Protein AF-A0A432UC97-F1 (afdb_monomer)

Foldseek 3Di:
DDDDDDDDDDDDDDPPPPPPVPPPPPDPPPPPAQQQQFEAEPVRHTFKGWAKWKWKWAADDDDDDPLLVVQQPDDFDDHDRTGRHTRHHPVSCVSVPPDPRMDMDIDIDMDGPLPPLCCQVVVQQSPFPVSGRDYFYWHADSLLSVLLSVLCVVVVFQWKWKAQLQQLHTHYIGLHDVSCLQEAWFKDQCVQQPNPQAQADLQESGDHDRWDDDPPRIIIDHQSSSSQSNSCQQQVHGHRHYTTDDPDDRRGGQGDQDDHDQWDWTDDPQKIWIWGFPPSHRGRMIIITIHGDDPDRDRDPSSVVVSVVVVVVVVVVVQQQADAPQFFPFPVRVVSVCPPLQEAEAEDDGDGFHDKPPDGRHGSVPGRYMYTYHDHPD

pLDDT: mean 88.22, std 14.94, range [37.38, 98.62]

Nearest PDB structures (foldseek):
  7atx-assembly1_A  TM=6.619E-01  e=6.034E-12  Pseudomonas aeruginosa PAO1
  5u47-assembly1_A  TM=4.905E-01  e=1.351E-12  Streptococcus thermophilus LMG 18311
  5lp4-assembly2_B  TM=6.412E-01  e=1.580E-09  Helicobacter pylori 26695
  7o61-assembly1_A  TM=8.934E-01  e=4.309E-02  Staphylococcus aureus subsp. aureus NCTC 8325
  2wuq-assembly1_A  TM=3.092E-01  e=2.043E-01  Streptomyces cacaoi

Sequence (378 aa):
MKKGRSFFWTVGLFFLWAVAVVQPLASSREPLGRGQTEILDREGRLLFRMERRVRVYFLRSGPLPPKLRPYVNRPLSGPPPLLVATDLSPSQVRDLQGLSGVLVEEYFSPHFWGGEAFKGVLSLLVNQAHLRGRRQTLVLSWELQEALYREAEREGLLGAAVVDLTRGEVLALVPGPRAIFLHTLFPVKPSEVGGRVFGKATGLEVPESLGLYWPGGEALATPLQLARALGARLCGRPPEIHLVKRAGPEVVCRALTKNFETEYIYYKEGLWLRVRLFPEKGPQLALLFLGKGPSELKLSEDLRTQLGVLERQARRSKEKRGFPDLRGFSLRAALEALKGHGVRVDFQGFGRVIRQWPAPGTPWSRVKECRLVLRDET

Solvent-accessible surface area (backbone atoms only — not comparable to full-atom values): 21463 Å² total; per-residue (Å²): 134,90,80,91,82,88,85,88,80,81,90,77,85,76,82,74,80,75,76,72,75,74,67,71,89,72,74,72,73,70,73,84,38,57,69,49,21,31,36,22,31,57,88,64,50,68,31,34,39,33,38,66,24,30,35,36,28,36,59,56,90,70,86,79,56,77,88,53,55,88,50,48,84,61,91,88,78,82,74,59,69,37,80,43,34,68,76,35,46,71,74,68,46,62,82,55,63,89,46,86,54,56,46,80,45,78,46,76,44,85,41,65,67,50,45,76,53,38,45,62,48,48,60,52,39,72,73,35,76,89,54,62,32,36,77,44,42,26,42,28,37,67,69,46,24,44,35,49,34,54,50,30,62,75,70,64,36,46,15,37,36,33,32,33,30,40,64,17,36,35,32,21,55,37,34,41,78,93,37,42,39,38,54,47,68,39,75,44,55,28,87,82,38,38,64,87,57,65,48,45,70,53,66,48,78,46,88,62,50,44,48,37,60,48,97,88,59,46,30,30,33,19,60,66,48,48,46,30,16,43,11,15,56,34,41,79,47,66,35,58,30,32,42,66,62,74,93,68,87,80,73,64,48,68,67,56,95,64,94,69,77,49,60,48,79,41,72,52,98,65,34,36,41,39,39,38,41,34,54,75,80,80,52,43,33,37,40,36,41,31,36,58,71,79,86,87,76,79,84,51,70,64,43,53,50,44,53,54,50,51,53,52,50,53,53,50,52,55,51,70,52,17,36,70,79,49,66,73,28,39,63,69,57,39,50,61,73,43,62,91,64,81,48,48,76,48,75,47,79,49,55,27,22,75,43,62,36,67,53,61,57,40,48,54,96,77,47,58,56,33,44,38,37,29,43,62,95,121

Secondary structure (DSSP, 8-state):
-------------------------------TTGGG-EEE-TTS-EEEEEEEEEEEEE-SSSPPPGGGGGG--S---SSSSEEEEEEE-HHHHHTTTT-TTEEEEEEEEEEETT-HHHHHHHHHHHT-GGGTTSEEEBS--HHHHHHHHHHHHHTT-SEEEEEETTTTEEEEEE--GGGHHHH--EEE-HHHH-TTSTTS----SS-----EEETTTEEEE-HHHHHHHHHHHHHSSPPPPBSBPP-S----PPPP-----SEEEEEETTEEEEEEEESSSS--EEEEEEEES-------HHHHHHHHHHHHHHHHHHHHS-S---TT-BHHHHHHTTTTTT-EEEEESSSEEEEEESPTT--GGG-SEEEEEEE---

Mean predicted aligned error: 8.94 Å

Radius of gyration: 30.27 Å; Cα contacts (8 Å, |Δi|>4): 706; chains: 1; bounding box: 116×55×72 Å

Structure (mmCIF, N/CA/C/O backbone):
data_AF-A0A432UC97-F1
#
_entry.id   AF-A0A432UC97-F1
#
loop_
_atom_site.group_PDB
_atom_site.id
_atom_site.type_symbol
_atom_site.label_atom_id
_atom_site.label_alt_id
_atom_site.label_comp_id
_atom_site.label_asym_id
_atom_site.label_entity_id
_atom_site.label_seq_id
_atom_site.pdbx_PDB_ins_code
_atom_site.Cartn_x
_atom_site.Cartn_y
_atom_site.Cartn_z
_atom_site.occupancy
_atom_site.B_iso_or_equiv
_atom_site.auth_seq_id
_atom_site.auth_comp_id
_atom_site.auth_asym_id
_atom_site.auth_atom_id
_atom_site.pdbx_PDB_model_num
ATOM 1 N N . MET A 1 1 ? 75.350 -29.308 -3.283 1.00 37.38 1 MET A N 1
ATOM 2 C CA . MET A 1 1 ? 75.855 -30.228 -4.331 1.00 37.38 1 MET A CA 1
ATOM 3 C C . MET A 1 1 ? 74.732 -31.159 -4.774 1.00 37.38 1 MET A C 1
ATOM 5 O O . MET A 1 1 ? 74.246 -31.853 -3.901 1.00 37.38 1 MET A O 1
ATOM 9 N N . LYS A 1 2 ? 74.428 -31.196 -6.092 1.00 41.19 2 LYS A N 1
ATOM 10 C CA . LYS A 1 2 ? 73.795 -32.296 -6.882 1.00 41.19 2 LYS A CA 1
ATOM 11 C C . LYS A 1 2 ? 72.389 -32.755 -6.428 1.00 41.19 2 LYS A C 1
ATOM 13 O O . LYS A 1 2 ? 72.176 -32.977 -5.257 1.00 41.19 2 LYS A O 1
ATOM 18 N N . LYS A 1 3 ? 71.366 -33.027 -7.241 1.00 43.34 3 LYS A N 1
ATOM 19 C CA . LYS A 1 3 ? 71.031 -3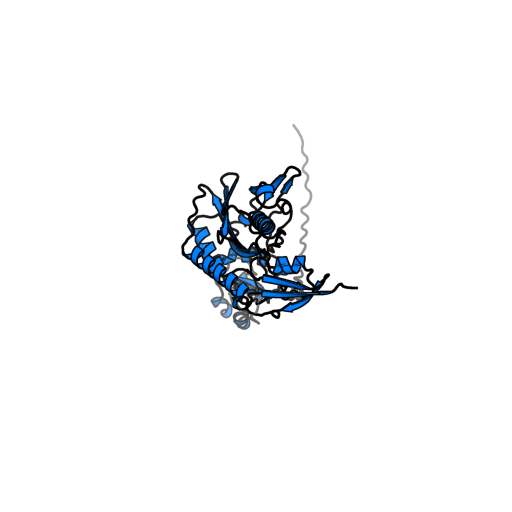3.146 -8.679 1.00 43.34 3 LYS A CA 1
ATOM 20 C C . LYS A 1 3 ? 69.478 -33.112 -8.656 1.00 43.34 3 LYS A C 1
ATOM 22 O O . LYS A 1 3 ? 68.894 -33.683 -7.747 1.00 43.34 3 LYS A O 1
ATOM 27 N N . GLY A 1 4 ? 68.759 -32.383 -9.502 1.00 45.38 4 GLY A N 1
ATOM 28 C CA . GLY A 1 4 ? 68.551 -32.714 -10.909 1.00 45.38 4 GLY A CA 1
ATOM 29 C C . GLY A 1 4 ? 67.441 -33.760 -11.082 1.00 45.38 4 GLY A C 1
ATOM 30 O O . GLY A 1 4 ? 67.701 -34.937 -10.856 1.00 45.38 4 GLY A O 1
ATOM 31 N N . ARG A 1 5 ? 66.252 -33.337 -11.536 1.00 49.28 5 ARG A N 1
ATOM 32 C CA . ARG A 1 5 ? 65.393 -34.099 -12.462 1.00 49.28 5 ARG A CA 1
ATOM 33 C C . ARG A 1 5 ? 64.311 -33.193 -13.056 1.00 49.28 5 ARG A C 1
ATOM 35 O O . ARG A 1 5 ? 63.378 -32.779 -12.380 1.00 49.28 5 ARG A O 1
ATOM 42 N N . SER A 1 6 ? 64.512 -32.873 -14.330 1.00 46.62 6 SER A N 1
ATOM 43 C CA . SER A 1 6 ? 63.525 -32.310 -15.240 1.00 46.62 6 SER A CA 1
ATOM 44 C C . SER A 1 6 ? 62.406 -33.324 -15.475 1.00 46.62 6 SER A C 1
ATOM 46 O O . SER A 1 6 ? 62.669 -34.511 -15.672 1.00 46.62 6 SER A O 1
ATOM 48 N N . PHE A 1 7 ? 61.163 -32.849 -15.481 1.00 51.78 7 PHE A N 1
ATOM 49 C CA . PHE A 1 7 ? 60.018 -33.610 -15.966 1.00 51.78 7 PHE A CA 1
ATOM 50 C C . PHE A 1 7 ? 59.423 -32.847 -17.151 1.00 51.78 7 PHE A C 1
ATOM 52 O O . PHE A 1 7 ? 58.740 -31.840 -17.000 1.00 51.78 7 PHE A O 1
ATOM 59 N N . PHE A 1 8 ? 59.799 -33.306 -18.341 1.00 50.56 8 PHE A N 1
ATOM 60 C CA . PHE A 1 8 ? 59.269 -32.912 -19.641 1.00 50.56 8 PHE A CA 1
ATOM 61 C C . PHE A 1 8 ? 58.168 -33.915 -19.982 1.00 50.56 8 PHE A C 1
ATOM 63 O O . PHE A 1 8 ? 58.510 -35.069 -20.203 1.00 50.56 8 PHE A O 1
ATOM 70 N N . TRP A 1 9 ? 56.898 -33.511 -20.045 1.00 42.94 9 TRP A N 1
ATOM 71 C CA . TRP A 1 9 ? 55.863 -34.256 -20.776 1.00 42.94 9 TRP A CA 1
ATOM 72 C C . TRP A 1 9 ? 54.878 -33.275 -21.434 1.00 42.94 9 TRP A C 1
ATOM 74 O O . TRP A 1 9 ? 54.029 -32.670 -20.791 1.00 42.94 9 TRP A O 1
ATOM 84 N N . THR A 1 10 ? 55.092 -33.102 -22.738 1.00 46.44 10 THR A N 1
ATOM 85 C CA . THR A 1 10 ? 54.090 -33.181 -23.812 1.00 46.44 10 THR A CA 1
ATOM 86 C C . THR A 1 10 ? 52.818 -32.334 -23.683 1.00 46.44 10 THR A C 1
ATOM 88 O O . THR A 1 10 ? 51.795 -32.752 -23.149 1.00 46.44 10 THR A O 1
ATOM 91 N N . VAL A 1 11 ? 52.870 -31.161 -24.319 1.00 41.44 11 VAL A N 1
ATOM 92 C CA . VAL A 1 11 ? 51.715 -30.356 -24.731 1.00 41.44 11 VAL A CA 1
ATOM 93 C C . VAL A 1 11 ? 50.927 -31.135 -25.793 1.00 41.44 11 VAL A C 1
ATOM 95 O O . VAL A 1 11 ? 51.298 -31.168 -26.964 1.00 41.44 11 VAL A O 1
ATOM 98 N N . GLY A 1 12 ? 49.853 -31.800 -25.368 1.00 40.12 12 GLY A N 1
ATOM 99 C CA . GLY A 1 12 ? 48.847 -32.391 -26.247 1.00 40.12 12 GLY A CA 1
ATOM 100 C C . GLY A 1 12 ? 47.810 -31.344 -26.643 1.00 40.12 12 GLY A C 1
ATOM 101 O O . GLY A 1 12 ? 46.925 -31.006 -25.861 1.00 40.12 12 GLY A O 1
ATOM 102 N N . LEU A 1 13 ? 47.941 -30.827 -27.862 1.00 46.41 13 LEU A N 1
ATOM 103 C CA . LEU A 1 13 ? 47.009 -29.919 -28.524 1.00 46.41 13 LEU A CA 1
ATOM 104 C C . LEU A 1 13 ? 45.678 -30.655 -28.812 1.00 46.41 13 LEU A C 1
ATOM 106 O O . LEU A 1 13 ? 45.532 -31.298 -29.848 1.00 46.41 13 LEU A O 1
ATOM 110 N N . PHE A 1 14 ? 44.694 -30.572 -27.914 1.00 41.88 14 PHE A N 1
ATOM 111 C CA . PHE A 1 14 ? 43.309 -30.957 -28.221 1.00 41.88 14 PHE A CA 1
ATOM 112 C C . PHE A 1 14 ? 42.539 -29.725 -28.709 1.00 41.88 14 PHE A C 1
ATOM 114 O O . PHE A 1 14 ? 41.890 -29.015 -27.943 1.00 41.88 14 PHE A O 1
ATOM 121 N N . PHE A 1 15 ? 42.614 -29.472 -30.017 1.00 41.75 15 PHE A N 1
ATOM 122 C CA . PHE A 1 15 ? 41.673 -28.608 -30.730 1.00 41.75 15 PHE A CA 1
ATOM 123 C C . PHE A 1 15 ? 40.324 -29.338 -30.836 1.00 41.75 15 PHE A C 1
ATOM 125 O O . PHE A 1 15 ? 39.981 -29.924 -31.861 1.00 41.75 15 PHE A O 1
ATOM 132 N N . LEU A 1 16 ? 39.548 -29.325 -29.751 1.00 39.03 16 LEU A N 1
ATOM 133 C CA . LEU A 1 16 ? 38.117 -29.604 -29.811 1.00 39.03 16 LEU A CA 1
ATOM 134 C C . LEU A 1 16 ? 37.456 -28.410 -30.502 1.00 39.03 16 LEU A C 1
ATOM 136 O O . LEU A 1 16 ? 37.206 -27.373 -29.890 1.00 39.03 16 LEU A O 1
ATOM 140 N N . TRP A 1 17 ? 37.192 -28.561 -31.800 1.00 41.12 17 TRP A N 1
ATOM 141 C CA . TRP A 1 17 ? 36.186 -27.773 -32.499 1.00 41.12 17 TRP A CA 1
ATOM 142 C C . TRP A 1 17 ? 34.851 -27.989 -31.784 1.00 41.12 17 TRP A C 1
ATOM 144 O O . TRP A 1 17 ? 34.110 -28.929 -32.067 1.00 41.12 17 TRP A O 1
ATOM 154 N N . ALA A 1 18 ? 34.554 -27.118 -30.821 1.00 40.38 18 ALA A N 1
ATOM 155 C CA . ALA A 1 18 ? 33.212 -26.926 -30.321 1.00 40.38 18 ALA A CA 1
ATOM 156 C C . ALA A 1 18 ? 32.393 -26.348 -31.478 1.00 40.38 18 ALA A C 1
ATOM 158 O O . ALA A 1 18 ? 32.254 -25.135 -31.629 1.00 40.38 18 ALA A O 1
ATOM 159 N N . VAL A 1 19 ? 31.851 -27.232 -32.315 1.00 41.00 19 VAL A N 1
ATOM 160 C CA . VAL A 1 19 ? 30.631 -26.941 -33.059 1.00 41.00 19 VAL A CA 1
ATOM 161 C C . VAL A 1 19 ? 29.567 -26.759 -31.983 1.00 41.00 19 VAL A C 1
ATOM 163 O O . VAL A 1 19 ? 28.864 -27.692 -31.602 1.00 41.00 19 VAL A O 1
ATOM 166 N N . ALA A 1 20 ? 29.513 -25.553 -31.417 1.00 40.91 20 ALA A N 1
ATOM 167 C CA . ALA A 1 20 ? 28.343 -25.062 -30.730 1.00 40.91 20 ALA A CA 1
ATOM 168 C C . ALA A 1 20 ? 27.258 -25.053 -31.799 1.00 40.91 20 ALA A C 1
ATOM 170 O O . ALA A 1 20 ? 27.120 -24.102 -32.568 1.00 40.91 20 ALA A O 1
ATOM 171 N N . VAL A 1 21 ? 26.554 -26.179 -31.912 1.00 40.97 21 VAL A N 1
ATOM 172 C CA . VAL A 1 21 ? 25.269 -26.243 -32.580 1.00 40.97 21 VAL A CA 1
ATOM 173 C C . VAL A 1 21 ? 24.445 -25.201 -31.850 1.00 40.97 21 VAL A C 1
ATOM 175 O O . VAL A 1 21 ? 23.979 -25.426 -30.733 1.00 40.97 21 VAL A O 1
ATOM 178 N N . VAL A 1 22 ? 24.358 -24.016 -32.451 1.00 44.50 22 VAL A N 1
ATOM 179 C CA . VAL A 1 22 ? 23.376 -22.999 -32.120 1.00 44.50 22 VAL A CA 1
ATOM 180 C C . VAL A 1 22 ? 22.057 -23.676 -32.445 1.00 44.50 22 VAL A C 1
ATOM 182 O O . VAL A 1 22 ? 21.546 -23.567 -33.558 1.00 44.50 22 VAL A O 1
ATOM 185 N N . GLN A 1 23 ? 21.559 -24.488 -31.506 1.00 41.53 23 GLN A N 1
ATOM 186 C CA . GLN A 1 23 ? 20.181 -24.923 -31.537 1.00 41.53 23 GLN A CA 1
ATOM 187 C C . GLN A 1 23 ? 19.400 -23.629 -31.708 1.00 41.53 23 GLN A C 1
ATOM 189 O O . GLN A 1 23 ? 19.611 -22.696 -30.920 1.00 41.53 23 GLN A O 1
ATOM 194 N N . PRO A 1 24 ? 18.587 -23.503 -32.766 1.00 44.28 24 PRO A N 1
ATOM 195 C CA . PRO A 1 24 ? 17.749 -22.338 -32.880 1.00 44.28 24 PRO A CA 1
ATOM 196 C C . PRO A 1 24 ? 16.986 -22.270 -31.559 1.00 44.28 24 PRO A C 1
ATOM 198 O O . PRO A 1 24 ? 16.343 -23.243 -31.163 1.00 44.28 24 PRO A O 1
ATOM 201 N N . LEU A 1 25 ? 17.078 -21.133 -30.866 1.00 51.84 25 LEU A N 1
ATOM 202 C CA . LEU A 1 25 ? 16.207 -20.743 -29.752 1.00 51.84 25 LEU A CA 1
ATOM 203 C C . LEU A 1 25 ? 14.750 -20.593 -30.255 1.00 51.84 25 LEU A C 1
ATOM 205 O O . LEU A 1 25 ? 14.025 -19.676 -29.889 1.00 51.84 25 LEU A O 1
ATOM 209 N N . ALA A 1 26 ? 14.328 -21.464 -31.169 1.00 43.84 26 ALA A N 1
ATOM 210 C CA . ALA A 1 26 ? 13.033 -21.529 -31.782 1.00 43.84 26 ALA A CA 1
ATOM 211 C C . ALA A 1 26 ? 12.160 -22.416 -30.903 1.00 43.84 26 ALA A C 1
ATOM 213 O O . ALA A 1 26 ? 12.398 -23.611 -30.730 1.00 43.84 26 ALA A O 1
ATOM 214 N N . SER A 1 27 ? 11.110 -21.792 -30.380 1.00 45.34 27 SER A N 1
ATOM 215 C CA . SER A 1 27 ? 10.009 -22.407 -29.644 1.00 45.34 27 SER A CA 1
ATOM 216 C C . SER A 1 27 ? 10.322 -22.889 -28.225 1.00 45.34 27 SER A C 1
ATOM 218 O O . SER A 1 27 ? 9.767 -23.884 -27.759 1.00 45.34 27 SER A O 1
ATOM 220 N N . SER A 1 28 ? 11.068 -22.100 -27.440 1.00 47.66 28 SER A N 1
ATOM 221 C CA . SER A 1 28 ? 10.675 -22.031 -26.027 1.00 47.66 28 SER A CA 1
ATOM 222 C C . SER A 1 28 ? 9.227 -21.544 -26.054 1.00 47.66 28 SER A C 1
ATOM 224 O O . SER A 1 28 ? 8.996 -20.407 -26.470 1.00 47.66 28 SER A O 1
ATOM 226 N N . ARG A 1 29 ? 8.258 -22.424 -25.756 1.00 51.50 29 ARG A N 1
ATOM 227 C CA . ARG A 1 29 ? 6.847 -22.049 -25.607 1.00 51.50 29 ARG A CA 1
ATOM 228 C C . ARG A 1 29 ? 6.837 -20.735 -24.846 1.00 51.50 29 ARG A C 1
ATOM 230 O O . ARG A 1 29 ? 7.308 -20.712 -23.706 1.00 51.50 29 ARG A O 1
ATOM 237 N N . GLU A 1 30 ? 6.402 -19.656 -25.505 1.00 54.31 30 GLU A N 1
ATOM 238 C CA . GLU A 1 30 ? 6.249 -18.371 -24.837 1.00 54.31 30 GLU A CA 1
ATOM 239 C C . GLU A 1 30 ? 5.527 -18.671 -23.526 1.00 54.31 30 GLU A C 1
ATOM 241 O O . GLU A 1 30 ? 4.516 -19.383 -23.563 1.00 54.31 30 GLU A O 1
ATOM 246 N N . PRO A 1 31 ? 6.049 -18.246 -22.363 1.00 57.88 31 PRO A N 1
ATOM 247 C CA . PRO A 1 31 ? 5.304 -18.372 -21.127 1.00 57.88 31 PRO A CA 1
ATOM 248 C C . PRO A 1 31 ? 4.035 -17.539 -21.311 1.00 57.88 31 PRO A C 1
ATOM 250 O O . PRO A 1 31 ? 4.053 -16.316 -21.143 1.00 57.88 31 PRO A O 1
ATOM 253 N N . LEU A 1 32 ? 2.977 -18.225 -21.755 1.00 56.97 32 LEU A N 1
ATOM 254 C CA . LEU A 1 32 ? 1.685 -17.687 -22.138 1.00 56.97 32 LEU A CA 1
ATOM 255 C C . LEU A 1 32 ? 1.265 -16.702 -21.052 1.00 56.97 32 LEU A C 1
ATOM 257 O O . LEU A 1 32 ? 1.108 -17.072 -19.890 1.00 56.97 32 LEU A O 1
ATOM 261 N N . GLY A 1 33 ? 1.164 -15.427 -21.425 1.00 64.50 33 GLY A N 1
ATOM 262 C CA . GLY A 1 33 ? 0.592 -14.393 -20.571 1.00 64.50 33 GLY A CA 1
ATOM 263 C C . GLY A 1 33 ? 1.497 -13.221 -20.200 1.00 64.50 33 GLY A C 1
ATOM 264 O O . GLY A 1 33 ? 0.947 -12.178 -19.877 1.00 64.50 33 GLY A O 1
ATOM 265 N N . ARG A 1 34 ? 2.839 -13.271 -20.277 1.00 66.75 34 ARG A N 1
ATOM 266 C CA . ARG A 1 34 ? 3.668 -12.144 -19.754 1.00 66.75 34 ARG A CA 1
ATOM 267 C C . ARG A 1 34 ? 3.312 -10.762 -20.334 1.00 66.75 34 ARG A C 1
ATOM 269 O O . ARG A 1 34 ? 3.335 -9.781 -19.589 1.00 66.75 34 ARG A O 1
ATOM 276 N N . GLY A 1 35 ? 2.908 -10.699 -21.603 1.00 71.62 35 GLY A N 1
ATOM 277 C CA . GLY A 1 35 ? 2.547 -9.460 -22.304 1.00 71.62 35 GLY A CA 1
ATOM 278 C C . GLY A 1 35 ? 1.206 -8.817 -21.940 1.00 71.62 35 GLY A C 1
ATOM 279 O O . GLY A 1 35 ? 0.895 -7.763 -22.482 1.00 71.62 35 GLY A O 1
ATOM 280 N N . GLN A 1 36 ? 0.409 -9.420 -21.054 1.00 83.56 36 GLN A N 1
ATOM 281 C CA . GLN A 1 36 ? -0.908 -8.891 -20.659 1.00 83.56 36 GLN A CA 1
ATOM 282 C C . GLN A 1 36 ? -0.949 -8.388 -19.212 1.00 83.56 36 GLN A C 1
ATOM 284 O O . GLN A 1 36 ? -2.022 -8.150 -18.664 1.00 83.56 36 GLN A O 1
ATOM 289 N N . THR A 1 37 ? 0.209 -8.251 -18.560 1.00 91.81 37 THR A N 1
ATOM 290 C CA . THR A 1 37 ? 0.238 -7.754 -17.181 1.00 91.81 37 THR A CA 1
ATOM 291 C C . THR A 1 37 ? -0.082 -6.264 -17.169 1.00 91.81 37 THR A C 1
ATOM 293 O O . THR A 1 37 ? 0.709 -5.457 -17.661 1.00 91.81 37 THR A O 1
ATOM 296 N N . GLU A 1 38 ? -1.216 -5.913 -16.577 1.00 95.44 38 GLU A N 1
ATOM 297 C CA . GLU A 1 38 ? -1.650 -4.537 -16.347 1.00 95.44 38 GLU A CA 1
ATOM 298 C C . GLU A 1 38 ? -1.980 -4.385 -14.868 1.00 95.44 38 GLU A C 1
ATOM 300 O O . GLU A 1 38 ? -2.727 -5.187 -14.309 1.00 95.44 38 GLU A O 1
ATOM 305 N N . ILE A 1 39 ? -1.432 -3.362 -14.226 1.00 96.06 39 ILE A N 1
ATOM 306 C CA . ILE A 1 39 ? -1.763 -3.028 -12.845 1.00 96.06 39 ILE A CA 1
ATOM 307 C C . ILE A 1 39 ? -2.420 -1.659 -12.859 1.00 96.06 39 ILE A C 1
ATOM 309 O O . ILE A 1 39 ? -1.863 -0.698 -13.393 1.00 96.06 39 ILE A O 1
ATOM 313 N N . LEU A 1 40 ? -3.611 -1.596 -12.282 1.00 97.38 40 LEU A N 1
ATOM 314 C CA . LEU A 1 40 ? -4.383 -0.381 -12.101 1.00 97.38 40 LEU A CA 1
ATOM 315 C C . LEU A 1 40 ? -4.367 0.042 -10.634 1.00 97.38 40 LEU A C 1
ATOM 317 O O . LEU A 1 40 ? -4.208 -0.803 -9.752 1.00 97.38 40 LEU A O 1
ATOM 321 N N . ASP A 1 41 ? -4.594 1.318 -10.369 1.00 97.75 41 ASP A N 1
ATOM 322 C CA . ASP A 1 41 ? -4.920 1.798 -9.027 1.00 97.75 41 ASP A CA 1
ATOM 323 C C . ASP A 1 41 ? -6.391 1.527 -8.665 1.00 97.75 41 ASP A C 1
ATOM 325 O O . ASP A 1 41 ? -7.142 0.915 -9.433 1.00 97.75 41 ASP A O 1
ATOM 329 N N . ARG A 1 42 ? -6.814 2.000 -7.491 1.00 96.31 42 ARG A N 1
ATOM 330 C CA . ARG A 1 42 ? -8.179 1.836 -6.982 1.00 96.31 42 ARG A CA 1
ATOM 331 C C . ARG A 1 42 ? -9.240 2.465 -7.888 1.00 96.31 42 ARG A C 1
ATOM 333 O O . ARG A 1 42 ? -10.350 1.927 -7.979 1.00 96.31 42 ARG A O 1
ATOM 340 N N . GLU A 1 43 ? -8.914 3.577 -8.538 1.00 95.56 43 GLU A N 1
ATOM 341 C CA . GLU A 1 43 ? -9.792 4.335 -9.432 1.00 95.56 43 GLU A CA 1
ATOM 342 C C . GLU A 1 43 ? -9.790 3.797 -10.877 1.00 95.56 43 GLU A C 1
ATOM 344 O O . GLU A 1 43 ? -10.595 4.233 -11.700 1.00 95.56 43 GLU A O 1
ATOM 349 N N . GLY A 1 44 ? -8.942 2.812 -11.185 1.00 96.69 44 GLY A N 1
ATOM 350 C CA . GLY A 1 44 ? -8.848 2.173 -12.496 1.00 96.69 44 GLY A CA 1
ATOM 351 C C . GLY A 1 44 ? -7.850 2.829 -13.455 1.00 96.69 44 GLY A C 1
ATOM 352 O O . GLY A 1 44 ? -7.838 2.479 -14.637 1.00 96.69 44 GLY A O 1
ATOM 353 N N . ARG A 1 45 ? -7.005 3.749 -12.976 1.00 97.44 45 ARG A N 1
ATOM 354 C CA . ARG A 1 45 ? -5.911 4.346 -13.753 1.00 97.44 45 ARG A CA 1
ATOM 355 C C . ARG A 1 45 ? -4.777 3.348 -13.915 1.00 97.44 45 ARG A C 1
ATOM 357 O O . ARG A 1 45 ? -4.457 2.603 -12.994 1.00 97.44 45 ARG A O 1
ATOM 364 N N . LEU A 1 46 ? -4.152 3.343 -15.088 1.00 97.06 46 LEU A N 1
ATOM 365 C CA . LEU A 1 46 ? -3.026 2.462 -15.380 1.00 97.06 46 LEU A CA 1
ATOM 366 C C . LEU A 1 46 ? -1.787 2.915 -14.599 1.00 97.06 46 LEU A C 1
ATOM 368 O O . LEU A 1 46 ? -1.305 4.023 -14.798 1.00 97.06 46 LEU A O 1
ATOM 372 N N . LEU A 1 47 ? -1.266 2.048 -13.731 1.00 96.88 47 LEU A N 1
ATOM 373 C CA . LEU A 1 47 ? -0.034 2.273 -12.969 1.00 96.88 47 LEU A CA 1
ATOM 374 C C . LEU A 1 47 ? 1.171 1.622 -13.631 1.00 96.88 47 LEU A C 1
ATOM 376 O O . LEU A 1 47 ? 2.277 2.165 -13.624 1.00 96.88 47 LEU A O 1
ATOM 380 N N . PHE A 1 48 ? 0.956 0.433 -14.183 1.00 95.81 48 PHE A N 1
ATOM 381 C CA . PHE A 1 48 ? 2.003 -0.377 -14.773 1.00 95.81 48 PHE A CA 1
ATOM 382 C C . PHE A 1 48 ? 1.452 -1.216 -15.912 1.00 95.81 48 PHE A C 1
ATOM 384 O O . PHE A 1 48 ? 0.361 -1.783 -15.813 1.00 95.81 48 PHE A O 1
ATOM 391 N N . ARG A 1 49 ? 2.252 -1.350 -16.967 1.00 94.94 49 ARG A N 1
ATOM 392 C CA . ARG A 1 49 ? 1.997 -2.289 -18.050 1.00 94.94 49 ARG A CA 1
ATOM 393 C C . ARG A 1 49 ? 3.289 -2.967 -18.460 1.00 94.94 49 ARG A C 1
ATOM 395 O O . ARG A 1 49 ? 4.333 -2.328 -18.572 1.00 94.94 49 ARG A O 1
ATOM 402 N N . MET A 1 50 ? 3.200 -4.264 -18.717 1.00 92.50 50 MET A N 1
ATOM 403 C CA . MET A 1 50 ? 4.276 -4.977 -19.379 1.00 92.50 50 MET A CA 1
ATOM 404 C C . MET A 1 50 ? 4.163 -4.774 -20.889 1.00 92.50 50 MET A C 1
ATOM 406 O O . MET A 1 50 ? 3.180 -5.192 -21.500 1.00 92.50 50 MET A O 1
ATOM 410 N N . GLU A 1 51 ? 5.161 -4.142 -21.496 1.00 92.19 51 GLU A N 1
ATOM 411 C CA . GLU A 1 51 ? 5.162 -3.864 -22.929 1.00 92.19 51 GLU A CA 1
ATOM 412 C C . GLU A 1 51 ? 6.104 -4.803 -23.667 1.00 92.19 51 GLU A C 1
ATOM 414 O O . GLU A 1 51 ? 7.234 -5.044 -23.244 1.00 92.19 51 GLU A O 1
ATOM 419 N N . ARG A 1 52 ? 5.647 -5.320 -24.808 1.00 91.62 52 ARG A N 1
ATOM 420 C CA . ARG A 1 52 ? 6.510 -6.061 -25.725 1.00 91.62 52 ARG A CA 1
ATOM 421 C C . ARG A 1 52 ? 7.453 -5.070 -26.398 1.00 91.62 52 ARG A C 1
ATOM 423 O O . ARG A 1 52 ? 7.008 -4.146 -27.078 1.00 91.62 52 ARG A O 1
ATOM 430 N N . ARG A 1 53 ? 8.746 -5.269 -26.187 1.00 94.19 53 ARG A N 1
ATOM 431 C CA . ARG A 1 53 ? 9.846 -4.493 -26.749 1.00 94.19 53 ARG A CA 1
ATOM 432 C C . ARG A 1 53 ? 10.788 -5.422 -27.493 1.00 94.19 53 ARG A C 1
ATOM 434 O O . ARG A 1 53 ? 10.716 -6.642 -27.357 1.00 94.19 53 ARG A O 1
ATOM 441 N N . VAL A 1 54 ? 11.657 -4.840 -28.303 1.00 94.38 54 VAL A N 1
ATOM 442 C CA . VAL A 1 54 ? 12.532 -5.610 -29.176 1.00 94.38 54 VAL A CA 1
ATOM 443 C C . VAL A 1 54 ? 13.957 -5.084 -29.125 1.00 94.38 54 VAL A C 1
ATOM 445 O O . VAL A 1 54 ? 14.197 -3.875 -29.155 1.00 94.38 54 VAL A O 1
ATOM 448 N N . ARG A 1 55 ? 14.903 -6.019 -29.028 1.00 95.62 55 ARG A N 1
ATOM 449 C CA . ARG A 1 55 ? 16.332 -5.796 -29.220 1.00 95.62 55 ARG A CA 1
ATOM 450 C C . ARG A 1 55 ? 16.718 -6.248 -30.611 1.00 95.62 55 ARG A C 1
ATOM 452 O O . ARG A 1 55 ? 16.253 -7.277 -31.099 1.00 95.62 55 ARG A O 1
ATOM 459 N N . VAL A 1 56 ? 17.589 -5.475 -31.237 1.00 95.75 56 VAL A N 1
ATOM 460 C CA . VAL A 1 56 ? 18.093 -5.773 -32.572 1.00 95.75 56 VAL A CA 1
ATOM 461 C C . VAL A 1 56 ? 19.592 -5.961 -32.485 1.00 95.75 56 VAL A C 1
ATOM 463 O O . VAL A 1 56 ? 20.321 -5.060 -32.070 1.00 95.75 56 VAL A O 1
ATOM 466 N N . TYR A 1 57 ? 20.042 -7.138 -32.897 1.00 96.25 57 TYR A N 1
ATOM 467 C CA . TYR A 1 57 ? 21.440 -7.516 -32.964 1.00 96.25 57 TYR A 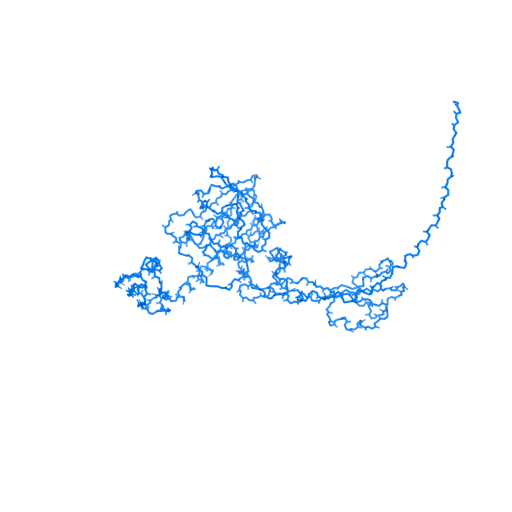CA 1
ATOM 468 C C . TYR A 1 57 ? 21.878 -7.617 -34.424 1.00 96.25 57 TYR A C 1
ATOM 470 O O . TYR A 1 57 ? 21.132 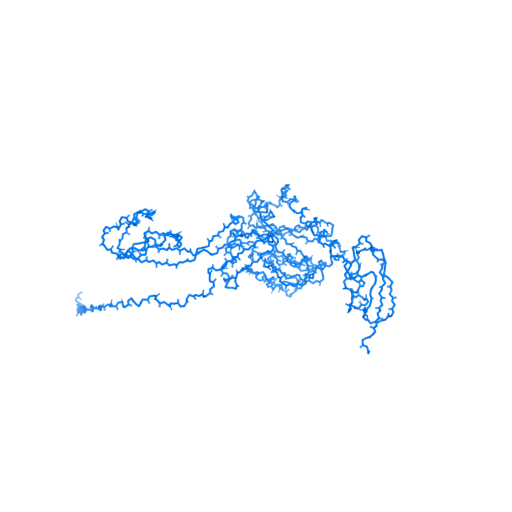-8.098 -35.275 1.00 96.25 57 TYR A O 1
ATOM 478 N N . PHE A 1 58 ? 23.105 -7.199 -34.719 1.00 96.69 58 PHE A N 1
ATOM 479 C CA . PHE A 1 58 ? 23.743 -7.407 -36.014 1.00 96.69 58 PHE A CA 1
ATOM 480 C C . PHE A 1 58 ? 24.847 -8.455 -35.881 1.00 96.69 58 PHE A C 1
ATOM 482 O O . PHE A 1 58 ? 25.768 -8.312 -35.079 1.00 96.69 58 PHE A O 1
ATOM 489 N N . LEU A 1 59 ? 24.725 -9.534 -36.650 1.00 96.31 59 LEU A N 1
ATOM 490 C CA . LEU A 1 59 ? 25.523 -10.753 -36.507 1.00 96.31 59 LEU A CA 1
ATOM 491 C C . LEU A 1 59 ? 26.777 -10.780 -37.389 1.00 96.31 59 LEU A C 1
ATOM 493 O O . LEU A 1 59 ? 27.555 -11.726 -37.310 1.00 96.31 59 LEU A O 1
ATOM 497 N N . ARG A 1 60 ? 26.966 -9.791 -38.267 1.00 94.31 60 ARG A N 1
ATOM 498 C CA . ARG A 1 60 ? 28.051 -9.800 -39.255 1.00 94.31 60 ARG A CA 1
ATOM 499 C C . ARG A 1 60 ? 29.177 -8.855 -38.872 1.00 94.31 60 ARG A C 1
ATOM 501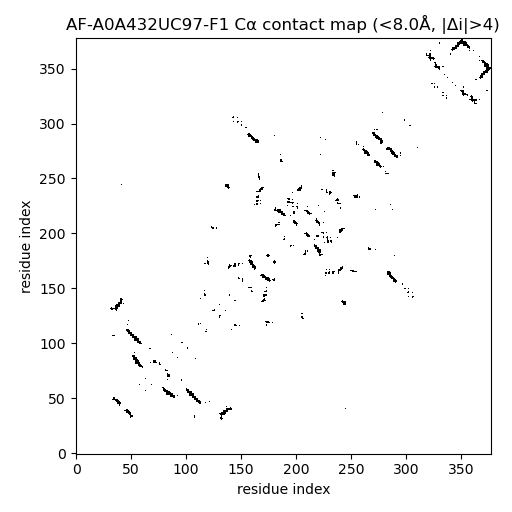 O O . ARG A 1 60 ? 28.939 -7.744 -38.407 1.00 94.31 60 ARG A O 1
ATOM 508 N N . SER A 1 61 ? 30.398 -9.280 -39.173 1.00 87.75 61 SER A N 1
ATOM 509 C CA . SER A 1 61 ? 31.560 -8.399 -39.240 1.00 87.75 61 SER A CA 1
ATOM 510 C C . SER A 1 61 ? 31.476 -7.621 -40.554 1.00 87.75 61 SER A C 1
ATOM 512 O O . SER A 1 61 ? 31.563 -8.215 -41.627 1.00 87.75 61 SER A O 1
ATOM 514 N N . GLY A 1 62 ? 31.220 -6.316 -40.500 1.00 91.06 62 GLY A N 1
ATOM 515 C CA . GLY A 1 62 ? 31.072 -5.489 -41.699 1.00 91.06 62 GLY A CA 1
ATOM 516 C C . GLY A 1 62 ? 30.298 -4.195 -41.450 1.00 91.06 62 GLY A C 1
ATOM 517 O O . GLY A 1 62 ? 29.867 -3.940 -40.323 1.00 91.06 62 GLY A O 1
ATOM 518 N N . PRO A 1 63 ? 30.117 -3.360 -42.488 1.00 93.94 63 PRO A N 1
ATOM 519 C CA . PRO A 1 63 ? 29.384 -2.111 -42.359 1.00 93.94 63 PRO A CA 1
ATOM 520 C C . PRO A 1 63 ? 27.913 -2.371 -42.028 1.00 93.94 63 PRO A C 1
ATOM 522 O O . PRO A 1 63 ? 27.268 -3.254 -42.597 1.00 93.94 63 PRO A O 1
ATOM 525 N N . LEU A 1 64 ? 27.369 -1.554 -41.128 1.00 95.62 64 LEU A N 1
ATOM 526 C CA . LEU A 1 64 ? 25.967 -1.627 -40.745 1.00 95.62 64 LEU A CA 1
ATOM 527 C C . LEU A 1 64 ? 25.063 -1.236 -41.936 1.00 95.62 64 LEU A C 1
ATOM 529 O O . LEU A 1 64 ? 25.282 -0.166 -42.529 1.00 95.62 64 LEU A O 1
ATOM 533 N N . PRO A 1 65 ? 24.031 -2.040 -42.269 1.00 96.00 65 PRO A N 1
ATOM 534 C CA . PRO A 1 65 ? 23.025 -1.682 -43.264 1.00 96.00 65 PRO A CA 1
ATOM 535 C C . PRO A 1 65 ? 22.474 -0.263 -43.043 1.00 96.00 65 PRO A C 1
ATOM 537 O O . PRO A 1 65 ? 22.157 0.082 -41.901 1.00 96.00 65 PRO A O 1
ATOM 540 N N . PRO A 1 66 ? 22.295 0.562 -44.096 1.00 96.50 66 PRO A N 1
ATOM 541 C CA . PRO A 1 66 ? 21.791 1.931 -43.955 1.00 96.50 66 PRO A CA 1
ATOM 542 C C . PRO A 1 66 ? 20.475 2.026 -43.178 1.00 96.50 66 PRO A C 1
ATOM 544 O O . PRO A 1 66 ? 20.317 2.928 -42.365 1.00 96.50 66 PRO A O 1
ATOM 547 N N . LYS A 1 67 ? 19.581 1.041 -43.350 1.00 96.19 67 LYS A N 1
ATOM 548 C CA . LYS A 1 67 ? 18.302 0.939 -42.628 1.00 96.19 67 LYS A CA 1
ATOM 549 C C . LYS A 1 67 ? 18.442 0.765 -41.110 1.00 96.19 67 LYS A C 1
ATOM 551 O O . LYS A 1 67 ? 17.523 1.122 -40.391 1.00 96.19 67 LYS A O 1
ATOM 556 N N . LEU A 1 68 ? 19.565 0.240 -40.612 1.00 95.75 68 LEU A N 1
ATOM 557 C CA . LEU A 1 68 ? 19.804 0.088 -39.171 1.00 95.75 68 LEU A CA 1
ATOM 558 C C . LEU A 1 68 ? 20.413 1.339 -38.531 1.00 95.75 68 LEU A C 1
ATOM 560 O O . LEU A 1 68 ? 20.266 1.521 -37.326 1.00 95.75 68 LEU A O 1
ATOM 564 N N . ARG A 1 69 ? 21.079 2.204 -39.311 1.00 95.56 69 ARG A N 1
ATOM 565 C CA . ARG A 1 69 ? 21.792 3.385 -38.790 1.00 95.56 69 ARG A CA 1
ATOM 566 C C . ARG A 1 69 ? 20.908 4.321 -37.951 1.00 95.56 69 ARG A C 1
ATOM 568 O O . ARG A 1 69 ? 21.397 4.749 -36.911 1.00 95.56 69 ARG A O 1
ATOM 575 N N . PRO A 1 70 ? 19.636 4.595 -38.314 1.00 96.44 70 PRO A N 1
ATOM 576 C CA . PRO A 1 70 ? 18.764 5.453 -37.509 1.00 96.44 70 PRO A CA 1
ATOM 577 C C . PRO A 1 70 ? 18.447 4.912 -36.109 1.00 96.44 70 PRO A C 1
ATOM 579 O O . PRO A 1 70 ? 18.003 5.675 -35.261 1.00 96.44 70 PRO A O 1
ATOM 582 N N . TYR A 1 71 ? 18.651 3.613 -35.865 1.00 95.31 71 TYR A N 1
ATOM 583 C CA . TYR A 1 71 ? 18.332 2.959 -34.592 1.00 95.31 71 TYR A CA 1
ATOM 584 C C . TYR A 1 71 ? 19.565 2.733 -33.701 1.00 95.31 71 TYR A C 1
ATOM 586 O O . TYR A 1 71 ? 19.441 2.183 -32.606 1.00 95.31 71 TYR A O 1
ATOM 594 N N . VAL A 1 72 ? 20.762 3.115 -34.166 1.00 95.38 72 VAL A N 1
ATOM 595 C CA . VAL A 1 72 ? 22.010 2.980 -33.405 1.00 95.38 72 VAL A CA 1
ATOM 596 C C . VAL A 1 72 ? 22.071 4.080 -32.353 1.00 95.38 72 VAL A C 1
ATOM 598 O O . VAL A 1 72 ? 22.486 5.201 -32.629 1.00 95.38 72 VAL A O 1
ATOM 601 N N . ASN A 1 73 ? 21.704 3.743 -31.121 1.00 89.88 73 ASN A N 1
ATOM 602 C CA . ASN A 1 73 ? 21.654 4.718 -30.026 1.00 89.88 73 ASN A CA 1
ATOM 603 C C . ASN A 1 73 ? 22.957 4.781 -29.208 1.00 89.88 73 ASN A C 1
ATOM 605 O O . ASN A 1 73 ? 23.026 5.474 -28.196 1.00 89.88 73 ASN A O 1
ATOM 609 N N . ARG A 1 74 ? 23.985 4.020 -29.603 1.00 90.50 74 ARG A N 1
ATOM 610 C CA . ARG A 1 74 ? 25.269 3.929 -28.895 1.00 90.50 74 ARG A CA 1
ATOM 611 C C . ARG A 1 74 ? 26.404 3.501 -29.829 1.00 90.50 74 ARG A C 1
ATOM 613 O O . ARG A 1 74 ? 26.133 2.801 -30.806 1.00 90.50 74 ARG A O 1
ATOM 620 N N . PRO A 1 75 ? 27.665 3.852 -29.523 1.00 92.25 75 PRO A N 1
ATOM 621 C CA . PRO A 1 75 ? 28.815 3.368 -30.278 1.00 92.25 75 PRO A CA 1
ATOM 622 C C . PRO A 1 75 ? 28.834 1.837 -30.327 1.00 92.25 75 PRO A C 1
ATOM 624 O O . PRO A 1 75 ? 28.690 1.173 -29.299 1.00 92.25 75 PRO A O 1
ATOM 627 N N . LEU A 1 76 ? 29.002 1.280 -31.524 1.00 92.62 76 LEU A N 1
ATOM 628 C CA . LEU A 1 76 ? 29.149 -0.159 -31.714 1.00 92.62 76 LEU A CA 1
ATOM 629 C C . LEU A 1 76 ? 30.633 -0.509 -31.601 1.00 92.62 76 LEU A C 1
ATOM 631 O O . LEU A 1 76 ? 31.441 -0.042 -32.401 1.00 92.62 76 LEU A O 1
ATOM 635 N N . SER A 1 77 ? 30.992 -1.320 -30.612 1.00 90.25 77 SER A N 1
ATOM 636 C CA . SER A 1 77 ? 32.349 -1.830 -30.427 1.00 90.25 77 SER A CA 1
ATOM 637 C C . SER A 1 77 ? 32.321 -3.317 -30.073 1.00 90.25 77 SER A C 1
ATOM 639 O O . SER A 1 77 ? 31.362 -3.810 -29.480 1.00 90.25 77 SER A O 1
ATOM 641 N N . GLY A 1 78 ? 33.382 -4.029 -30.459 1.00 90.94 78 GLY A N 1
ATOM 642 C CA . GLY A 1 78 ? 33.543 -5.463 -30.215 1.00 90.94 78 GLY A CA 1
ATOM 643 C C . GLY A 1 78 ? 33.189 -6.358 -31.412 1.00 90.94 78 GLY A C 1
ATOM 644 O O . GLY A 1 78 ? 32.790 -5.866 -32.470 1.00 90.94 78 GLY A O 1
ATOM 645 N N . PRO A 1 79 ? 33.393 -7.679 -31.279 1.00 94.00 79 PRO A N 1
ATOM 646 C CA . PRO A 1 79 ? 32.964 -8.651 -32.277 1.00 94.00 79 PRO A CA 1
ATOM 647 C C . PRO A 1 79 ? 31.434 -8.854 -32.235 1.00 94.00 79 PRO A C 1
ATOM 649 O O . PRO A 1 79 ? 30.816 -8.643 -31.189 1.00 94.00 79 PRO A O 1
ATOM 652 N N . PRO A 1 80 ? 30.802 -9.287 -33.342 1.00 93.06 80 PRO A N 1
ATOM 653 C CA . PRO A 1 80 ? 29.396 -9.687 -33.340 1.00 93.06 80 PRO A CA 1
ATOM 654 C C . PRO A 1 80 ? 29.087 -10.804 -32.323 1.00 93.06 80 PRO A C 1
ATOM 656 O O . PRO A 1 80 ? 29.962 -11.628 -32.050 1.00 93.06 80 PRO A O 1
ATOM 659 N N . PRO A 1 81 ? 27.842 -10.891 -31.807 1.00 95.31 81 PRO A N 1
ATOM 660 C CA . PRO A 1 81 ? 26.674 -10.077 -32.156 1.00 95.31 81 PRO A CA 1
ATOM 661 C C . PRO A 1 81 ? 26.702 -8.667 -31.541 1.00 95.31 81 PRO A C 1
ATOM 663 O O . PRO A 1 81 ? 26.811 -8.495 -30.329 1.00 95.31 81 PRO A O 1
ATOM 666 N N . LEU A 1 82 ? 26.526 -7.644 -32.379 1.00 95.06 82 LEU A N 1
ATOM 667 C CA . LEU A 1 82 ? 26.476 -6.245 -31.951 1.00 95.06 82 LEU A CA 1
ATOM 668 C C . LEU A 1 82 ? 25.038 -5.865 -31.599 1.00 95.06 82 LEU A C 1
ATOM 670 O O . LEU A 1 82 ? 24.179 -5.897 -32.474 1.00 95.06 82 LEU A O 1
ATOM 674 N N . LEU A 1 83 ? 24.755 -5.474 -30.354 1.00 95.38 83 LEU A N 1
ATOM 675 C CA . LEU A 1 83 ? 23.433 -4.947 -29.984 1.00 95.38 83 LEU A CA 1
ATOM 676 C C . LEU A 1 83 ? 23.292 -3.503 -30.491 1.00 95.38 83 LEU A C 1
ATOM 678 O O . LEU A 1 83 ? 23.860 -2.574 -29.906 1.00 95.38 83 LEU A O 1
ATOM 682 N N . VAL A 1 84 ? 22.543 -3.375 -31.589 1.00 95.62 84 VAL A N 1
ATOM 683 C CA . VAL A 1 84 ? 22.331 -2.166 -32.397 1.00 95.62 84 VAL A CA 1
ATOM 684 C C . VAL A 1 84 ? 21.297 -1.252 -31.758 1.00 95.62 84 VAL A C 1
ATOM 686 O O . VAL A 1 84 ? 21.551 -0.062 -31.597 1.00 95.62 84 VAL A O 1
ATOM 689 N N . ALA A 1 85 ? 20.154 -1.818 -31.373 1.00 95.00 85 ALA A N 1
ATOM 690 C CA . ALA A 1 85 ? 19.021 -1.075 -30.837 1.00 95.00 85 ALA A CA 1
ATOM 691 C C . ALA A 1 85 ? 18.357 -1.842 -29.690 1.00 95.00 85 ALA A C 1
ATOM 693 O O . ALA A 1 85 ? 18.298 -3.075 -29.707 1.00 95.00 85 ALA A O 1
ATOM 694 N N . THR A 1 86 ? 17.828 -1.108 -28.715 1.00 94.69 86 THR A N 1
ATOM 695 C CA . THR A 1 86 ? 16.993 -1.627 -27.624 1.00 94.69 86 THR A CA 1
ATOM 696 C C . THR A 1 86 ? 15.665 -0.882 -27.593 1.00 94.69 86 THR A C 1
ATOM 698 O O . THR A 1 86 ? 15.531 0.189 -28.182 1.00 94.69 86 THR A O 1
ATOM 701 N N . ASP A 1 87 ? 14.686 -1.458 -26.900 1.00 93.56 87 ASP A N 1
ATOM 702 C CA . ASP A 1 87 ? 13.394 -0.836 -26.600 1.00 93.56 87 ASP A CA 1
ATOM 703 C C . ASP A 1 87 ? 12.555 -0.436 -27.824 1.00 93.56 87 ASP A C 1
ATOM 705 O O . ASP A 1 87 ? 11.625 0.368 -27.705 1.00 93.56 87 ASP A O 1
ATOM 709 N N . LEU A 1 88 ? 12.809 -1.049 -28.987 1.00 94.75 88 LEU A N 1
ATOM 710 C CA . LEU A 1 88 ? 11.998 -0.814 -30.179 1.00 94.75 88 LEU A CA 1
ATOM 711 C C . LEU A 1 88 ? 10.581 -1.357 -29.980 1.00 94.75 88 LEU A C 1
ATOM 713 O O . LEU A 1 88 ? 10.380 -2.426 -29.393 1.00 94.75 88 LEU A O 1
ATOM 717 N N . SER A 1 89 ? 9.592 -0.619 -30.481 1.00 92.62 89 SER A N 1
ATOM 718 C CA . SER A 1 89 ? 8.213 -1.093 -30.534 1.00 92.62 89 SER A CA 1
ATOM 719 C C . SER A 1 89 ? 8.052 -2.170 -31.620 1.00 92.62 89 SER A C 1
ATOM 721 O O . SER A 1 89 ? 8.793 -2.174 -32.609 1.00 92.62 89 SER A O 1
ATOM 723 N N . PRO A 1 90 ? 7.041 -3.055 -31.518 1.00 89.88 90 PRO A N 1
ATOM 724 C CA . PRO A 1 90 ? 6.775 -4.046 -32.560 1.00 89.88 90 PRO A CA 1
ATOM 725 C C . PRO A 1 90 ? 6.538 -3.432 -33.949 1.00 89.88 90 PRO A C 1
ATOM 727 O O . PRO A 1 90 ? 6.842 -4.064 -34.956 1.00 89.88 90 PRO A O 1
ATOM 730 N N . SER A 1 91 ? 6.021 -2.199 -34.028 1.00 91.88 91 SER A N 1
ATOM 731 C CA . SER A 1 91 ? 5.820 -1.514 -35.308 1.00 91.88 91 SER A CA 1
ATOM 732 C C . SER A 1 91 ? 7.131 -1.061 -35.950 1.00 91.88 91 SER A C 1
ATOM 734 O O . SER A 1 91 ? 7.269 -1.240 -37.154 1.00 91.88 91 SER A O 1
ATOM 736 N N . GLN A 1 92 ? 8.092 -0.558 -35.167 1.00 93.88 92 GLN A N 1
ATOM 737 C CA . GLN A 1 92 ? 9.419 -0.142 -35.653 1.00 93.88 92 GLN A CA 1
ATOM 738 C C . GLN A 1 92 ? 10.246 -1.318 -36.188 1.00 93.88 92 GLN A C 1
ATOM 740 O O . GLN A 1 92 ? 11.108 -1.148 -37.043 1.00 93.88 92 GLN A O 1
ATOM 745 N N . VAL A 1 93 ? 9.990 -2.524 -35.682 1.00 93.44 93 VAL A N 1
ATOM 746 C CA . VAL A 1 93 ? 10.744 -3.735 -36.035 1.00 93.44 93 VAL A CA 1
ATOM 747 C C . VAL A 1 93 ? 10.311 -4.311 -37.377 1.00 93.44 93 VAL A C 1
ATOM 749 O O . VAL A 1 93 ? 11.118 -4.963 -38.035 1.00 93.44 93 VAL A O 1
ATOM 752 N N . ARG A 1 94 ? 9.071 -4.053 -37.816 1.00 93.31 94 ARG A N 1
ATOM 753 C CA . ARG A 1 94 ? 8.565 -4.533 -39.114 1.00 93.31 94 ARG A CA 1
ATOM 754 C C . ARG A 1 94 ? 9.445 -4.079 -40.278 1.00 93.31 94 ARG A C 1
ATOM 756 O O . ARG A 1 94 ? 9.688 -4.865 -41.184 1.00 93.31 94 ARG A O 1
ATOM 763 N N . ASP A 1 95 ? 10.017 -2.882 -40.189 1.00 90.88 95 ASP A N 1
ATOM 764 C CA . ASP A 1 95 ? 10.906 -2.326 -41.219 1.00 90.88 95 ASP A CA 1
ATOM 765 C C . ASP A 1 95 ? 12.300 -2.983 -41.248 1.00 90.88 95 ASP A C 1
ATOM 767 O O . ASP A 1 95 ? 13.056 -2.830 -42.215 1.00 90.88 95 ASP A O 1
ATOM 771 N N . LEU A 1 96 ? 12.645 -3.720 -40.186 1.00 93.31 96 LEU A N 1
ATOM 772 C CA . LEU A 1 96 ? 13.922 -4.414 -40.008 1.00 93.31 96 LEU A CA 1
ATOM 773 C C . LEU A 1 96 ? 13.824 -5.920 -40.292 1.00 93.31 96 LEU A C 1
ATOM 775 O O . LEU A 1 96 ? 14.854 -6.589 -40.421 1.00 93.31 96 LEU A O 1
ATOM 779 N N . GLN A 1 97 ? 12.607 -6.459 -40.405 1.00 90.00 97 GLN A N 1
ATOM 780 C CA . GLN A 1 97 ? 12.384 -7.861 -40.748 1.00 90.00 97 GLN A CA 1
ATOM 781 C C . GLN A 1 97 ? 12.913 -8.160 -42.161 1.00 90.00 97 GLN A C 1
ATOM 783 O O . GLN A 1 97 ? 12.738 -7.382 -43.095 1.00 90.00 97 GLN A O 1
ATOM 788 N N . GLY A 1 98 ? 13.604 -9.293 -42.312 1.00 91.88 98 GLY A N 1
ATOM 789 C CA . GLY A 1 98 ? 14.205 -9.715 -43.584 1.00 91.88 98 GLY A CA 1
ATOM 790 C C . GLY A 1 98 ? 15.572 -9.096 -43.901 1.00 91.88 98 GLY A C 1
ATOM 791 O O . GLY A 1 98 ? 16.190 -9.474 -44.897 1.00 91.88 98 GLY A O 1
ATOM 792 N N . LEU A 1 99 ? 16.098 -8.193 -43.064 1.00 95.12 99 LEU A N 1
ATOM 793 C CA . LEU A 1 99 ? 17.464 -7.695 -43.232 1.00 95.12 99 LEU A CA 1
ATOM 794 C C . LEU A 1 99 ? 18.494 -8.794 -42.938 1.00 95.12 99 LEU A C 1
ATOM 796 O O . LEU A 1 99 ? 18.520 -9.402 -41.870 1.00 95.12 99 LEU A O 1
ATOM 800 N N . SER A 1 100 ? 19.384 -9.030 -43.900 1.00 95.25 100 SER A N 1
ATOM 801 C CA . SER A 1 100 ? 20.403 -10.073 -43.795 1.00 95.25 100 SER A CA 1
ATOM 802 C C . SER A 1 100 ? 21.395 -9.786 -42.661 1.00 95.25 100 SER A C 1
ATOM 804 O O . SER A 1 100 ? 21.970 -8.699 -42.588 1.00 95.25 100 SER A O 1
ATOM 806 N N . GLY A 1 101 ? 21.627 -10.775 -41.792 1.00 94.69 101 GLY A N 1
ATOM 807 C CA . GLY A 1 101 ? 22.516 -10.636 -40.635 1.00 94.69 101 GLY A CA 1
ATOM 808 C C . GLY A 1 101 ? 21.902 -9.898 -39.443 1.00 94.69 101 GLY A C 1
ATOM 809 O O . GLY A 1 101 ? 22.639 -9.566 -38.519 1.00 94.69 101 GLY A O 1
ATOM 810 N N . VAL A 1 102 ? 20.592 -9.639 -39.445 1.00 96.19 102 VAL A N 1
ATOM 811 C CA . VAL A 1 102 ? 19.872 -9.053 -38.309 1.00 96.19 102 VAL A CA 1
ATOM 812 C C . VAL A 1 102 ? 19.178 -10.148 -37.507 1.00 96.19 102 VAL A C 1
ATOM 814 O O . VAL A 1 102 ? 18.438 -10.958 -38.061 1.00 96.19 102 VAL A O 1
ATOM 817 N N . LEU A 1 103 ? 19.406 -10.152 -36.197 1.00 94.75 103 LEU A N 1
ATOM 818 C CA . LEU A 1 103 ? 18.675 -10.962 -35.232 1.00 94.75 103 LEU A CA 1
ATOM 819 C C . LEU A 1 103 ? 17.775 -10.049 -34.405 1.00 94.75 103 LEU A C 1
ATOM 821 O O . LEU A 1 103 ? 18.218 -9.044 -33.853 1.00 94.75 103 LEU A O 1
ATOM 825 N N . VAL A 1 104 ? 16.508 -10.427 -34.321 1.00 94.12 104 VAL A N 1
ATOM 826 C CA . VAL A 1 104 ? 15.480 -9.715 -33.574 1.00 94.12 104 VAL A CA 1
ATOM 827 C C . VAL A 1 104 ? 15.136 -10.557 -32.352 1.00 94.12 104 VAL A C 1
ATOM 829 O O . VAL A 1 104 ? 14.705 -11.698 -32.496 1.00 94.12 104 VAL A O 1
ATOM 832 N N . GLU A 1 105 ? 15.340 -10.007 -31.161 1.00 93.56 105 GLU A N 1
ATOM 833 C CA . GLU A 1 105 ? 14.987 -10.650 -29.897 1.00 93.56 105 GLU A CA 1
ATOM 834 C C . GLU A 1 105 ? 13.870 -9.853 -29.230 1.00 93.56 105 GLU A C 1
ATOM 836 O O . GLU A 1 105 ? 14.012 -8.664 -28.939 1.00 93.56 105 GLU A O 1
ATOM 841 N N . GLU A 1 106 ? 12.747 -10.507 -28.972 1.00 92.19 106 GLU A N 1
ATOM 842 C CA . GLU A 1 106 ? 11.643 -9.889 -28.257 1.00 92.19 106 GLU A CA 1
ATOM 843 C C . GLU A 1 106 ? 11.797 -10.081 -26.757 1.00 92.19 106 GLU A C 1
ATOM 845 O O . GLU A 1 106 ? 12.155 -11.151 -26.269 1.00 92.19 106 GLU A O 1
ATOM 850 N N . TYR A 1 107 ? 11.478 -9.037 -26.009 1.00 91.06 107 TYR A N 1
ATOM 851 C CA . TYR A 1 107 ? 11.453 -9.078 -24.561 1.00 91.06 107 TYR A CA 1
ATOM 852 C C . TYR A 1 107 ? 10.294 -8.246 -24.036 1.00 91.06 107 TYR A C 1
ATOM 854 O O . TYR A 1 107 ? 9.617 -7.514 -24.756 1.00 91.06 107 TYR A O 1
ATOM 862 N N . PHE A 1 108 ? 10.054 -8.374 -22.742 1.00 89.06 108 PHE A N 1
ATOM 863 C CA . PHE A 1 108 ? 9.021 -7.630 -22.054 1.00 89.06 108 PHE A CA 1
ATOM 864 C C . PHE A 1 108 ? 9.686 -6.595 -21.157 1.00 89.06 108 PHE A C 1
ATOM 866 O O . PHE A 1 108 ? 10.492 -6.953 -20.296 1.00 89.06 108 PHE A O 1
ATOM 873 N N . SER A 1 109 ? 9.379 -5.323 -21.400 1.00 90.06 109 SER A N 1
ATOM 874 C CA . SER A 1 109 ? 9.909 -4.201 -20.635 1.00 90.06 109 SER A CA 1
ATOM 875 C C . SER A 1 109 ? 8.821 -3.637 -19.720 1.00 90.06 109 SER A C 1
ATOM 877 O O . SER A 1 109 ? 7.697 -3.402 -20.182 1.00 90.06 109 SER A O 1
ATOM 879 N N . PRO A 1 110 ? 9.115 -3.438 -18.426 1.00 91.19 110 PRO A N 1
ATOM 880 C CA . PRO A 1 110 ? 8.182 -2.815 -17.505 1.00 91.19 110 PRO A CA 1
ATOM 881 C C . PRO A 1 110 ? 8.029 -1.323 -17.826 1.00 91.19 110 PRO A C 1
ATOM 883 O O . PRO A 1 110 ? 9.016 -0.591 -17.854 1.00 91.19 110 PRO A O 1
ATOM 886 N N . HIS A 1 111 ? 6.794 -0.857 -18.007 1.00 93.25 111 HIS A N 1
ATOM 887 C CA . HIS A 1 111 ? 6.492 0.566 -18.137 1.00 93.25 111 HIS A CA 1
ATOM 888 C C . HIS A 1 111 ? 5.656 1.043 -16.944 1.00 93.25 111 HIS A C 1
ATOM 890 O O . HIS A 1 111 ? 4.590 0.488 -16.665 1.00 93.25 111 HIS A O 1
ATOM 896 N N . PHE A 1 112 ? 6.148 2.061 -16.231 1.00 93.56 112 PHE A N 1
ATOM 897 C CA . PHE A 1 112 ? 5.537 2.601 -15.013 1.00 93.56 112 PHE A CA 1
ATOM 898 C C . PHE A 1 112 ? 4.896 3.960 -15.306 1.00 93.56 112 PHE A C 1
ATOM 900 O O . PHE A 1 112 ? 5.588 4.967 -15.415 1.00 93.56 112 PHE A O 1
ATOM 907 N N . TRP A 1 113 ? 3.569 3.988 -15.401 1.00 93.50 113 TRP A N 1
ATOM 908 C CA . TRP A 1 113 ? 2.790 5.209 -15.629 1.00 93.50 113 TRP A CA 1
ATOM 909 C C . TRP A 1 113 ? 2.603 6.040 -14.354 1.00 93.50 113 TRP A C 1
ATOM 911 O O . TRP A 1 113 ? 2.461 7.254 -14.437 1.00 93.50 113 TRP A O 1
ATOM 921 N N . GLY A 1 114 ? 2.664 5.406 -13.177 1.00 86.62 114 GLY A N 1
ATOM 922 C CA . GLY A 1 114 ? 2.573 6.084 -11.874 1.00 86.62 114 GLY A CA 1
ATOM 923 C C . GLY A 1 114 ? 3.769 6.975 -11.511 1.00 86.62 114 GLY A C 1
ATOM 924 O O . GLY A 1 114 ? 3.752 7.636 -10.478 1.00 86.62 114 GLY A O 1
ATOM 925 N N . GLY A 1 115 ? 4.839 6.981 -12.310 1.00 94.50 115 GLY A N 1
ATOM 926 C CA . GLY A 1 115 ? 6.067 7.706 -11.983 1.00 94.50 115 GLY A CA 1
ATOM 927 C C . GLY A 1 115 ? 6.783 7.168 -10.734 1.00 94.50 115 GLY A C 1
ATOM 928 O O . GLY A 1 115 ? 6.588 6.021 -10.313 1.00 94.50 115 GLY A O 1
ATOM 929 N N . GLU A 1 116 ? 7.644 7.996 -10.136 1.00 96.12 116 GLU A N 1
ATOM 930 C CA . GLU A 1 116 ? 8.504 7.585 -9.013 1.00 96.12 116 GLU A CA 1
ATOM 931 C C . GLU A 1 116 ? 7.707 7.220 -7.749 1.00 96.12 116 GLU A C 1
ATOM 933 O O . GLU A 1 116 ? 8.076 6.270 -7.056 1.00 96.12 116 GLU A O 1
ATOM 938 N N . ALA A 1 117 ? 6.561 7.871 -7.508 1.00 97.12 117 ALA A N 1
ATOM 939 C CA . ALA A 1 117 ? 5.734 7.637 -6.322 1.00 97.12 117 ALA A CA 1
ATOM 940 C C . ALA A 1 117 ? 5.254 6.182 -6.188 1.00 97.12 117 ALA A C 1
ATOM 942 O O . ALA A 1 117 ? 5.067 5.690 -5.075 1.00 97.12 117 ALA A O 1
ATOM 943 N N . PHE A 1 118 ? 5.087 5.467 -7.304 1.00 97.44 118 PHE A N 1
ATOM 944 C CA . PHE A 1 118 ? 4.637 4.073 -7.310 1.00 97.44 118 PHE A CA 1
ATOM 945 C C . PHE A 1 118 ? 5.734 3.076 -7.665 1.00 97.44 118 PHE A C 1
ATOM 947 O O . PHE A 1 118 ? 5.587 1.881 -7.405 1.00 97.44 118 PHE A O 1
ATOM 954 N N . LYS A 1 119 ? 6.839 3.530 -8.259 1.00 95.44 119 LYS A N 1
ATOM 955 C CA . LYS A 1 119 ? 7.926 2.666 -8.732 1.00 95.44 119 LYS A CA 1
ATOM 956 C C . LYS A 1 119 ? 8.436 1.725 -7.643 1.00 95.44 119 LYS A C 1
ATOM 958 O O . LYS A 1 119 ? 8.623 0.540 -7.908 1.00 95.44 119 LYS A O 1
ATOM 963 N N . GLY A 1 120 ? 8.581 2.224 -6.412 1.00 95.38 120 GLY A N 1
ATOM 964 C CA . GLY A 1 120 ? 8.971 1.422 -5.251 1.00 95.38 120 GLY A CA 1
ATOM 965 C C . GLY A 1 120 ? 8.055 0.214 -5.041 1.00 95.38 120 GLY A C 1
ATOM 966 O O . GLY A 1 120 ? 8.503 -0.925 -5.157 1.00 95.38 120 GLY A O 1
ATOM 967 N N . VAL A 1 121 ? 6.760 0.441 -4.803 1.00 96.50 121 VAL A N 1
ATOM 968 C CA . VAL A 1 121 ? 5.790 -0.642 -4.559 1.00 96.50 121 VAL A CA 1
ATOM 969 C C . VAL A 1 121 ? 5.575 -1.534 -5.789 1.00 96.50 121 VAL A C 1
ATOM 971 O O . VAL A 1 121 ? 5.542 -2.758 -5.664 1.00 96.50 121 VAL A O 1
ATOM 974 N N . LEU A 1 122 ? 5.511 -0.960 -6.994 1.00 96.19 122 LEU A N 1
ATOM 975 C CA . LEU A 1 122 ? 5.302 -1.723 -8.227 1.00 96.19 122 LEU A CA 1
ATOM 976 C C . LEU A 1 122 ? 6.500 -2.622 -8.551 1.00 96.19 122 LEU A C 1
ATOM 978 O O . LEU A 1 122 ? 6.303 -3.752 -8.989 1.00 96.19 122 LEU A O 1
ATOM 982 N N . SER A 1 123 ? 7.733 -2.179 -8.290 1.00 93.56 123 SER A N 1
ATOM 983 C CA . SER A 1 123 ? 8.924 -3.019 -8.480 1.00 93.56 123 SER A CA 1
ATOM 984 C C . SER A 1 123 ? 8.925 -4.256 -7.571 1.00 93.56 123 SER A C 1
ATOM 986 O O . SER A 1 123 ? 9.363 -5.328 -7.988 1.00 93.56 123 SER A O 1
ATOM 988 N N . LEU A 1 124 ? 8.375 -4.142 -6.358 1.00 94.44 124 LEU A N 1
ATOM 989 C CA . LEU A 1 124 ? 8.217 -5.270 -5.437 1.00 94.44 124 LEU A CA 1
ATOM 990 C C . LEU A 1 124 ? 7.112 -6.231 -5.899 1.00 94.44 124 LEU A C 1
ATOM 992 O O . LEU A 1 124 ? 7.280 -7.449 -5.808 1.00 94.44 124 LEU A O 1
ATOM 996 N N . LEU A 1 125 ? 6.010 -5.691 -6.429 1.00 93.38 125 LEU A N 1
ATOM 997 C CA . LEU A 1 125 ? 4.867 -6.466 -6.920 1.00 93.38 125 LEU A CA 1
ATOM 998 C C . LEU A 1 125 ? 5.173 -7.209 -8.228 1.00 93.38 125 LEU A C 1
ATOM 1000 O O . LEU A 1 125 ? 4.911 -8.401 -8.334 1.00 93.38 125 LEU A O 1
ATOM 1004 N N . VAL A 1 126 ? 5.754 -6.551 -9.232 1.00 90.00 126 VAL A N 1
ATOM 1005 C CA . VAL A 1 126 ? 5.945 -7.122 -10.586 1.00 90.00 126 VAL A CA 1
ATOM 1006 C C . VAL A 1 126 ? 6.855 -8.358 -10.586 1.00 90.00 126 VAL A C 1
ATOM 1008 O O . VAL A 1 126 ? 6.740 -9.236 -11.447 1.00 90.00 126 VAL A O 1
ATOM 1011 N N . ASN A 1 127 ? 7.729 -8.471 -9.587 1.00 85.19 127 ASN A N 1
ATOM 1012 C CA . ASN A 1 127 ? 8.581 -9.641 -9.409 1.00 85.19 127 ASN A CA 1
ATOM 1013 C C . ASN A 1 127 ? 7.822 -10.880 -8.899 1.00 85.19 127 ASN A C 1
ATOM 1015 O O . ASN A 1 127 ? 8.345 -11.992 -8.993 1.00 85.19 127 ASN A O 1
ATOM 1019 N N . GLN A 1 128 ? 6.578 -10.728 -8.438 1.00 87.06 128 GLN A N 1
ATOM 1020 C CA . GLN A 1 128 ? 5.749 -11.822 -7.945 1.00 87.06 128 GLN A CA 1
ATOM 1021 C C . GLN A 1 128 ? 5.150 -12.651 -9.087 1.00 87.06 128 GLN A C 1
ATOM 1023 O O . GLN A 1 128 ? 4.507 -12.137 -10.004 1.00 87.06 128 GLN A O 1
ATOM 1028 N N . ALA A 1 129 ? 5.316 -13.974 -9.016 1.00 77.12 129 ALA A N 1
ATOM 1029 C CA . ALA A 1 129 ? 4.878 -14.890 -10.070 1.00 77.12 129 ALA A CA 1
ATOM 1030 C C . ALA A 1 129 ? 3.357 -14.856 -10.323 1.00 77.12 129 ALA A C 1
ATOM 1032 O O . ALA A 1 129 ? 2.928 -14.982 -11.467 1.00 77.12 129 ALA A O 1
ATOM 1033 N N . HIS A 1 130 ? 2.550 -14.644 -9.278 1.00 81.81 130 HIS A N 1
ATOM 1034 C CA . HIS A 1 130 ? 1.086 -14.719 -9.342 1.00 81.81 130 HIS A CA 1
ATOM 1035 C C . HIS A 1 130 ? 0.414 -13.513 -10.026 1.00 81.81 130 HIS A C 1
ATOM 1037 O O . HIS A 1 130 ? -0.762 -13.594 -10.388 1.00 81.81 130 HIS A O 1
ATOM 1043 N N . LEU A 1 131 ? 1.141 -12.407 -10.229 1.00 80.19 131 LEU A N 1
ATOM 1044 C CA . LEU A 1 131 ? 0.628 -11.220 -10.925 1.00 80.19 131 LEU A CA 1
ATOM 1045 C C . LEU A 1 131 ? 0.895 -11.256 -12.434 1.00 80.19 131 LEU A C 1
ATOM 1047 O O . LEU A 1 131 ? 0.323 -10.465 -13.179 1.00 80.19 131 LEU A O 1
ATOM 1051 N N . ARG A 1 132 ? 1.738 -12.181 -12.908 1.00 83.62 132 ARG A N 1
ATOM 1052 C CA . ARG A 1 132 ? 2.141 -12.242 -14.315 1.00 83.62 132 ARG A CA 1
ATOM 1053 C C . ARG A 1 132 ? 0.967 -12.624 -15.213 1.00 83.62 132 ARG A C 1
ATOM 1055 O O . ARG A 1 132 ? 0.302 -13.633 -15.001 1.00 83.62 132 ARG A O 1
ATOM 1062 N N . GLY A 1 133 ? 0.763 -11.815 -16.247 1.00 86.00 133 GLY A N 1
ATOM 1063 C CA . GLY A 1 133 ? -0.227 -12.020 -17.298 1.00 86.00 133 GLY A CA 1
ATOM 1064 C C . GLY A 1 133 ? -1.671 -11.823 -16.890 1.00 86.00 133 GLY A C 1
ATOM 1065 O O . GLY A 1 133 ? -2.564 -12.396 -17.506 1.00 86.00 133 GLY A O 1
ATOM 1066 N N . ARG A 1 134 ? -1.903 -11.028 -15.847 1.00 90.25 134 ARG A N 1
ATOM 1067 C CA . ARG A 1 134 ? -3.242 -10.677 -15.387 1.00 90.25 134 ARG A CA 1
ATOM 1068 C C . ARG A 1 134 ? -3.391 -9.167 -15.326 1.00 90.25 134 ARG A C 1
ATOM 1070 O O . ARG A 1 134 ? -2.441 -8.453 -15.008 1.00 90.25 134 ARG A O 1
ATOM 1077 N N . ARG A 1 135 ? -4.616 -8.707 -15.573 1.00 94.94 135 ARG A N 1
ATOM 1078 C CA . ARG A 1 135 ? -5.046 -7.363 -15.202 1.00 94.94 135 ARG A CA 1
ATOM 1079 C C . ARG A 1 135 ? -5.423 -7.377 -13.725 1.00 94.94 135 ARG A C 1
ATOM 1081 O O . ARG A 1 135 ? -6.278 -8.159 -13.320 1.00 94.94 135 ARG A O 1
ATOM 1088 N N . GLN A 1 136 ? -4.756 -6.553 -12.934 1.00 95.50 136 GLN A N 1
ATOM 1089 C CA . GLN A 1 136 ? -4.916 -6.475 -11.488 1.00 95.50 136 GLN A CA 1
ATOM 1090 C C . GLN A 1 136 ? -5.272 -5.048 -11.095 1.00 95.50 136 GLN A C 1
ATOM 1092 O O . GLN A 1 136 ? -4.773 -4.088 -11.677 1.00 95.50 136 GLN A O 1
ATOM 1097 N N . THR A 1 137 ? -6.129 -4.906 -10.095 1.00 97.06 137 THR A N 1
ATOM 1098 C CA . THR A 1 137 ? -6.492 -3.609 -9.522 1.00 97.06 137 THR A CA 1
ATOM 1099 C C . THR A 1 137 ? -5.943 -3.565 -8.111 1.00 97.06 137 THR A C 1
ATOM 1101 O O . THR A 1 137 ? -6.226 -4.464 -7.323 1.00 97.06 137 THR A O 1
ATOM 1104 N N . LEU A 1 138 ? -5.147 -2.553 -7.787 1.00 97.31 138 LEU A N 1
ATOM 1105 C CA . LEU A 1 138 ? -4.669 -2.320 -6.432 1.00 97.31 138 LEU A CA 1
ATOM 1106 C C . LEU A 1 138 ? -5.704 -1.533 -5.625 1.00 97.31 138 LEU A C 1
ATOM 1108 O O . LEU A 1 138 ? -6.613 -0.916 -6.175 1.00 97.31 138 LEU A O 1
ATOM 1112 N N . VAL A 1 139 ? -5.561 -1.547 -4.304 1.00 97.25 139 VAL A N 1
ATOM 1113 C CA . VAL A 1 139 ? -6.340 -0.695 -3.391 1.00 97.25 139 VAL A CA 1
ATOM 1114 C C . VAL A 1 139 ? -5.673 0.663 -3.144 1.00 97.25 139 VAL A C 1
ATOM 1116 O O . VAL A 1 139 ? -6.269 1.505 -2.474 1.00 97.25 139 VAL A O 1
ATOM 1119 N N . LEU A 1 140 ? -4.484 0.883 -3.725 1.00 97.88 140 LEU A N 1
ATOM 1120 C CA . LEU A 1 140 ? -3.757 2.153 -3.698 1.00 97.88 140 LEU A CA 1
ATOM 1121 C C . LEU A 1 140 ? -4.584 3.270 -4.343 1.00 97.88 140 LEU A C 1
ATOM 1123 O O . LEU A 1 140 ? -5.073 3.100 -5.459 1.00 97.88 140 LEU A O 1
ATOM 1127 N N . SER A 1 141 ? -4.691 4.409 -3.662 1.00 97.81 141 SER A N 1
ATOM 1128 C CA . SER A 1 141 ? -5.235 5.654 -4.216 1.00 97.81 141 SER A CA 1
ATOM 1129 C C . SER A 1 141 ? -4.091 6.498 -4.761 1.00 97.81 141 SER A C 1
ATOM 1131 O O . SER A 1 141 ? -3.102 6.714 -4.060 1.00 97.81 141 SER A O 1
ATOM 1133 N N . TRP A 1 142 ? -4.217 6.996 -5.991 1.00 97.56 142 TRP A N 1
ATOM 1134 C CA . TRP A 1 142 ? -3.132 7.760 -6.611 1.00 97.56 142 TRP A CA 1
ATOM 1135 C C . TRP A 1 142 ? -2.814 9.056 -5.892 1.00 97.56 142 TRP A C 1
ATOM 1137 O O . TRP A 1 142 ? -1.653 9.333 -5.601 1.00 97.56 142 TRP A O 1
ATOM 1147 N N . GLU A 1 143 ? -3.840 9.843 -5.590 1.00 97.62 143 GLU A N 1
ATOM 1148 C CA . GLU A 1 143 ? -3.686 11.145 -4.957 1.00 97.62 143 GLU A CA 1
ATOM 1149 C C . GLU A 1 143 ? -3.053 10.989 -3.575 1.00 97.62 143 GLU A C 1
ATOM 1151 O O . GLU A 1 143 ? -2.130 11.722 -3.222 1.00 97.62 143 GLU A O 1
ATOM 1156 N N . LEU A 1 144 ? -3.496 9.983 -2.814 1.00 98.12 144 LEU A N 1
ATOM 1157 C CA . LEU A 1 144 ? -2.922 9.687 -1.508 1.00 98.12 144 LEU A CA 1
ATOM 1158 C C . LEU A 1 144 ? -1.482 9.172 -1.620 1.00 98.12 144 LEU A C 1
ATOM 1160 O O . LEU A 1 144 ? -0.641 9.557 -0.810 1.00 98.12 144 LEU A O 1
ATOM 1164 N N . GLN A 1 145 ? -1.192 8.315 -2.603 1.00 98.31 145 GLN A N 1
ATOM 1165 C CA . GLN A 1 145 ? 0.147 7.778 -2.834 1.00 98.31 145 GLN A CA 1
ATOM 1166 C C . GLN A 1 145 ? 1.142 8.892 -3.167 1.00 98.31 145 GLN A C 1
ATOM 1168 O O . GLN A 1 145 ? 2.225 8.927 -2.585 1.00 98.31 145 GLN A O 1
ATOM 1173 N N . GLU A 1 146 ? 0.788 9.811 -4.066 1.00 98.06 146 GLU A N 1
ATOM 1174 C CA . GLU A 1 146 ? 1.645 10.950 -4.395 1.00 98.06 146 GLU A CA 1
ATOM 1175 C C . GLU A 1 146 ? 1.843 11.886 -3.203 1.00 98.06 146 GLU A C 1
ATOM 1177 O O . GLU A 1 146 ? 2.978 12.278 -2.930 1.00 98.06 146 GLU A O 1
ATOM 1182 N N . ALA A 1 147 ? 0.771 12.224 -2.478 1.00 98.25 147 ALA A N 1
ATOM 1183 C CA . ALA A 1 147 ? 0.863 13.083 -1.301 1.00 98.25 147 ALA A CA 1
ATOM 1184 C C . ALA A 1 147 ? 1.757 12.453 -0.219 1.00 98.25 147 ALA A C 1
ATOM 1186 O O . ALA A 1 147 ? 2.622 13.124 0.342 1.00 98.25 147 ALA A O 1
ATOM 1187 N N . LEU A 1 148 ? 1.611 11.145 0.031 1.00 98.44 148 LEU A N 1
ATOM 1188 C CA . LEU A 1 148 ? 2.446 10.408 0.981 1.00 98.44 148 LEU A CA 1
ATOM 1189 C C . LEU A 1 148 ? 3.907 10.320 0.520 1.00 98.44 148 LEU A C 1
ATOM 1191 O O . LEU A 1 148 ? 4.811 10.443 1.341 1.00 98.44 148 LEU A O 1
ATOM 1195 N N . TYR A 1 149 ? 4.148 10.117 -0.777 1.00 98.31 149 TYR A N 1
ATOM 1196 C CA . TYR A 1 149 ? 5.497 10.091 -1.341 1.00 98.31 149 TYR A CA 1
ATOM 1197 C C . TYR A 1 149 ? 6.202 11.441 -1.184 1.00 98.31 149 TYR A C 1
ATOM 1199 O O . TYR A 1 149 ? 7.328 11.487 -0.696 1.00 98.31 149 TYR A O 1
ATOM 1207 N N . ARG A 1 150 ? 5.530 12.550 -1.521 1.00 97.88 150 ARG A N 1
ATOM 1208 C CA . ARG A 1 150 ? 6.081 13.902 -1.332 1.00 97.88 150 ARG A CA 1
ATOM 1209 C C . ARG A 1 150 ? 6.345 14.207 0.141 1.00 97.88 150 ARG A C 1
ATOM 1211 O O . ARG A 1 150 ? 7.358 14.825 0.451 1.00 97.88 150 ARG A O 1
ATOM 1218 N N . GLU A 1 151 ? 5.462 13.761 1.035 1.00 97.94 151 GLU A N 1
ATOM 1219 C CA . GLU A 1 151 ? 5.669 13.870 2.482 1.00 97.94 151 GLU A CA 1
ATOM 1220 C C . GLU A 1 151 ? 6.920 13.094 2.920 1.00 97.94 151 GLU A C 1
ATOM 1222 O O . GLU A 1 151 ? 7.750 13.631 3.646 1.00 97.94 151 GLU A O 1
ATOM 1227 N N . ALA A 1 152 ? 7.088 11.858 2.441 1.00 97.56 152 ALA A N 1
ATOM 1228 C CA . ALA A 1 152 ? 8.251 11.039 2.759 1.00 97.56 152 ALA A CA 1
ATOM 1229 C C . ALA A 1 152 ? 9.561 11.665 2.262 1.00 97.56 152 ALA A C 1
ATOM 1231 O O . ALA A 1 152 ? 10.523 11.720 3.021 1.00 97.56 152 ALA A O 1
ATOM 1232 N N . GLU A 1 153 ? 9.588 12.185 1.034 1.00 97.12 153 GLU A N 1
ATOM 1233 C CA . GLU A 1 153 ? 10.758 12.871 0.475 1.00 97.12 153 GLU A CA 1
ATOM 1234 C C . GLU A 1 153 ? 11.084 14.159 1.241 1.00 97.12 153 GLU A C 1
ATOM 1236 O O . GLU A 1 153 ? 12.233 14.378 1.625 1.00 97.12 153 GLU A O 1
ATOM 1241 N N . ARG A 1 154 ? 10.076 14.997 1.518 1.00 96.56 154 ARG A N 1
ATOM 1242 C CA . ARG A 1 154 ? 10.266 16.275 2.221 1.00 96.56 154 ARG A CA 1
ATOM 1243 C C . ARG A 1 154 ? 10.830 16.083 3.625 1.00 96.56 154 ARG A C 1
ATOM 1245 O O . ARG A 1 154 ? 11.698 16.840 4.044 1.00 96.56 154 ARG A O 1
ATOM 1252 N N . GLU A 1 155 ? 10.315 15.093 4.343 1.00 96.44 155 GLU A N 1
ATOM 1253 C CA . GLU A 1 155 ? 10.667 14.826 5.739 1.00 96.44 155 GLU A CA 1
ATOM 1254 C C . GLU A 1 155 ? 11.841 13.831 5.862 1.00 96.44 155 GLU A C 1
ATOM 1256 O O . GLU A 1 155 ? 12.216 13.443 6.967 1.00 96.44 155 GLU A O 1
ATOM 1261 N N . GLY A 1 156 ? 12.428 13.387 4.739 1.00 96.50 156 GLY A N 1
ATOM 1262 C CA . GLY A 1 156 ? 13.544 12.436 4.727 1.00 96.50 156 GLY A CA 1
ATOM 1263 C C . GLY A 1 156 ? 13.201 11.076 5.350 1.00 96.50 156 GLY A C 1
ATOM 1264 O O . GLY A 1 156 ? 14.043 10.451 6.003 1.00 96.50 156 GLY A O 1
ATOM 1265 N N . LEU A 1 157 ? 11.956 10.623 5.193 1.00 97.38 157 LEU A N 1
ATOM 1266 C CA . LEU A 1 157 ? 11.469 9.375 5.773 1.00 97.38 157 LEU A CA 1
ATOM 1267 C C . LEU A 1 157 ? 12.069 8.170 5.053 1.00 97.38 157 LEU A C 1
ATOM 1269 O O . LEU A 1 157 ? 12.207 8.121 3.834 1.00 97.38 157 LEU A O 1
ATOM 1273 N N . LEU A 1 158 ? 12.354 7.129 5.826 1.00 97.75 158 LEU A N 1
ATOM 1274 C CA . LEU A 1 158 ? 12.790 5.833 5.312 1.00 97.75 158 LEU A CA 1
ATOM 1275 C C . LEU A 1 158 ? 11.626 4.995 4.783 1.00 97.75 158 LEU A C 1
ATOM 1277 O O . LEU A 1 158 ? 11.851 3.940 4.204 1.00 97.75 158 LEU A O 1
ATOM 1281 N N . GLY A 1 159 ? 10.391 5.428 5.009 1.00 98.31 159 GLY A N 1
A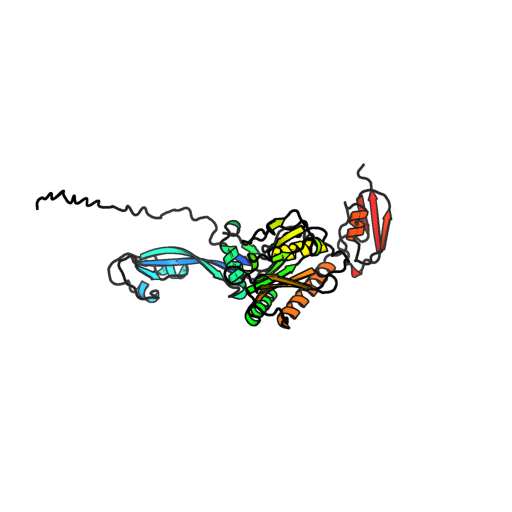TOM 1282 C CA . GLY A 1 159 ? 9.198 4.856 4.411 1.00 98.31 159 GLY A CA 1
ATOM 1283 C C . GLY A 1 159 ? 7.943 5.250 5.169 1.00 98.31 159 GLY A C 1
ATOM 1284 O O . GLY A 1 159 ? 7.999 5.759 6.291 1.00 98.31 159 GLY A O 1
ATOM 1285 N N . ALA A 1 160 ? 6.800 5.026 4.539 1.00 98.56 160 ALA A N 1
ATOM 1286 C CA . ALA A 1 160 ? 5.513 5.386 5.100 1.00 98.56 160 ALA A CA 1
ATOM 1287 C C . ALA A 1 160 ? 4.391 4.516 4.533 1.00 98.56 160 ALA A C 1
ATOM 1289 O O . ALA A 1 160 ? 4.516 3.951 3.446 1.00 98.56 160 ALA A O 1
ATOM 1290 N N . ALA A 1 161 ? 3.268 4.434 5.239 1.00 98.62 161 ALA A N 1
ATOM 1291 C CA . ALA A 1 161 ? 2.060 3.801 4.727 1.00 98.62 161 ALA A CA 1
ATOM 1292 C C . ALA A 1 161 ? 0.795 4.456 5.286 1.00 98.62 161 ALA A C 1
ATOM 1294 O O . ALA A 1 161 ? 0.797 4.994 6.393 1.00 98.62 161 ALA A O 1
ATOM 1295 N N . VAL A 1 162 ? -0.302 4.346 4.539 1.00 98.38 162 VAL A N 1
ATOM 1296 C CA . VAL A 1 162 ? -1.659 4.621 5.024 1.00 98.38 162 VAL A CA 1
ATOM 1297 C C . VAL A 1 162 ? -2.478 3.347 4.874 1.00 98.38 162 VAL A C 1
ATOM 1299 O O . VAL A 1 162 ? -2.611 2.817 3.771 1.00 98.38 162 VAL A O 1
ATOM 1302 N N . VAL A 1 163 ? -3.019 2.849 5.984 1.00 97.75 163 VAL A N 1
ATOM 1303 C CA . VAL A 1 163 ? -3.731 1.564 6.045 1.00 97.75 163 VAL A CA 1
ATOM 1304 C C . VAL A 1 163 ? -5.147 1.775 6.565 1.00 97.75 163 VAL A C 1
ATOM 1306 O O . VAL A 1 163 ? -5.318 2.341 7.641 1.00 97.75 163 VAL A O 1
ATOM 1309 N N . ASP A 1 164 ? -6.154 1.278 5.848 1.00 96.12 164 ASP A N 1
ATOM 1310 C CA . ASP A 1 164 ? -7.516 1.126 6.365 1.00 96.12 164 ASP A CA 1
ATOM 1311 C C . ASP A 1 164 ? -7.550 -0.053 7.343 1.00 96.12 164 ASP A C 1
ATOM 1313 O O . ASP A 1 164 ? -7.492 -1.220 6.959 1.00 96.12 164 ASP A O 1
ATOM 1317 N N . LEU A 1 165 ? -7.655 0.251 8.632 1.00 94.44 165 LEU A N 1
ATOM 1318 C CA . LEU A 1 165 ? -7.664 -0.712 9.730 1.00 94.44 165 LEU A CA 1
ATOM 1319 C C . LEU A 1 165 ? -8.924 -1.579 9.760 1.00 94.44 165 LEU A C 1
ATOM 1321 O O . LEU A 1 165 ? -8.916 -2.654 10.360 1.00 94.44 165 LEU A O 1
ATOM 1325 N N . THR A 1 166 ? -10.011 -1.123 9.138 1.00 91.44 166 THR A N 1
ATOM 1326 C CA . THR A 1 166 ? -11.290 -1.842 9.121 1.00 91.44 166 THR A CA 1
ATOM 1327 C C . THR A 1 166 ? -11.352 -2.882 8.011 1.00 91.44 166 THR A C 1
ATOM 1329 O O . THR A 1 166 ? -12.038 -3.896 8.168 1.00 91.44 166 THR A O 1
ATOM 1332 N N . ARG A 1 167 ? -10.627 -2.643 6.911 1.00 92.56 167 ARG A N 1
ATOM 1333 C CA . ARG A 1 167 ? -10.596 -3.508 5.721 1.00 92.56 167 ARG A CA 1
ATOM 1334 C C . ARG A 1 167 ? -9.269 -4.233 5.517 1.00 92.56 167 ARG A C 1
ATOM 1336 O O . ARG A 1 167 ? -9.246 -5.247 4.831 1.00 92.56 167 ARG A O 1
ATOM 1343 N N . GLY A 1 168 ? -8.186 -3.732 6.103 1.00 95.19 168 GLY A N 1
ATOM 1344 C CA . GLY A 1 168 ? -6.819 -4.170 5.818 1.00 95.19 168 GLY A CA 1
ATOM 1345 C C . GLY A 1 168 ? -6.260 -3.637 4.497 1.00 95.19 168 GLY A C 1
ATOM 1346 O O . GLY A 1 168 ? -5.248 -4.139 4.021 1.00 95.19 168 GLY A O 1
ATOM 1347 N N . GLU A 1 169 ? -6.901 -2.644 3.881 1.00 96.31 169 GLU A N 1
ATOM 1348 C CA . GLU A 1 169 ? -6.446 -2.083 2.606 1.00 96.31 169 GLU A CA 1
ATOM 1349 C C . GLU A 1 169 ? -5.245 -1.158 2.834 1.00 96.31 169 GLU A C 1
ATOM 1351 O O . GLU A 1 169 ? -5.322 -0.213 3.621 1.00 96.31 169 GLU A O 1
ATOM 1356 N N . VAL A 1 170 ? -4.139 -1.387 2.127 1.00 97.81 170 VAL A N 1
ATOM 1357 C CA . VAL A 1 170 ? -3.007 -0.451 2.104 1.00 97.81 170 VAL A CA 1
ATOM 1358 C C . VAL A 1 170 ? -3.272 0.596 1.025 1.00 97.81 170 VAL A C 1
ATOM 1360 O O . VAL A 1 170 ? -3.033 0.357 -0.154 1.00 97.81 170 VAL A O 1
ATOM 1363 N N . LEU A 1 171 ? -3.808 1.748 1.428 1.00 98.06 171 LEU A N 1
ATOM 1364 C CA . LEU A 1 171 ? -4.261 2.813 0.524 1.00 98.06 171 LEU A CA 1
ATOM 1365 C C . LEU A 1 171 ? -3.108 3.638 -0.062 1.00 98.06 171 LEU A C 1
ATOM 1367 O O . LEU A 1 171 ? -3.263 4.230 -1.126 1.00 98.06 171 LEU A O 1
ATOM 1371 N N . ALA A 1 172 ? -1.966 3.674 0.625 1.00 98.44 172 ALA A N 1
ATOM 1372 C CA . ALA A 1 172 ? -0.711 4.222 0.122 1.00 98.44 172 ALA A CA 1
ATOM 1373 C C . ALA A 1 172 ? 0.478 3.528 0.807 1.00 98.44 172 ALA A C 1
ATOM 1375 O O . ALA A 1 172 ? 0.397 3.189 1.991 1.00 98.44 172 ALA A O 1
ATOM 1376 N N . LEU A 1 173 ? 1.576 3.316 0.079 1.00 98.50 173 LEU A N 1
ATOM 1377 C CA . LEU A 1 173 ? 2.787 2.655 0.567 1.00 98.50 173 LEU A CA 1
ATOM 1378 C C . LEU A 1 173 ? 4.048 3.211 -0.100 1.00 98.50 173 LEU A C 1
ATOM 1380 O O . LEU A 1 173 ? 4.263 3.049 -1.300 1.00 98.50 173 LEU A O 1
ATOM 1384 N N . VAL A 1 174 ? 4.931 3.777 0.713 1.00 98.31 174 VAL A N 1
ATOM 1385 C CA . VAL A 1 174 ? 6.295 4.170 0.358 1.00 98.31 174 VAL A CA 1
ATOM 1386 C C . VAL A 1 174 ? 7.245 3.203 1.074 1.00 98.31 174 VAL A C 1
ATOM 1388 O O . VAL A 1 174 ? 7.536 3.393 2.254 1.00 98.31 174 VAL A O 1
ATOM 1391 N N . PRO A 1 175 ? 7.725 2.134 0.409 1.00 97.62 175 PRO A N 1
ATOM 1392 C CA . PRO A 1 175 ? 8.515 1.093 1.073 1.00 97.62 175 PRO A CA 1
ATOM 1393 C C . PRO A 1 175 ? 9.935 1.554 1.454 1.00 97.62 175 PRO A C 1
ATOM 1395 O O . PRO A 1 175 ? 10.594 0.914 2.277 1.00 97.62 175 PRO A O 1
ATOM 1398 N N . GLY A 1 176 ? 10.403 2.646 0.844 1.00 96.50 176 GLY A N 1
ATOM 1399 C CA . GLY A 1 176 ? 11.740 3.199 1.026 1.00 96.50 176 GLY A CA 1
ATOM 1400 C C . GLY A 1 176 ? 12.864 2.394 0.368 1.00 96.50 176 GLY A C 1
ATOM 1401 O O . GLY A 1 176 ? 12.622 1.367 -0.280 1.00 96.50 176 GLY A O 1
ATOM 1402 N N . PRO A 1 177 ? 14.121 2.845 0.528 1.00 95.69 177 PRO A N 1
ATOM 1403 C CA . PRO A 1 177 ? 15.285 2.170 -0.032 1.00 95.69 177 PRO A CA 1
ATOM 1404 C C . PRO A 1 177 ? 15.370 0.719 0.443 1.00 95.69 177 PRO A C 1
ATOM 1406 O O . PRO A 1 177 ? 15.298 0.441 1.640 1.00 95.69 177 PRO A O 1
ATOM 1409 N N . ARG A 1 178 ? 15.526 -0.217 -0.505 1.00 95.94 178 ARG A N 1
ATOM 1410 C CA . ARG A 1 178 ? 15.590 -1.669 -0.235 1.00 95.94 178 ARG A CA 1
ATOM 1411 C C . ARG A 1 178 ? 14.411 -2.192 0.604 1.00 95.94 178 ARG A C 1
ATOM 1413 O O . ARG A 1 178 ? 14.574 -3.152 1.349 1.00 95.94 178 ARG A O 1
ATOM 1420 N N . ALA A 1 179 ? 13.246 -1.550 0.495 1.00 96.19 179 ALA A N 1
ATOM 1421 C CA . ALA A 1 179 ? 12.044 -1.898 1.247 1.00 96.19 179 ALA A CA 1
ATOM 1422 C C . ALA A 1 179 ? 12.229 -1.905 2.779 1.00 96.19 179 ALA A C 1
ATOM 1424 O O . ALA A 1 179 ? 11.583 -2.681 3.483 1.00 96.19 179 ALA A O 1
ATOM 1425 N N . ILE A 1 180 ? 13.100 -1.041 3.314 1.00 97.06 180 ILE A N 1
ATOM 1426 C CA . ILE A 1 180 ? 13.401 -0.965 4.753 1.00 97.06 180 ILE A CA 1
ATOM 1427 C C . ILE A 1 180 ? 12.144 -0.836 5.628 1.00 97.06 180 ILE A C 1
ATOM 1429 O O . ILE A 1 180 ? 12.095 -1.408 6.719 1.00 97.06 180 ILE A O 1
ATOM 1433 N N . PHE A 1 181 ? 11.093 -0.174 5.139 1.00 97.62 181 PHE A N 1
ATOM 1434 C CA . PHE A 1 181 ? 9.820 -0.060 5.847 1.00 97.62 181 PHE A CA 1
ATOM 1435 C C . PHE A 1 181 ? 9.137 -1.412 6.091 1.00 97.62 181 PHE A C 1
ATOM 1437 O O . PHE A 1 181 ? 8.538 -1.618 7.140 1.00 97.62 181 PHE A O 1
ATOM 1444 N N . LEU A 1 182 ? 9.259 -2.359 5.159 1.00 97.31 182 LEU A N 1
ATOM 1445 C CA . LEU A 1 182 ? 8.628 -3.684 5.240 1.00 97.31 182 LEU A CA 1
ATOM 1446 C C . LEU A 1 182 ? 9.442 -4.691 6.062 1.00 97.31 182 LEU A C 1
ATOM 1448 O O . LEU A 1 182 ? 8.943 -5.765 6.407 1.00 97.31 182 LEU A O 1
ATOM 1452 N N . HIS A 1 183 ? 10.693 -4.355 6.381 1.00 97.12 183 HIS A N 1
ATOM 1453 C CA . HIS A 1 183 ? 11.634 -5.279 7.010 1.00 97.12 183 HIS A CA 1
ATOM 1454 C C . HIS A 1 183 ? 12.118 -4.846 8.393 1.00 97.12 183 HIS A C 1
ATOM 1456 O O . HIS A 1 183 ? 12.616 -5.687 9.146 1.00 97.12 183 HIS A O 1
ATOM 1462 N N . THR A 1 184 ? 11.958 -3.570 8.752 1.00 97.44 184 THR A N 1
ATOM 1463 C CA . THR A 1 184 ? 12.375 -3.052 10.060 1.00 97.44 184 THR A CA 1
ATOM 1464 C C . THR A 1 184 ? 11.454 -3.573 11.157 1.00 97.44 184 THR A C 1
ATOM 1466 O O . THR A 1 184 ? 10.240 -3.399 11.095 1.00 97.44 184 THR A O 1
ATOM 1469 N N . LEU A 1 185 ? 12.042 -4.197 12.177 1.00 97.44 185 LEU A N 1
ATOM 1470 C CA . LEU A 1 185 ? 11.325 -4.779 13.308 1.00 97.44 185 LEU A CA 1
ATOM 1471 C C . LEU A 1 185 ? 11.459 -3.907 14.554 1.00 97.44 185 LEU A C 1
ATOM 1473 O O . LEU A 1 185 ? 12.584 -3.696 15.010 1.00 97.44 185 LEU A O 1
ATOM 1477 N N . PHE A 1 186 ? 10.333 -3.481 15.123 1.00 97.44 186 PHE A N 1
ATOM 1478 C CA . PHE A 1 186 ? 10.262 -2.709 16.364 1.00 97.44 186 PHE A CA 1
ATOM 1479 C C . PHE A 1 186 ? 9.843 -3.587 17.547 1.00 97.44 186 PHE A C 1
ATOM 1481 O O . PHE A 1 186 ? 8.990 -4.460 17.362 1.00 97.44 186 PHE A O 1
ATOM 1488 N N . PRO A 1 187 ? 10.409 -3.367 18.749 1.00 96.81 187 PRO A N 1
ATOM 1489 C CA . PRO A 1 187 ? 9.916 -3.985 19.974 1.00 96.81 187 PRO A CA 1
ATOM 1490 C C . PRO A 1 187 ? 8.545 -3.410 20.327 1.00 96.81 187 PRO A C 1
ATOM 1492 O O . PRO A 1 187 ? 8.359 -2.194 20.362 1.00 96.81 187 PRO A O 1
ATOM 1495 N N . VAL A 1 188 ? 7.575 -4.289 20.566 1.00 95.50 188 VAL A N 1
ATOM 1496 C CA . VAL A 1 188 ? 6.190 -3.913 20.862 1.00 95.50 188 VAL A CA 1
ATOM 1497 C C . VAL A 1 188 ? 5.659 -4.762 22.008 1.00 95.50 188 VAL A C 1
ATOM 1499 O O . VAL A 1 188 ? 5.907 -5.969 22.066 1.00 95.50 188 VAL A O 1
ATOM 1502 N N . LYS A 1 189 ? 4.892 -4.143 22.910 1.00 94.25 189 LYS A N 1
ATOM 1503 C CA . LYS A 1 189 ? 4.164 -4.863 23.956 1.00 94.25 189 LYS A CA 1
ATOM 1504 C C . LYS A 1 189 ? 2.801 -5.281 23.402 1.00 94.25 189 LYS A C 1
ATOM 1506 O O . LYS A 1 189 ? 1.941 -4.432 23.165 1.00 94.25 189 LYS A O 1
ATOM 1511 N N . PRO A 1 190 ? 2.538 -6.580 23.189 1.00 91.94 190 PRO A N 1
ATOM 1512 C CA . PRO A 1 190 ? 1.314 -7.052 22.552 1.00 91.94 190 PRO A CA 1
ATOM 1513 C C . PRO A 1 190 ? 0.035 -6.666 23.321 1.00 91.94 190 PRO A C 1
ATOM 1515 O O . PRO A 1 190 ? -1.030 -6.542 22.715 1.00 91.94 190 PRO A O 1
ATOM 1518 N N . SER A 1 191 ? 0.123 -6.435 24.635 1.00 89.12 191 SER A N 1
ATOM 1519 C CA . SER A 1 191 ? -0.974 -5.918 25.468 1.00 89.12 191 SER A CA 1
ATOM 1520 C C . SER A 1 191 ? -1.444 -4.513 25.061 1.00 89.12 191 SER A C 1
ATOM 1522 O O . SER A 1 191 ? -2.623 -4.202 25.220 1.00 89.12 191 SER A O 1
ATOM 1524 N N . GLU A 1 192 ? -0.569 -3.687 24.483 1.00 87.44 192 GLU A N 1
ATOM 1525 C CA . GLU A 1 192 ? -0.873 -2.310 24.070 1.00 87.44 192 GLU A CA 1
ATOM 1526 C C . GLU A 1 192 ? -1.588 -2.248 22.717 1.00 87.44 192 GLU A C 1
ATOM 1528 O O . GLU A 1 192 ? -2.340 -1.316 22.447 1.00 87.44 192 GLU A O 1
ATOM 1533 N N . VAL A 1 193 ? -1.417 -3.253 21.862 1.00 83.81 193 VAL A N 1
ATOM 1534 C CA . VAL A 1 193 ? -1.861 -3.176 20.458 1.00 83.81 193 VAL A CA 1
ATOM 1535 C C . VAL A 1 193 ? -2.692 -4.369 19.993 1.00 83.81 193 VAL A C 1
ATOM 1537 O O . VAL A 1 193 ? -3.233 -4.317 18.900 1.00 83.81 193 VAL A O 1
ATOM 1540 N N . GLY A 1 194 ? -2.890 -5.404 20.817 1.00 77.50 194 GLY A N 1
ATOM 1541 C CA . GLY A 1 194 ? -3.727 -6.571 20.501 1.00 77.50 194 GLY A CA 1
ATOM 1542 C C . GLY A 1 194 ? -2.895 -7.839 20.296 1.00 77.50 194 GLY A C 1
ATOM 1543 O O . GLY A 1 194 ? -2.391 -8.112 19.211 1.00 77.50 194 GLY A O 1
ATOM 1544 N N . GLY A 1 195 ? -2.747 -8.643 21.353 1.00 75.06 195 GLY A N 1
ATOM 1545 C CA . GLY A 1 195 ? -1.559 -9.487 21.491 1.00 75.06 195 GLY A CA 1
ATOM 1546 C C . GLY A 1 195 ? -1.472 -10.813 20.732 1.00 75.06 195 GLY A C 1
ATOM 1547 O O . GLY A 1 195 ? -0.485 -11.519 20.901 1.00 75.06 195 GLY A O 1
ATOM 1548 N N . ARG A 1 196 ? -2.458 -11.179 19.904 1.00 81.94 196 ARG A N 1
ATOM 1549 C CA . ARG A 1 196 ? -2.514 -12.507 19.243 1.00 81.94 196 ARG A CA 1
ATOM 1550 C C . ARG A 1 196 ? -2.162 -12.503 17.752 1.00 81.94 196 ARG A C 1
ATOM 1552 O O . ARG A 1 196 ? -2.414 -13.491 17.067 1.00 81.94 196 ARG A O 1
ATOM 1559 N N . VAL A 1 197 ? -1.623 -11.399 17.234 1.00 87.81 197 VAL A N 1
ATOM 1560 C CA . VAL A 1 197 ? -1.390 -11.234 15.787 1.00 87.81 197 VAL A CA 1
ATOM 1561 C C . VAL A 1 197 ? 0.084 -11.245 15.383 1.00 87.81 197 VAL A C 1
ATOM 1563 O O . VAL A 1 197 ? 0.375 -11.197 14.192 1.00 87.81 197 VAL A O 1
ATOM 1566 N N . PHE A 1 198 ? 1.016 -11.267 16.333 1.00 92.88 198 PHE A N 1
ATOM 1567 C CA . PHE A 1 198 ? 2.452 -11.215 16.044 1.00 92.88 198 PHE A CA 1
ATOM 1568 C C . PHE A 1 198 ? 3.016 -12.589 15.660 1.00 92.88 198 PHE A C 1
ATOM 1570 O O . PHE A 1 198 ? 2.385 -13.618 15.904 1.00 92.88 198 PHE A O 1
ATOM 1577 N N . GLY A 1 199 ? 4.187 -12.597 15.015 1.00 88.88 199 GLY A N 1
ATOM 1578 C CA . GLY A 1 199 ? 4.854 -13.821 14.547 1.00 88.88 199 GLY A CA 1
ATOM 1579 C C . GLY A 1 199 ? 4.209 -14.479 13.320 1.00 88.88 199 GLY A C 1
ATOM 1580 O O . GLY A 1 199 ? 4.458 -15.649 13.042 1.00 88.88 199 GLY A O 1
ATOM 1581 N N . LYS A 1 200 ? 3.346 -13.757 12.593 1.00 91.19 200 LYS A N 1
ATOM 1582 C CA . LYS A 1 200 ? 2.718 -14.218 11.344 1.00 91.19 200 LYS A CA 1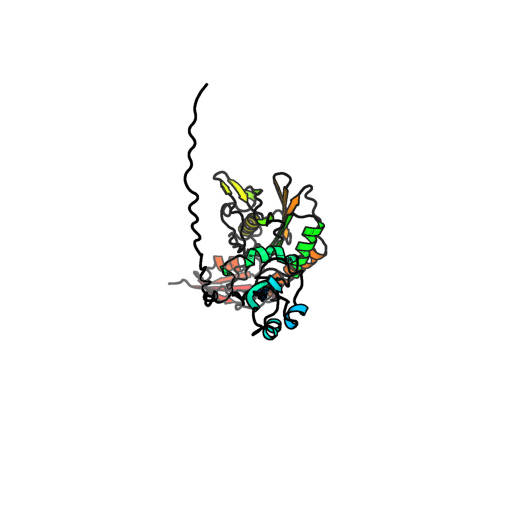
ATOM 1583 C C . LYS A 1 200 ? 2.840 -13.144 10.271 1.00 91.19 200 LYS A C 1
ATOM 1585 O O . LYS A 1 200 ? 2.641 -11.969 10.584 1.00 91.19 200 LYS A O 1
ATOM 1590 N N . ALA A 1 201 ? 3.044 -13.536 9.014 1.00 90.38 201 ALA A N 1
ATOM 1591 C CA . ALA A 1 201 ? 2.903 -12.627 7.872 1.00 90.38 201 ALA A CA 1
ATOM 1592 C C . ALA A 1 201 ? 1.539 -11.922 7.912 1.00 90.38 201 ALA A C 1
ATOM 1594 O O . ALA A 1 201 ? 0.547 -12.515 8.349 1.00 90.38 201 ALA A O 1
ATOM 1595 N N . THR A 1 202 ? 1.486 -10.665 7.488 1.00 94.56 202 THR A N 1
ATOM 1596 C CA . THR A 1 202 ? 0.270 -9.850 7.379 1.00 94.56 202 THR A CA 1
ATOM 1597 C C . THR A 1 202 ? -0.670 -10.315 6.270 1.00 94.56 202 THR A C 1
ATOM 1599 O O . THR A 1 202 ? -1.872 -10.069 6.382 1.00 94.56 202 THR A O 1
ATOM 1602 N N . GLY A 1 203 ? -0.138 -11.039 5.279 1.00 91.69 203 GLY A N 1
ATOM 1603 C CA . GLY A 1 203 ? -0.854 -11.456 4.069 1.00 91.69 203 GLY A CA 1
ATOM 1604 C C . GLY A 1 203 ? -0.613 -10.536 2.868 1.00 91.69 203 GLY A C 1
ATOM 1605 O O . GLY A 1 203 ? -1.196 -10.760 1.811 1.00 91.69 203 GLY A O 1
ATOM 1606 N N . LEU A 1 204 ? 0.254 -9.532 3.027 1.00 95.50 204 LEU A N 1
ATOM 1607 C CA . LEU A 1 204 ? 0.615 -8.578 1.989 1.00 95.50 204 LEU A CA 1
ATOM 1608 C C . LEU A 1 204 ? 1.269 -9.264 0.779 1.00 95.50 204 LEU A C 1
ATOM 1610 O O . LEU A 1 204 ? 2.084 -10.172 0.918 1.00 95.50 204 LEU A O 1
ATOM 1614 N N . GLU A 1 205 ? 0.958 -8.783 -0.422 1.00 95.81 205 GLU A N 1
ATOM 1615 C CA . GLU A 1 205 ? 1.431 -9.358 -1.687 1.00 95.81 205 GLU A CA 1
ATOM 1616 C C . GLU A 1 205 ? 2.883 -8.986 -2.035 1.00 95.81 205 GLU A C 1
ATOM 1618 O O . GLU A 1 205 ? 3.394 -9.402 -3.076 1.00 95.81 205 GLU A O 1
ATOM 1623 N N . VAL A 1 206 ? 3.567 -8.219 -1.181 1.00 95.25 206 VAL A N 1
ATOM 1624 C CA . VAL A 1 206 ? 5.001 -7.924 -1.302 1.00 95.25 206 VAL A CA 1
ATOM 1625 C C . VAL A 1 206 ? 5.785 -8.556 -0.149 1.00 95.25 206 VAL A C 1
ATOM 1627 O O . VAL A 1 206 ? 5.227 -8.738 0.933 1.00 95.25 206 VAL A O 1
ATOM 1630 N N . PRO A 1 207 ? 7.075 -8.890 -0.350 1.00 95.44 207 PRO A N 1
ATOM 1631 C CA . PRO A 1 207 ? 7.887 -9.500 0.697 1.00 95.44 207 PRO A CA 1
ATOM 1632 C C . PRO A 1 207 ? 7.974 -8.610 1.941 1.00 95.44 207 PRO A C 1
ATOM 1634 O O . PRO A 1 207 ? 8.230 -7.412 1.839 1.00 95.44 207 PRO A O 1
ATOM 1637 N N . GLU A 1 208 ? 7.813 -9.213 3.115 1.00 95.12 208 GLU A N 1
ATOM 1638 C CA . GLU A 1 208 ? 7.937 -8.551 4.414 1.00 95.12 208 GLU A CA 1
ATOM 1639 C C . GLU A 1 208 ? 8.609 -9.480 5.431 1.00 95.12 208 GLU A C 1
ATOM 1641 O O . GLU A 1 208 ? 8.645 -10.703 5.259 1.00 95.12 208 GLU A O 1
ATOM 1646 N N . SER A 1 209 ? 9.132 -8.910 6.515 1.00 95.75 209 SER A N 1
ATOM 1647 C CA . SER A 1 209 ? 9.639 -9.706 7.638 1.00 95.75 209 SER A CA 1
ATOM 1648 C C . SER A 1 209 ? 8.484 -10.281 8.475 1.00 95.75 209 SER A C 1
ATOM 1650 O O . SER A 1 209 ? 7.501 -9.600 8.746 1.00 95.75 209 SER A O 1
ATOM 1652 N N . LEU A 1 210 ? 8.615 -11.527 8.948 1.00 93.06 210 LEU A N 1
ATOM 1653 C CA . LEU A 1 210 ? 7.548 -12.238 9.680 1.00 93.06 210 LEU A CA 1
ATOM 1654 C C . LEU A 1 210 ? 7.358 -11.794 11.141 1.00 93.06 210 LEU A C 1
ATOM 1656 O O . LEU A 1 210 ? 6.382 -12.198 11.781 1.00 93.06 210 LEU A O 1
ATOM 1660 N N . GLY A 1 211 ? 8.249 -10.954 11.672 1.00 92.94 211 GLY A N 1
ATOM 1661 C CA . GLY A 1 211 ? 8.273 -10.597 13.091 1.00 92.94 211 GLY A CA 1
ATOM 1662 C C . GLY A 1 211 ? 8.542 -11.799 14.004 1.00 92.94 211 GLY A C 1
ATOM 1663 O O . GLY A 1 211 ? 8.734 -12.922 13.543 1.00 92.94 211 GLY A O 1
ATOM 1664 N N . LEU A 1 212 ? 8.564 -11.562 15.314 1.00 94.31 212 LEU A N 1
ATOM 1665 C CA . LEU A 1 212 ? 8.732 -12.595 16.341 1.00 94.31 212 LEU A CA 1
ATOM 1666 C C . LEU A 1 212 ? 7.757 -12.342 17.493 1.00 94.31 212 LEU A C 1
ATOM 1668 O O . LEU A 1 212 ? 7.392 -11.199 17.765 1.00 94.31 212 LEU A O 1
ATOM 1672 N N . TYR A 1 213 ? 7.325 -13.408 18.160 1.00 93.06 213 TYR A N 1
ATOM 1673 C CA . TYR A 1 213 ? 6.476 -13.348 19.348 1.00 93.06 213 TYR A CA 1
ATOM 1674 C C . TYR A 1 213 ? 7.005 -14.338 20.380 1.00 93.06 213 TYR A C 1
ATOM 1676 O O . TYR A 1 213 ? 7.122 -15.527 20.076 1.00 93.06 213 TYR A O 1
ATOM 1684 N N . TRP A 1 214 ? 7.310 -13.857 21.585 1.00 91.62 214 TRP A N 1
ATOM 1685 C CA . TRP A 1 214 ? 7.826 -14.697 22.661 1.00 91.62 214 TRP A CA 1
ATOM 1686 C C . TRP A 1 214 ? 6.748 -15.006 23.708 1.00 91.62 214 TRP A C 1
ATOM 1688 O O . TRP A 1 214 ? 5.981 -14.112 24.094 1.00 91.62 214 TRP A O 1
ATOM 1698 N N . PRO A 1 215 ? 6.705 -16.252 24.225 1.00 80.19 215 PRO A N 1
ATOM 1699 C CA . PRO A 1 215 ? 5.973 -16.570 25.447 1.00 80.19 215 PRO A CA 1
ATOM 1700 C C . PRO A 1 215 ? 6.540 -15.718 26.591 1.00 80.19 215 PRO A C 1
ATOM 1702 O O . PRO A 1 215 ? 7.676 -15.909 27.004 1.00 80.19 215 PRO A O 1
ATOM 1705 N N . GLY A 1 216 ? 5.781 -14.721 27.043 1.00 81.44 216 GLY A N 1
ATOM 1706 C CA . GLY A 1 216 ? 6.273 -13.684 27.964 1.00 81.44 216 GLY A CA 1
ATOM 1707 C C . GLY A 1 216 ? 5.728 -12.288 27.666 1.00 81.44 216 GLY A C 1
ATOM 1708 O O . GLY A 1 216 ? 5.788 -11.412 28.519 1.00 81.44 216 GLY A O 1
ATOM 1709 N N . GLY A 1 217 ? 5.113 -12.095 26.493 1.00 85.62 217 GLY A N 1
ATOM 1710 C CA . GLY A 1 217 ? 4.443 -10.835 26.163 1.00 85.62 217 GLY A CA 1
ATOM 1711 C C . GLY A 1 217 ? 5.366 -9.794 25.537 1.00 85.62 217 GLY A C 1
ATOM 1712 O O . GLY A 1 217 ? 5.079 -8.606 25.619 1.00 85.62 217 GLY A O 1
ATOM 1713 N N . GLU A 1 218 ? 6.432 -10.233 24.874 1.00 91.44 218 GLU A N 1
ATOM 1714 C CA . GLU A 1 218 ? 7.252 -9.391 24.006 1.00 91.44 218 GLU A CA 1
ATOM 1715 C C . GLU A 1 218 ? 7.059 -9.807 22.548 1.00 91.44 218 GLU A C 1
ATOM 1717 O O . GLU A 1 218 ? 6.826 -10.982 22.236 1.00 91.44 218 GLU A O 1
ATOM 1722 N N . ALA A 1 219 ? 7.145 -8.840 21.639 1.00 95.75 219 ALA A N 1
ATOM 1723 C CA . ALA A 1 219 ? 7.120 -9.103 20.211 1.00 95.75 219 ALA A CA 1
ATOM 1724 C C . ALA A 1 219 ? 8.025 -8.141 19.444 1.00 95.75 219 ALA A C 1
ATOM 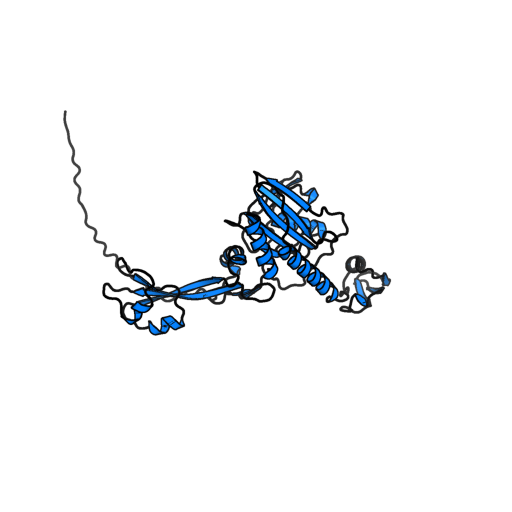1726 O O . ALA A 1 219 ? 8.232 -6.996 19.841 1.00 95.75 219 ALA A O 1
ATOM 1727 N N . LEU A 1 220 ? 8.514 -8.618 18.304 1.00 96.62 220 LEU A N 1
ATOM 1728 C CA . LEU A 1 220 ? 9.099 -7.800 17.254 1.00 96.62 220 LEU A CA 1
ATOM 1729 C C . LEU A 1 220 ? 8.127 -7.745 16.082 1.00 96.62 220 LEU A C 1
ATOM 1731 O O . LEU A 1 220 ? 7.713 -8.789 15.576 1.00 96.62 220 LEU A O 1
ATOM 1735 N N . ALA A 1 221 ? 7.790 -6.541 15.636 1.00 97.06 221 ALA A N 1
ATOM 1736 C CA . ALA A 1 221 ? 6.794 -6.338 14.594 1.00 97.06 221 ALA A CA 1
ATOM 1737 C C . ALA A 1 221 ? 7.278 -5.374 13.512 1.00 97.06 221 ALA A C 1
ATOM 1739 O O . ALA A 1 221 ? 7.938 -4.377 13.809 1.00 97.06 221 ALA A O 1
ATOM 1740 N N . THR A 1 222 ? 6.910 -5.647 12.261 1.00 97.62 222 THR A N 1
ATOM 1741 C CA . THR A 1 222 ? 6.998 -4.651 11.187 1.00 97.62 222 THR A CA 1
ATOM 1742 C C . THR A 1 222 ? 5.928 -3.565 11.375 1.00 97.62 222 THR A C 1
ATOM 1744 O O . THR A 1 222 ? 4.921 -3.800 12.059 1.00 97.62 222 THR A O 1
ATOM 1747 N N . PRO A 1 223 ? 6.073 -2.388 10.738 1.00 98.06 223 PRO A N 1
ATOM 1748 C CA . PRO A 1 223 ? 5.029 -1.365 10.726 1.00 98.06 223 PRO A CA 1
ATOM 1749 C C . PRO A 1 223 ? 3.644 -1.905 10.329 1.00 98.06 223 PRO A C 1
ATOM 1751 O O . PRO A 1 223 ? 2.645 -1.614 10.983 1.00 98.06 223 PRO A O 1
ATOM 1754 N N . LEU A 1 224 ? 3.557 -2.757 9.304 1.00 97.69 224 LEU A N 1
ATOM 1755 C CA . LEU A 1 224 ? 2.267 -3.287 8.846 1.00 97.69 224 LEU A CA 1
ATOM 1756 C C . LEU A 1 224 ? 1.687 -4.353 9.786 1.00 97.69 224 LEU A C 1
ATOM 1758 O O . LEU A 1 224 ? 0.467 -4.438 9.941 1.00 97.69 224 LEU A O 1
ATOM 1762 N N . GLN A 1 225 ? 2.529 -5.114 10.492 1.00 97.00 225 GLN A N 1
ATOM 1763 C CA . GLN A 1 225 ? 2.064 -5.996 11.567 1.00 97.00 225 GLN A CA 1
ATOM 1764 C C . GLN A 1 225 ? 1.473 -5.208 12.742 1.00 97.00 225 GLN A C 1
ATOM 1766 O O . GLN A 1 225 ? 0.468 -5.639 13.312 1.00 97.00 225 GLN A O 1
ATOM 1771 N N . LEU A 1 226 ? 2.045 -4.045 13.068 1.00 96.94 226 LEU A N 1
ATOM 1772 C CA . LEU A 1 226 ? 1.487 -3.109 14.047 1.00 96.94 226 LEU A CA 1
ATOM 1773 C C . LEU A 1 226 ? 0.129 -2.555 13.602 1.00 96.94 226 LEU A C 1
ATOM 1775 O O . LEU A 1 226 ? -0.824 -2.597 14.380 1.00 96.94 226 LEU A O 1
ATOM 1779 N N . ALA A 1 227 ? 0.000 -2.120 12.344 1.00 96.94 227 ALA A N 1
ATOM 1780 C CA . ALA A 1 227 ? -1.289 -1.698 11.790 1.00 96.94 227 ALA A CA 1
ATOM 1781 C C . ALA A 1 227 ? -2.336 -2.821 11.890 1.00 96.94 227 ALA A C 1
ATOM 1783 O O . ALA A 1 227 ? -3.453 -2.594 12.354 1.00 96.94 227 ALA A O 1
ATOM 1784 N N . ARG A 1 228 ? -1.966 -4.063 11.552 1.00 96.06 228 ARG A N 1
ATOM 1785 C CA . ARG A 1 228 ? -2.853 -5.225 11.710 1.00 96.06 228 ARG A CA 1
ATOM 1786 C C . ARG A 1 228 ? -3.266 -5.458 13.164 1.00 96.06 228 ARG A C 1
ATOM 1788 O O . ARG A 1 228 ? -4.425 -5.786 13.412 1.00 96.06 228 ARG A O 1
ATOM 1795 N N . ALA A 1 229 ? -2.347 -5.311 14.118 1.00 95.56 229 ALA A N 1
ATOM 1796 C CA . ALA A 1 229 ? -2.647 -5.439 15.543 1.00 95.56 229 ALA A CA 1
ATOM 1797 C C . ALA A 1 229 ? -3.666 -4.387 15.988 1.00 95.56 229 ALA A C 1
ATOM 1799 O O . ALA A 1 229 ? -4.709 -4.737 16.542 1.00 95.56 229 ALA A O 1
ATOM 1800 N N . LEU A 1 230 ? -3.433 -3.122 15.634 1.00 95.19 230 LEU A N 1
ATOM 1801 C CA . LEU A 1 230 ? -4.354 -2.021 15.916 1.00 95.19 230 LEU A CA 1
ATOM 1802 C C . LEU A 1 230 ? -5.731 -2.261 15.289 1.00 95.19 230 LEU A C 1
ATOM 1804 O O . LEU A 1 230 ? -6.746 -2.109 15.968 1.00 95.19 230 LEU A O 1
ATOM 1808 N N . GLY A 1 231 ? -5.774 -2.741 14.043 1.00 93.94 231 GLY A N 1
ATOM 1809 C CA . GLY A 1 231 ? -7.001 -3.211 13.403 1.00 93.94 231 GLY A CA 1
ATOM 1810 C C . GLY A 1 231 ? -7.684 -4.315 14.213 1.00 93.94 231 GLY A C 1
ATOM 1811 O O . GLY A 1 231 ? -8.874 -4.222 14.493 1.00 93.94 231 GLY A O 1
ATOM 1812 N N . ALA A 1 232 ? -6.939 -5.310 14.704 1.00 92.56 232 ALA A N 1
ATOM 1813 C CA . ALA A 1 232 ? -7.478 -6.356 15.573 1.00 92.56 232 ALA A CA 1
ATOM 1814 C C . ALA A 1 232 ? -8.062 -5.814 16.880 1.00 92.56 232 ALA A C 1
ATOM 1816 O O . ALA A 1 232 ? -9.129 -6.257 17.308 1.00 92.56 232 ALA A O 1
ATOM 1817 N N . ARG A 1 233 ? -7.393 -4.842 17.504 1.00 91.81 233 ARG A N 1
ATOM 1818 C CA . ARG A 1 233 ? -7.863 -4.187 18.729 1.00 91.81 233 ARG A CA 1
ATOM 1819 C C . ARG A 1 233 ? -9.141 -3.381 18.478 1.00 91.81 233 ARG A C 1
ATOM 1821 O O . ARG A 1 233 ? -10.048 -3.426 19.310 1.00 91.81 233 ARG A O 1
ATOM 1828 N N . LEU A 1 234 ? -9.228 -2.691 17.339 1.00 89.19 234 LEU A N 1
ATOM 1829 C CA . LEU A 1 234 ? -10.408 -1.930 16.915 1.00 89.19 234 LEU A CA 1
ATOM 1830 C C . LEU A 1 234 ? -11.586 -2.842 16.567 1.00 89.19 234 LEU A C 1
ATOM 1832 O O . LEU A 1 234 ? -12.722 -2.550 16.939 1.00 89.19 234 LEU A O 1
ATOM 1836 N N . CYS A 1 235 ? -11.301 -3.951 15.890 1.00 88.25 235 CYS A N 1
ATOM 1837 C CA . CYS A 1 235 ? -12.294 -4.804 15.250 1.00 88.25 235 CYS A CA 1
ATOM 1838 C C . CYS A 1 235 ? -12.650 -6.084 15.992 1.00 88.25 235 CYS A C 1
ATOM 1840 O O . CYS A 1 235 ? -13.535 -6.818 15.553 1.00 88.25 235 CYS A O 1
ATOM 1842 N N . GLY A 1 236 ? -11.923 -6.411 17.057 1.00 88.81 236 GLY A N 1
ATOM 1843 C CA . GLY A 1 236 ? -11.992 -7.715 17.717 1.00 88.81 236 GLY A CA 1
ATOM 1844 C C . GLY A 1 236 ? -11.382 -8.866 16.905 1.00 88.81 236 GLY A C 1
ATOM 1845 O O . GLY A 1 236 ? -11.317 -9.985 17.407 1.00 88.81 236 GLY A O 1
ATOM 1846 N N . ARG A 1 237 ? -10.921 -8.619 15.672 1.00 89.56 237 ARG A N 1
ATOM 1847 C CA . ARG A 1 237 ? -10.282 -9.606 14.790 1.00 89.56 237 ARG A CA 1
ATOM 1848 C C . ARG A 1 237 ? -9.259 -8.932 13.870 1.00 89.56 237 ARG A C 1
ATOM 1850 O O . ARG A 1 237 ? -9.543 -7.831 13.396 1.00 89.56 237 ARG A O 1
ATOM 1857 N N . PRO A 1 238 ? -8.100 -9.555 13.606 1.00 92.19 238 PRO A N 1
ATOM 1858 C CA . PRO A 1 238 ? -7.101 -8.975 12.717 1.00 92.19 238 PRO A CA 1
ATOM 1859 C C . PRO A 1 238 ? -7.628 -8.863 11.284 1.00 92.19 238 PRO A C 1
ATOM 1861 O O . PRO A 1 238 ? -8.107 -9.872 10.757 1.00 92.19 238 PRO A O 1
ATOM 1864 N N . PRO A 1 239 ? -7.532 -7.687 10.639 1.00 93.19 239 PRO A N 1
ATOM 1865 C CA . PRO A 1 239 ? -7.736 -7.599 9.202 1.00 93.19 239 PRO A CA 1
ATOM 1866 C C . PRO A 1 239 ? -6.596 -8.317 8.469 1.00 93.19 239 PRO A C 1
ATOM 1868 O O . PRO A 1 239 ? -5.475 -8.420 8.973 1.00 93.19 239 PRO A O 1
ATOM 1871 N N . GLU A 1 240 ? -6.875 -8.807 7.268 1.00 93.75 240 GLU A N 1
ATOM 1872 C CA . GLU A 1 240 ? -5.831 -9.304 6.377 1.00 93.75 240 GLU A CA 1
ATOM 1873 C C . GLU A 1 240 ? -5.312 -8.138 5.538 1.00 93.75 240 GLU A C 1
ATOM 1875 O O . GLU A 1 240 ? -6.084 -7.491 4.823 1.00 93.75 240 GLU A O 1
ATOM 1880 N N . ILE A 1 241 ? -4.022 -7.832 5.677 1.00 96.00 241 ILE A N 1
ATOM 1881 C CA . ILE A 1 241 ? -3.438 -6.667 5.019 1.00 96.00 241 ILE A CA 1
ATOM 1882 C C . ILE A 1 241 ? -3.184 -7.005 3.553 1.00 96.00 241 ILE A C 1
ATOM 1884 O O . ILE A 1 241 ? -2.616 -8.054 3.264 1.00 96.00 241 ILE A O 1
ATOM 1888 N N . HIS A 1 242 ? -3.606 -6.132 2.639 1.00 96.50 242 HIS A N 1
ATOM 1889 C CA . HIS A 1 242 ? -3.491 -6.378 1.205 1.00 96.50 242 HIS A CA 1
ATOM 1890 C C . HIS A 1 242 ? -3.337 -5.094 0.378 1.00 96.50 242 HIS A C 1
ATOM 1892 O O . HIS A 1 242 ? -3.836 -4.023 0.732 1.00 96.50 242 HIS A O 1
ATOM 1898 N N . LEU A 1 243 ? -2.653 -5.236 -0.754 1.00 97.06 243 LEU A N 1
ATOM 1899 C CA . LEU A 1 243 ? -2.488 -4.251 -1.821 1.00 97.06 243 LEU A CA 1
ATOM 1900 C C . LEU A 1 243 ? -3.387 -4.559 -3.016 1.00 97.06 243 LEU A C 1
ATOM 1902 O O . LEU A 1 243 ? -3.785 -3.631 -3.714 1.00 97.06 243 LEU A O 1
ATOM 1906 N N . VAL A 1 244 ? -3.695 -5.832 -3.284 1.00 96.56 244 VAL A N 1
ATOM 1907 C CA . VAL A 1 244 ? -4.505 -6.229 -4.444 1.00 96.56 244 VAL A CA 1
ATOM 1908 C C . VAL A 1 244 ? -5.977 -6.253 -4.056 1.00 96.56 244 VAL A C 1
ATOM 1910 O O . VAL A 1 244 ? -6.368 -6.898 -3.087 1.00 96.56 244 VAL A O 1
ATOM 1913 N N . LYS A 1 245 ? -6.818 -5.564 -4.829 1.00 95.38 245 LYS A N 1
ATOM 1914 C CA . LYS A 1 245 ? -8.262 -5.504 -4.606 1.00 95.38 245 LYS A CA 1
ATOM 1915 C C . LYS A 1 245 ? -8.864 -6.905 -4.688 1.00 95.38 245 LYS A C 1
ATOM 1917 O O . LYS A 1 245 ? -8.739 -7.594 -5.699 1.00 95.38 245 LYS A O 1
ATOM 1922 N N . ARG A 1 246 ? -9.559 -7.313 -3.627 1.00 91.88 246 ARG A N 1
ATOM 1923 C CA . ARG A 1 246 ? -10.153 -8.650 -3.507 1.00 91.88 246 ARG A CA 1
ATOM 1924 C C . ARG A 1 246 ? -11.618 -8.645 -3.931 1.00 91.88 246 ARG A C 1
ATOM 1926 O O . ARG A 1 246 ? -12.363 -7.718 -3.625 1.00 91.88 246 ARG A O 1
ATOM 1933 N N . ALA A 1 247 ? -12.039 -9.707 -4.615 1.00 82.19 247 ALA A N 1
ATOM 1934 C CA . ALA A 1 247 ? -13.446 -9.960 -4.895 1.00 82.19 247 ALA A CA 1
ATOM 1935 C C . ALA A 1 247 ? -14.076 -10.640 -3.672 1.00 82.19 247 ALA A C 1
ATOM 1937 O O . ALA A 1 247 ? -13.780 -11.794 -3.377 1.00 82.19 247 ALA A O 1
ATOM 1938 N N . GLY A 1 248 ? -14.916 -9.926 -2.928 1.00 70.88 248 GLY A N 1
ATOM 1939 C CA . GLY A 1 248 ? -15.618 -10.501 -1.785 1.00 70.88 248 GLY A CA 1
ATOM 1940 C C . GLY A 1 248 ? -16.404 -9.463 -0.991 1.00 70.88 248 GLY A C 1
ATOM 1941 O O . GLY A 1 248 ? -16.167 -8.262 -1.147 1.00 70.88 248 GLY A O 1
ATOM 1942 N N . PRO A 1 249 ? -17.358 -9.900 -0.150 1.00 56.06 249 PRO A N 1
ATOM 1943 C CA . PRO A 1 249 ? -18.053 -8.997 0.750 1.00 56.06 249 PRO A CA 1
ATOM 1944 C C . PRO A 1 249 ? -17.032 -8.358 1.695 1.00 56.06 249 PRO A C 1
ATOM 1946 O O . PRO A 1 249 ? -16.390 -9.040 2.492 1.00 56.06 249 PRO A O 1
ATOM 1949 N N . GLU A 1 250 ? -16.871 -7.039 1.596 1.00 67.12 250 GLU A N 1
ATOM 1950 C CA . GLU A 1 250 ? -16.029 -6.279 2.514 1.00 67.12 250 GLU A CA 1
ATOM 1951 C C . GLU A 1 250 ? -16.618 -6.377 3.920 1.00 67.12 250 GLU A C 1
ATOM 1953 O O . GLU A 1 250 ? -17.588 -5.689 4.263 1.00 67.12 250 GLU A O 1
ATOM 1958 N N . VAL A 1 251 ? -16.033 -7.233 4.752 1.00 65.00 251 VAL A N 1
ATOM 1959 C CA . VAL A 1 251 ? -16.422 -7.318 6.154 1.00 65.00 251 VAL A CA 1
ATOM 1960 C C . VAL A 1 251 ? -15.760 -6.162 6.903 1.00 65.00 251 VAL A C 1
ATOM 1962 O O . VAL A 1 251 ? -14.735 -6.324 7.563 1.00 65.00 251 VAL A O 1
ATOM 1965 N N . VAL A 1 252 ? -16.366 -4.983 6.773 1.00 71.88 252 VAL A N 1
ATOM 1966 C CA . VAL A 1 252 ? -16.008 -3.782 7.529 1.00 71.88 252 VAL A CA 1
ATOM 1967 C C . VAL A 1 252 ? -16.383 -4.031 8.982 1.00 71.88 252 VAL A C 1
ATOM 1969 O O . VAL A 1 252 ? -17.560 -4.189 9.315 1.00 71.88 252 VAL A O 1
ATOM 1972 N N . CYS A 1 253 ? -15.388 -4.106 9.858 1.00 73.94 253 CYS A N 1
ATOM 1973 C CA . CYS A 1 253 ? -15.676 -4.224 11.278 1.00 73.94 253 CYS A CA 1
ATOM 1974 C C . CYS A 1 253 ? -16.274 -2.911 11.815 1.00 73.94 253 CYS A C 1
ATOM 1976 O O . CYS A 1 253 ? -16.018 -1.825 11.289 1.00 73.94 253 CYS A O 1
ATOM 1978 N N . ARG A 1 254 ? -17.019 -2.992 12.919 1.00 66.94 254 ARG A N 1
ATOM 1979 C CA . ARG A 1 254 ? -17.365 -1.802 13.700 1.00 66.94 254 ARG A CA 1
ATOM 1980 C C . ARG A 1 254 ? -16.301 -1.565 14.753 1.00 66.94 254 ARG A C 1
ATOM 1982 O O . ARG A 1 254 ? -16.081 -2.431 15.594 1.00 66.94 254 ARG A O 1
ATOM 1989 N N . ALA A 1 255 ? -15.677 -0.390 14.699 1.00 65.31 255 ALA A N 1
ATOM 1990 C CA . ALA A 1 255 ? -14.746 0.051 15.724 1.00 65.31 255 ALA A CA 1
ATOM 1991 C C . ALA A 1 255 ? -15.434 -0.013 17.094 1.00 65.31 255 ALA A C 1
ATOM 1993 O O . ALA A 1 255 ? -16.472 0.618 17.314 1.00 65.31 255 ALA A O 1
ATOM 1994 N N . LEU A 1 256 ? -14.873 -0.805 18.005 1.00 70.19 256 LEU A N 1
ATOM 1995 C CA . LEU A 1 256 ? -15.311 -0.824 19.394 1.00 70.19 256 LEU A CA 1
ATOM 1996 C C . LEU A 1 256 ? -15.049 0.558 20.006 1.00 70.19 256 LEU A C 1
ATOM 1998 O O . LEU A 1 256 ? -13.984 1.132 19.801 1.00 70.19 256 LEU A O 1
ATOM 2002 N N . THR A 1 257 ? -15.991 1.085 20.788 1.00 60.94 257 THR A N 1
ATOM 2003 C CA . THR A 1 257 ? -15.885 2.377 21.494 1.00 60.94 257 THR A CA 1
ATOM 2004 C C . THR A 1 257 ? -14.939 2.299 22.698 1.00 60.94 257 THR A C 1
ATOM 2006 O O . THR A 1 257 ? -15.306 2.651 23.817 1.00 60.94 257 THR A O 1
ATOM 2009 N N . LYS A 1 258 ? -13.738 1.756 22.505 1.00 68.25 258 LYS A N 1
ATOM 2010 C CA . LYS A 1 258 ? -12.689 1.756 23.524 1.00 68.25 258 LYS A CA 1
ATOM 2011 C C . LYS A 1 258 ? -11.899 3.058 23.431 1.00 68.25 258 LYS A C 1
ATOM 2013 O O . LYS A 1 258 ? -11.796 3.644 22.358 1.00 68.25 258 LYS A O 1
ATOM 2018 N N . ASN A 1 259 ? -11.323 3.488 24.548 1.00 78.25 259 ASN A N 1
ATOM 2019 C CA . ASN A 1 259 ? -10.338 4.562 24.541 1.00 78.25 259 ASN A CA 1
ATOM 2020 C C . ASN A 1 259 ? -9.083 4.046 23.815 1.00 78.25 259 ASN A C 1
ATOM 2022 O O . ASN A 1 259 ? -8.508 3.020 24.202 1.00 78.25 259 ASN A O 1
ATOM 2026 N N . PHE A 1 260 ? -8.709 4.719 22.730 1.00 81.25 260 PHE A N 1
ATOM 2027 C CA . PHE A 1 260 ? -7.466 4.485 22.000 1.00 81.25 260 PHE A CA 1
ATOM 2028 C C . PHE A 1 260 ? -6.570 5.697 22.184 1.00 81.25 260 PHE A C 1
ATOM 2030 O O . PHE A 1 260 ? -7.053 6.829 22.218 1.00 81.25 260 PHE A O 1
ATOM 2037 N N . GLU A 1 261 ? -5.271 5.445 22.273 1.00 86.88 261 GLU A N 1
ATOM 2038 C CA . GLU A 1 261 ? -4.299 6.500 22.036 1.00 86.88 261 GLU A CA 1
ATOM 2039 C C . GLU A 1 261 ? -4.377 6.862 20.553 1.00 86.88 261 GLU A C 1
ATOM 2041 O O . GLU A 1 261 ? -4.534 5.998 19.687 1.00 86.88 261 GLU A O 1
ATOM 2046 N N . THR A 1 262 ? -4.334 8.154 20.255 1.00 91.88 262 THR A N 1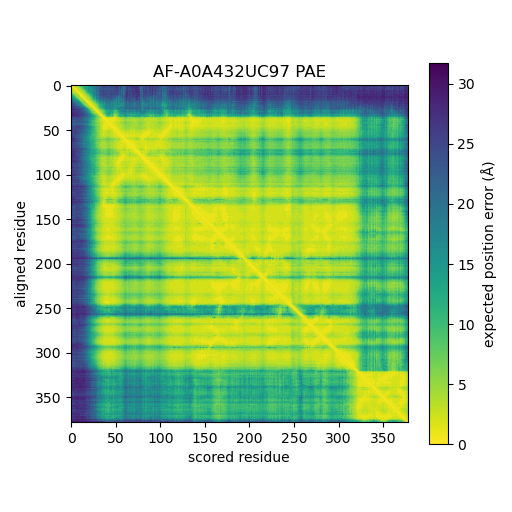
ATOM 2047 C CA . THR A 1 262 ? -4.381 8.647 18.875 1.00 91.88 262 THR A CA 1
ATOM 2048 C C . THR A 1 262 ? -3.040 8.477 18.168 1.00 91.88 262 THR A C 1
ATOM 2050 O O . THR A 1 262 ? -2.973 8.587 16.943 1.00 91.88 262 THR A O 1
ATOM 2053 N N . GLU A 1 263 ? -1.978 8.194 18.920 1.00 95.81 263 GLU A N 1
ATOM 2054 C CA . GLU A 1 263 ? -0.613 8.142 18.433 1.00 95.81 263 GLU A CA 1
ATOM 2055 C C . GLU A 1 263 ? 0.247 7.184 19.256 1.00 95.81 263 GLU A C 1
ATOM 2057 O O . GLU A 1 263 ? 0.192 7.187 20.481 1.00 95.81 263 GLU A O 1
ATOM 2062 N N . TYR A 1 264 ? 1.072 6.406 18.559 1.00 95.81 264 TYR A N 1
ATOM 2063 C CA . TYR A 1 264 ? 2.053 5.488 19.125 1.00 95.81 264 TYR A CA 1
ATOM 2064 C C . TYR A 1 264 ? 3.425 5.796 18.525 1.00 95.81 264 TYR A C 1
ATOM 2066 O O . TYR A 1 264 ? 3.537 6.000 17.312 1.00 95.81 264 TYR A O 1
ATOM 2074 N N . ILE A 1 265 ? 4.475 5.810 19.346 1.00 96.88 265 ILE A N 1
ATOM 2075 C CA . ILE A 1 265 ? 5.850 6.042 18.888 1.00 96.88 265 ILE A CA 1
ATOM 2076 C C . ILE A 1 265 ? 6.752 4.936 19.429 1.00 96.88 265 ILE A C 1
ATOM 2078 O O . ILE A 1 265 ? 6.819 4.709 20.635 1.00 96.88 265 ILE A O 1
ATOM 2082 N N . TYR A 1 266 ? 7.467 4.272 18.527 1.00 96.75 266 TYR A N 1
ATOM 2083 C CA . TYR A 1 266 ? 8.409 3.201 18.833 1.00 96.75 266 TYR A CA 1
ATOM 2084 C C . TYR A 1 266 ? 9.816 3.621 18.416 1.00 96.75 266 TYR A C 1
ATOM 2086 O O . TYR A 1 266 ? 9.986 4.225 17.360 1.00 96.75 266 TYR A O 1
ATOM 2094 N N . TYR A 1 267 ? 10.826 3.262 19.207 1.00 96.88 267 TYR A N 1
ATOM 2095 C CA . TYR A 1 267 ? 12.228 3.583 18.933 1.00 96.88 267 TYR A CA 1
ATOM 2096 C C . TYR A 1 267 ? 13.075 2.315 18.845 1.00 96.88 267 TYR A C 1
ATOM 2098 O O . TYR A 1 267 ? 12.854 1.358 19.590 1.00 96.88 267 TYR A O 1
ATOM 2106 N N . LYS A 1 268 ? 14.061 2.314 17.944 1.00 96.38 268 LYS A N 1
ATOM 2107 C CA . LYS A 1 268 ? 15.069 1.255 17.826 1.00 96.38 268 LYS A CA 1
ATOM 2108 C C . LYS A 1 268 ? 16.318 1.774 17.127 1.00 96.38 268 LYS A C 1
ATOM 2110 O O . LYS A 1 268 ? 16.228 2.179 15.978 1.00 96.38 268 LYS A O 1
ATOM 2115 N N . GLU A 1 269 ? 17.481 1.695 17.775 1.00 95.31 269 GLU A N 1
ATOM 2116 C CA . GLU A 1 269 ? 18.791 1.925 17.126 1.00 95.31 269 GLU A CA 1
ATOM 2117 C C . GLU A 1 269 ? 18.860 3.244 16.316 1.00 95.31 269 GLU A C 1
ATOM 2119 O O . GLU A 1 269 ? 19.351 3.286 15.191 1.00 95.31 269 GLU A O 1
ATOM 2124 N N . GLY A 1 270 ? 18.310 4.338 16.860 1.00 96.00 270 GLY A N 1
ATOM 2125 C CA . GLY A 1 270 ? 18.256 5.645 16.182 1.00 96.00 270 GLY A CA 1
ATOM 2126 C C . GLY A 1 270 ? 17.173 5.782 15.099 1.00 96.00 270 GLY A C 1
ATOM 2127 O O . GLY A 1 270 ? 17.036 6.850 14.498 1.00 96.00 270 GLY A O 1
ATOM 2128 N N . LEU A 1 271 ? 16.393 4.726 14.864 1.00 97.81 271 LEU A N 1
ATOM 2129 C CA . LEU A 1 271 ? 15.162 4.739 14.081 1.00 97.81 271 LEU A CA 1
ATOM 2130 C C . LEU A 1 271 ? 13.963 5.005 14.987 1.00 97.81 271 LEU A C 1
ATOM 2132 O O . LEU A 1 271 ? 13.928 4.578 16.147 1.00 97.81 271 LEU A O 1
ATOM 2136 N N . TRP A 1 272 ? 12.940 5.627 14.417 1.00 97.81 272 TRP A N 1
ATOM 2137 C CA . TRP A 1 272 ? 11.632 5.753 15.042 1.00 97.81 272 TRP A CA 1
ATOM 2138 C C . TRP A 1 272 ? 10.529 5.327 14.077 1.00 97.81 272 TRP A C 1
ATOM 2140 O O . TRP A 1 272 ? 10.618 5.558 12.872 1.00 97.81 272 TRP A O 1
ATOM 2150 N N . LEU A 1 273 ? 9.479 4.715 14.620 1.00 98.19 273 LEU A N 1
ATOM 2151 C CA . LEU A 1 273 ? 8.227 4.434 13.930 1.00 98.19 273 LEU A CA 1
ATOM 2152 C C . LEU A 1 273 ? 7.104 5.170 14.648 1.00 98.19 273 LEU A C 1
ATOM 2154 O O . LEU A 1 273 ? 6.828 4.903 15.816 1.00 98.19 273 LEU A O 1
ATOM 2158 N N . ARG A 1 274 ? 6.435 6.065 13.928 1.00 97.62 274 ARG A N 1
ATOM 2159 C CA . ARG A 1 274 ? 5.281 6.819 14.412 1.00 97.62 274 ARG A CA 1
ATOM 2160 C C . ARG A 1 274 ? 4.024 6.281 13.748 1.00 97.62 274 ARG A C 1
ATOM 2162 O O . ARG A 1 274 ? 3.947 6.242 12.521 1.00 97.62 274 ARG A O 1
ATOM 2169 N N . VAL A 1 275 ? 3.051 5.864 14.550 1.00 97.62 275 VAL A N 1
ATOM 2170 C CA . VAL A 1 275 ? 1.751 5.371 14.091 1.00 97.62 275 VAL A CA 1
ATOM 2171 C C . VAL A 1 275 ? 0.670 6.313 14.597 1.00 97.62 275 VAL A C 1
ATOM 2173 O O . VAL A 1 275 ? 0.394 6.348 15.792 1.00 97.62 275 VAL A O 1
ATOM 2176 N N . ARG A 1 276 ? 0.047 7.069 13.694 1.00 96.88 276 ARG A N 1
ATOM 2177 C CA . ARG A 1 276 ? -1.041 7.996 14.019 1.00 96.88 276 ARG A CA 1
ATOM 2178 C C . ARG A 1 276 ? -2.369 7.449 13.519 1.00 96.88 276 ARG A C 1
ATOM 2180 O O . ARG A 1 276 ? -2.499 7.081 12.353 1.00 96.88 276 ARG A O 1
ATOM 2187 N N . LEU A 1 277 ? -3.362 7.413 14.395 1.00 95.50 277 LEU A N 1
ATOM 2188 C CA . LEU A 1 277 ? -4.713 6.981 14.072 1.00 95.50 277 LEU A CA 1
ATOM 2189 C C . LEU A 1 277 ? -5.550 8.149 13.535 1.00 95.50 277 LEU A C 1
ATOM 2191 O O . LEU A 1 277 ? -5.464 9.271 14.035 1.00 95.50 277 LEU A O 1
ATOM 2195 N N . PHE A 1 278 ? -6.368 7.885 12.513 1.00 93.62 278 PHE A N 1
ATOM 2196 C CA . PHE A 1 278 ? -7.195 8.902 11.863 1.00 93.62 278 PHE A CA 1
ATOM 2197 C C . PHE A 1 278 ? -8.584 8.365 11.449 1.00 93.62 278 PHE A C 1
ATOM 2199 O O . PHE A 1 278 ? -8.683 7.244 10.943 1.00 93.62 278 PHE A O 1
ATOM 2206 N N . PRO A 1 279 ? -9.672 9.142 11.612 1.00 92.31 279 PRO A N 1
ATOM 2207 C CA . PRO A 1 279 ? -9.753 10.346 12.445 1.00 92.31 279 PRO A CA 1
ATOM 2208 C C . PRO A 1 279 ? -9.507 10.008 13.926 1.00 92.31 279 PRO A C 1
ATOM 2210 O O . PRO A 1 279 ? -9.611 8.855 14.331 1.00 92.31 279 PRO A O 1
ATOM 2213 N N . GLU A 1 280 ? -9.209 11.008 14.756 1.00 89.56 280 GLU A N 1
ATOM 2214 C CA . GLU A 1 280 ? -8.922 10.786 16.186 1.00 89.56 280 GLU A CA 1
ATOM 2215 C C . GLU A 1 280 ? -10.119 10.171 16.934 1.00 89.56 280 GLU A C 1
ATOM 2217 O O . GLU A 1 280 ? -9.957 9.322 17.809 1.00 89.56 280 GLU A O 1
ATOM 2222 N N . LYS A 1 281 ? -11.346 10.548 16.548 1.00 86.25 281 LYS A N 1
ATOM 2223 C CA . LYS A 1 281 ? -12.586 9.965 17.074 1.00 86.25 281 LYS A CA 1
ATOM 2224 C C . LYS A 1 281 ? -13.106 8.889 16.127 1.00 86.25 281 LYS A C 1
ATOM 2226 O O . LYS A 1 281 ? -13.640 9.201 15.067 1.00 86.25 281 LYS A O 1
ATOM 2231 N N . GLY A 1 282 ? -13.009 7.632 16.550 1.00 87.38 282 GLY A N 1
ATOM 2232 C CA . GLY A 1 282 ? -13.432 6.482 15.747 1.00 87.38 282 GLY A CA 1
ATOM 2233 C C . GLY A 1 282 ? -12.472 6.212 14.586 1.00 87.38 282 GLY A C 1
ATOM 2234 O O . GLY A 1 282 ? -12.897 6.298 13.431 1.00 87.38 282 GLY A O 1
ATOM 2235 N N . PRO A 1 283 ? -11.195 5.906 14.882 1.00 92.38 283 PRO A N 1
ATOM 2236 C CA . PRO A 1 283 ? -10.174 5.753 13.862 1.00 92.38 283 PRO A CA 1
ATOM 2237 C C . PRO A 1 283 ? -10.476 4.590 12.924 1.00 92.38 283 PRO A C 1
ATOM 2239 O O . PRO A 1 283 ? -10.896 3.510 13.342 1.00 92.38 283 PRO A O 1
ATOM 2242 N N . GLN A 1 284 ? -10.245 4.838 11.639 1.00 92.75 284 GLN A N 1
ATOM 2243 C CA . GLN A 1 284 ? -10.401 3.862 10.558 1.00 92.75 284 GLN A CA 1
ATOM 2244 C C . GLN A 1 284 ? -9.105 3.693 9.778 1.00 92.75 284 GLN A C 1
ATOM 2246 O O . GLN A 1 284 ? -8.897 2.651 9.172 1.00 92.75 284 GLN A O 1
ATOM 2251 N N . LEU A 1 285 ? -8.230 4.695 9.814 1.00 95.88 285 LEU A N 1
ATOM 2252 C CA . LEU A 1 285 ? -6.944 4.705 9.146 1.00 95.88 285 LEU A CA 1
ATOM 2253 C C . LEU A 1 285 ? -5.815 4.701 10.182 1.00 95.88 285 LEU A C 1
ATOM 2255 O O . LEU A 1 285 ? -5.927 5.328 11.238 1.00 95.88 285 LEU A O 1
ATOM 2259 N N . ALA A 1 286 ? -4.712 4.041 9.848 1.00 97.31 286 ALA A N 1
ATOM 2260 C CA . ALA A 1 286 ? -3.414 4.249 10.476 1.00 97.31 286 ALA A CA 1
ATOM 2261 C C . ALA A 1 286 ? -2.463 4.878 9.460 1.00 97.31 286 ALA A C 1
ATOM 2263 O O . ALA A 1 286 ? -2.289 4.352 8.360 1.00 97.31 286 ALA A O 1
ATOM 2264 N N . LEU A 1 287 ? -1.833 5.980 9.852 1.00 98.19 287 LEU A N 1
ATOM 2265 C CA . LEU A 1 287 ? -0.691 6.559 9.166 1.00 98.19 287 LEU A CA 1
ATOM 2266 C C . LEU A 1 287 ? 0.566 6.057 9.864 1.00 98.19 287 LEU A C 1
ATOM 2268 O O . LEU A 1 287 ? 0.698 6.208 11.078 1.00 98.19 287 LEU A O 1
ATOM 2272 N N . LEU A 1 288 ? 1.480 5.473 9.108 1.00 98.44 288 LEU A N 1
ATOM 2273 C CA . LEU A 1 288 ? 2.724 4.919 9.616 1.00 98.44 288 LEU A CA 1
ATOM 2274 C C . LEU A 1 288 ? 3.887 5.653 8.969 1.00 98.44 288 LEU A C 1
ATOM 2276 O O . LEU A 1 288 ? 3.945 5.726 7.745 1.00 98.44 288 LEU A O 1
ATOM 2280 N N . PHE A 1 289 ? 4.821 6.143 9.775 1.00 98.25 289 PHE A N 1
ATOM 2281 C CA . PHE A 1 289 ? 6.003 6.863 9.311 1.00 98.25 289 PHE A CA 1
ATOM 2282 C C . PHE A 1 289 ? 7.252 6.285 9.964 1.00 98.25 289 PHE A C 1
ATOM 2284 O O . PHE A 1 289 ? 7.306 6.162 11.187 1.00 98.25 289 PHE A O 1
ATOM 2291 N N . LEU A 1 290 ? 8.243 5.934 9.149 1.00 98.38 290 LEU A N 1
ATOM 2292 C CA . LEU A 1 290 ? 9.542 5.437 9.587 1.00 98.38 290 LEU A CA 1
ATOM 2293 C C . LEU A 1 290 ? 10.609 6.481 9.265 1.00 98.38 290 LEU A C 1
ATOM 2295 O O . LEU A 1 290 ? 10.782 6.840 8.101 1.00 98.38 290 LEU A O 1
ATOM 2299 N N . GLY A 1 291 ? 11.358 6.921 10.269 1.00 97.88 291 GLY A N 1
ATOM 2300 C CA . GLY A 1 291 ? 12.405 7.926 10.098 1.00 97.88 291 GLY A CA 1
ATOM 2301 C C . GLY A 1 291 ? 13.635 7.682 10.966 1.00 97.88 291 GLY A C 1
ATOM 2302 O O . GLY A 1 291 ? 13.758 6.662 11.650 1.00 97.88 291 GLY A O 1
ATOM 2303 N N . LYS A 1 292 ? 14.564 8.637 10.899 1.00 97.31 292 LYS A N 1
ATOM 2304 C CA . LYS A 1 292 ? 15.790 8.720 11.704 1.00 97.31 292 LYS A CA 1
ATOM 2305 C C . LYS A 1 292 ? 15.816 10.046 12.457 1.00 97.31 292 LYS A C 1
ATOM 2307 O O . LYS A 1 292 ? 15.255 11.028 11.985 1.00 97.31 292 LYS A O 1
ATOM 2312 N N . GLY A 1 293 ? 16.506 10.083 13.594 1.00 93.75 293 GLY A N 1
ATOM 2313 C CA . GLY A 1 293 ? 16.703 11.323 14.354 1.00 93.75 293 GLY A CA 1
ATOM 2314 C C . GLY A 1 293 ? 15.452 11.761 15.134 1.00 93.75 293 GLY A C 1
ATOM 2315 O O . GLY A 1 293 ? 14.786 10.896 15.706 1.00 93.75 293 GLY A O 1
ATOM 2316 N N . PRO A 1 294 ? 15.144 13.070 15.229 1.00 90.31 294 PRO A N 1
ATOM 2317 C CA . PRO A 1 294 ? 13.975 13.547 15.966 1.00 90.31 294 PRO A CA 1
ATOM 2318 C C . PRO A 1 294 ? 12.667 13.085 15.304 1.00 90.31 294 PRO A C 1
ATOM 2320 O O . PRO A 1 294 ? 12.578 12.973 14.084 1.00 90.31 294 PRO A O 1
ATOM 2323 N N . SER A 1 295 ? 11.642 12.815 16.115 1.00 87.50 295 SER A N 1
ATOM 2324 C CA . SER A 1 295 ? 10.341 12.276 15.678 1.00 87.50 295 SER A CA 1
ATOM 2325 C C . SER A 1 295 ? 9.276 13.356 15.417 1.00 87.50 295 SER A C 1
ATOM 2327 O O . SER A 1 295 ? 8.080 13.058 15.292 1.00 87.50 295 SER A O 1
ATOM 2329 N N . GLU A 1 296 ? 9.695 14.622 15.330 1.00 92.50 296 GLU A N 1
ATOM 2330 C CA . GLU A 1 296 ? 8.824 15.763 15.050 1.00 92.50 296 GLU A CA 1
ATOM 2331 C C . GLU A 1 296 ? 8.394 15.774 13.581 1.00 92.50 296 GLU A C 1
ATOM 2333 O O . GLU A 1 296 ? 9.065 16.325 12.719 1.00 92.50 296 GLU A O 1
ATOM 2338 N N . LEU A 1 297 ? 7.240 15.169 13.306 1.00 92.38 297 LEU A N 1
ATOM 2339 C CA . LEU A 1 297 ? 6.628 15.146 11.985 1.00 92.38 297 LEU A CA 1
ATOM 2340 C C . LEU A 1 297 ? 5.428 16.094 11.944 1.00 92.38 297 LEU A C 1
ATOM 2342 O O . LEU A 1 297 ? 4.478 15.944 12.723 1.00 92.38 297 LEU A O 1
ATOM 2346 N N . LYS A 1 298 ? 5.430 17.040 11.002 1.00 94.69 298 LYS A N 1
ATOM 2347 C CA . LYS A 1 298 ? 4.283 17.915 10.732 1.00 94.69 298 LYS A CA 1
ATOM 2348 C C . LYS A 1 298 ? 3.668 17.552 9.387 1.00 94.69 298 LYS A C 1
ATOM 2350 O O . LYS A 1 298 ? 4.180 17.947 8.354 1.00 94.69 298 LYS A O 1
ATOM 2355 N N . LEU A 1 299 ? 2.515 16.879 9.427 1.00 95.50 299 LEU A N 1
ATOM 2356 C CA . LEU A 1 299 ? 1.788 16.499 8.210 1.00 95.50 299 LEU A CA 1
ATOM 2357 C C . LEU A 1 299 ? 1.478 17.720 7.339 1.00 95.50 299 LEU A C 1
ATOM 2359 O O . LEU A 1 299 ? 0.857 18.665 7.851 1.00 95.50 299 LEU A O 1
ATOM 2363 N N . SER A 1 300 ? 1.818 17.646 6.049 1.00 96.75 300 SER A N 1
ATOM 2364 C CA . SER A 1 300 ? 1.429 18.640 5.042 1.00 96.75 300 SER A CA 1
ATOM 2365 C C . SER A 1 300 ? -0.081 18.844 4.956 1.00 96.75 300 SER A C 1
ATOM 2367 O O . SER A 1 300 ? -0.881 17.956 5.260 1.00 96.75 300 SER A O 1
ATOM 2369 N N . GLU A 1 301 ? -0.479 20.027 4.492 1.00 97.12 301 GLU A N 1
ATOM 2370 C CA . GLU A 1 301 ? -1.877 20.323 4.176 1.00 97.12 301 GLU A CA 1
ATOM 2371 C C . GLU A 1 301 ? -2.414 19.431 3.046 1.00 97.12 301 GLU A C 1
ATOM 2373 O O . GLU A 1 301 ? -3.557 18.982 3.122 1.00 97.12 301 GLU A O 1
ATOM 2378 N N . ASP A 1 302 ? -1.581 19.103 2.053 1.00 97.44 302 ASP A N 1
ATOM 2379 C CA . ASP A 1 302 ? -1.945 18.207 0.950 1.00 97.44 302 ASP A CA 1
ATOM 2380 C C . ASP A 1 302 ? -2.310 16.807 1.467 1.00 97.44 302 ASP A C 1
ATOM 2382 O O . ASP A 1 302 ? -3.436 16.344 1.271 1.00 97.44 302 ASP A O 1
ATOM 2386 N N . LEU A 1 303 ? -1.430 16.172 2.254 1.00 97.31 303 LEU A N 1
ATOM 2387 C CA . LEU A 1 303 ? -1.711 14.853 2.825 1.00 97.31 303 LEU A CA 1
ATOM 2388 C C . LEU A 1 303 ? -2.947 14.874 3.739 1.00 97.31 303 LEU A C 1
ATOM 2390 O O . LEU A 1 303 ? -3.792 13.980 3.657 1.00 97.31 303 LEU A O 1
ATOM 2394 N N . ARG A 1 304 ? -3.112 15.913 4.570 1.00 97.00 304 ARG A N 1
ATOM 2395 C CA . ARG A 1 304 ? -4.327 16.091 5.394 1.00 97.00 304 ARG A CA 1
ATOM 2396 C C . ARG A 1 304 ? -5.586 16.204 4.537 1.00 97.00 304 ARG A C 1
ATOM 2398 O O . ARG A 1 304 ? -6.611 15.615 4.883 1.00 97.00 304 ARG A O 1
ATOM 2405 N N . THR A 1 305 ? -5.510 16.931 3.426 1.00 97.06 305 THR A N 1
ATOM 2406 C CA . THR A 1 305 ? -6.625 17.102 2.491 1.00 97.06 305 THR A CA 1
ATOM 2407 C C . THR A 1 305 ? -7.026 15.764 1.881 1.00 97.06 305 THR A C 1
ATOM 2409 O O . THR A 1 305 ? -8.212 15.419 1.916 1.00 97.06 305 THR A O 1
ATOM 2412 N N . GLN A 1 306 ? -6.060 14.963 1.415 1.00 97.56 306 GLN A N 1
ATOM 2413 C CA . GLN A 1 306 ? -6.334 13.630 0.864 1.00 97.56 306 GLN A CA 1
ATOM 2414 C C . GLN A 1 306 ? -6.950 12.686 1.907 1.00 97.56 306 GLN A C 1
ATOM 2416 O O . GLN A 1 306 ? -7.944 12.010 1.630 1.00 97.56 306 GLN A O 1
ATOM 2421 N N . LEU A 1 307 ? -6.449 12.699 3.146 1.00 96.56 307 LEU A N 1
ATOM 2422 C CA . LEU A 1 307 ? -7.032 11.920 4.246 1.00 96.56 307 LEU A CA 1
ATOM 2423 C C . LEU A 1 307 ? -8.481 12.337 4.548 1.00 96.56 307 LEU A C 1
ATOM 2425 O O . LEU A 1 307 ? -9.347 11.482 4.744 1.00 96.56 307 LEU A O 1
ATOM 2429 N N . GLY A 1 308 ? -8.783 13.639 4.513 1.00 95.62 308 GLY A N 1
ATOM 2430 C CA . GLY A 1 308 ? -10.146 14.153 4.670 1.00 95.62 308 GLY A CA 1
ATOM 2431 C C . GLY A 1 308 ? -11.080 13.799 3.502 1.00 95.62 308 GLY A C 1
ATOM 2432 O O . GLY A 1 308 ? -12.292 13.647 3.689 1.00 95.62 308 GLY A O 1
ATOM 2433 N N . VAL A 1 309 ? -10.559 13.645 2.280 1.00 95.31 309 VAL A N 1
ATOM 2434 C CA . VAL A 1 309 ? -11.330 13.107 1.143 1.00 95.31 309 VAL A CA 1
ATOM 2435 C C . VAL A 1 309 ? -11.690 11.643 1.393 1.00 95.31 309 VAL A C 1
ATOM 2437 O O . VAL A 1 309 ? -12.868 11.294 1.278 1.00 95.31 309 VAL A O 1
ATOM 2440 N N . LEU A 1 310 ? -10.724 10.817 1.805 1.00 92.88 310 LEU A N 1
ATOM 2441 C CA . LEU A 1 310 ? -10.952 9.402 2.115 1.00 92.88 310 LEU A CA 1
ATOM 2442 C C . LEU A 1 310 ? -11.960 9.217 3.247 1.00 92.88 310 LEU A C 1
ATOM 2444 O O . LEU A 1 310 ? -12.872 8.402 3.128 1.00 92.88 310 LEU A O 1
ATOM 2448 N N . GLU A 1 311 ? -11.871 10.019 4.307 1.00 91.12 311 GLU A N 1
ATOM 2449 C CA . GLU A 1 311 ? -12.842 9.971 5.399 1.00 91.12 311 GLU A CA 1
ATOM 2450 C C . GLU A 1 311 ? -14.263 10.282 4.906 1.00 91.12 311 GLU A C 1
ATOM 2452 O O . GLU A 1 311 ? -15.218 9.561 5.215 1.00 91.12 311 GLU A O 1
ATOM 2457 N N . ARG A 1 312 ? -14.426 11.331 4.089 1.00 91.50 312 ARG A N 1
ATOM 2458 C CA . ARG A 1 312 ? -15.728 11.680 3.501 1.00 91.50 312 ARG A CA 1
ATOM 2459 C C . ARG A 1 312 ? -16.247 10.579 2.582 1.00 91.50 312 ARG A C 1
ATOM 2461 O O . ARG A 1 312 ? -17.443 10.285 2.611 1.00 91.50 312 ARG A O 1
ATOM 2468 N N . GLN A 1 313 ? -15.382 9.952 1.789 1.00 89.12 313 GLN A N 1
ATOM 2469 C CA . GLN A 1 313 ? -15.754 8.815 0.946 1.00 89.12 313 GLN A CA 1
ATOM 2470 C C . GLN A 1 313 ? -16.166 7.599 1.783 1.00 89.12 313 GLN A C 1
ATOM 2472 O O . GLN A 1 313 ? -17.201 6.997 1.495 1.00 89.12 313 GLN A O 1
ATOM 2477 N N . ALA A 1 314 ? -15.428 7.276 2.847 1.00 83.69 314 ALA A N 1
ATOM 2478 C CA . ALA A 1 314 ? -15.757 6.194 3.768 1.00 83.69 314 ALA A CA 1
ATOM 2479 C C . ALA A 1 314 ? -17.130 6.427 4.418 1.00 83.69 314 ALA A C 1
ATOM 2481 O O . ALA A 1 314 ? -17.995 5.547 4.355 1.00 83.69 314 ALA A O 1
ATOM 2482 N N . ARG A 1 315 ? -17.392 7.643 4.921 1.00 82.56 315 ARG A N 1
ATOM 2483 C CA . ARG A 1 315 ? -18.701 8.046 5.469 1.00 82.56 315 ARG A CA 1
ATOM 2484 C C . ARG A 1 315 ? -19.822 7.933 4.432 1.00 82.56 315 ARG A C 1
ATOM 2486 O O . ARG A 1 315 ? -20.823 7.272 4.695 1.00 82.56 315 ARG A O 1
ATOM 2493 N N . ARG A 1 316 ? -19.630 8.467 3.220 1.00 82.38 316 ARG A N 1
ATOM 2494 C CA . ARG A 1 316 ? -20.611 8.353 2.122 1.00 82.38 316 ARG A CA 1
ATOM 2495 C C . ARG A 1 316 ? -20.862 6.907 1.709 1.00 82.38 316 ARG A C 1
ATOM 2497 O O . ARG A 1 316 ? -21.991 6.544 1.406 1.00 82.38 316 ARG A O 1
ATOM 2504 N N . SER A 1 317 ? -19.830 6.065 1.682 1.00 77.50 317 SER A N 1
ATOM 2505 C CA . SER A 1 317 ? -19.980 4.643 1.355 1.00 77.50 317 SER A CA 1
ATOM 2506 C C . SER A 1 317 ? -20.800 3.910 2.420 1.00 77.50 317 SER A C 1
ATOM 2508 O O . SER A 1 317 ? -21.625 3.062 2.080 1.00 77.50 317 SER A O 1
ATOM 2510 N N . LYS A 1 318 ? -20.640 4.297 3.692 1.00 73.50 318 LYS A N 1
ATOM 2511 C CA . LYS A 1 318 ? -21.440 3.802 4.813 1.00 73.50 318 LYS A CA 1
ATOM 2512 C C . LYS A 1 318 ? -22.897 4.264 4.724 1.00 73.50 318 LYS A C 1
ATOM 2514 O O . LYS A 1 318 ? -23.779 3.483 5.046 1.00 73.50 318 LYS A O 1
ATOM 2519 N N . GLU A 1 319 ? -23.156 5.485 4.260 1.00 72.06 319 GLU A N 1
ATOM 2520 C CA . GLU A 1 319 ? -24.518 5.993 4.028 1.00 72.06 319 GLU A CA 1
ATOM 2521 C C . GLU A 1 319 ? -25.195 5.342 2.814 1.00 72.06 319 GLU A C 1
ATOM 2523 O O . GLU A 1 319 ? -26.380 5.015 2.874 1.00 72.06 319 GLU A O 1
ATOM 2528 N N . LYS A 1 320 ? -24.445 5.118 1.723 1.00 73.56 320 LYS A N 1
ATOM 2529 C CA . LYS A 1 320 ? -24.936 4.439 0.510 1.00 73.56 320 LYS A CA 1
ATOM 2530 C C . LYS A 1 320 ? -25.280 2.975 0.758 1.00 73.56 320 LYS A C 1
ATOM 2532 O O . LYS A 1 320 ? -26.209 2.459 0.141 1.00 73.56 320 LYS A O 1
ATOM 2537 N N . ARG A 1 321 ? -24.548 2.299 1.648 1.00 74.81 321 ARG A N 1
ATOM 2538 C CA . ARG A 1 321 ? -24.962 1.000 2.183 1.00 74.81 321 ARG A CA 1
ATOM 2539 C C . ARG A 1 321 ? -26.139 1.268 3.108 1.00 74.81 321 ARG A C 1
ATOM 2541 O O . ARG A 1 321 ? -25.944 1.533 4.290 1.00 74.81 321 ARG A O 1
ATOM 2548 N N . GLY A 1 322 ? -27.348 1.266 2.551 1.00 84.81 322 GLY A N 1
ATOM 2549 C CA . GLY A 1 322 ? -28.572 1.371 3.333 1.00 84.81 322 GLY A CA 1
ATOM 2550 C C . GLY A 1 322 ? -28.669 0.283 4.408 1.00 84.81 322 GLY A C 1
ATOM 2551 O O . GLY A 1 322 ? -27.737 -0.479 4.664 1.00 84.81 322 GLY A O 1
ATOM 2552 N N . PHE A 1 323 ? -29.818 0.216 5.059 1.00 90.38 323 PHE A N 1
ATOM 2553 C CA . PHE A 1 323 ? -30.092 -0.659 6.181 1.00 90.38 323 PHE A CA 1
ATOM 2554 C C . PHE A 1 323 ? -29.657 -2.096 5.853 1.00 90.38 323 PHE A C 1
ATOM 2556 O O . PHE A 1 323 ? -30.009 -2.599 4.787 1.00 90.38 323 PHE A O 1
ATOM 2563 N N . PRO A 1 324 ? -28.828 -2.741 6.682 1.00 89.25 324 PRO A N 1
ATOM 2564 C CA . PRO A 1 324 ? -28.212 -4.009 6.335 1.00 89.25 324 PRO A CA 1
ATOM 2565 C C . PRO A 1 324 ? -29.268 -5.104 6.251 1.00 89.25 324 PRO A C 1
ATOM 2567 O O . PRO A 1 324 ? -30.316 -5.031 6.895 1.00 89.25 324 PRO A O 1
ATOM 2570 N N . ASP A 1 325 ? -28.969 -6.140 5.476 1.00 93.50 325 ASP A N 1
ATOM 2571 C CA . ASP A 1 325 ? -29.710 -7.388 5.568 1.00 93.50 325 ASP A CA 1
ATOM 2572 C C . ASP A 1 325 ? -29.248 -8.152 6.810 1.00 93.50 325 ASP A C 1
ATOM 2574 O O . ASP A 1 325 ? -28.088 -8.542 6.929 1.00 93.50 325 ASP A O 1
ATOM 2578 N N . LEU A 1 326 ? -30.158 -8.292 7.761 1.00 95.88 326 LEU A N 1
ATOM 2579 C CA . LEU A 1 326 ? -29.991 -8.962 9.041 1.00 95.88 326 LEU A CA 1
ATOM 2580 C C . LEU A 1 326 ? -30.615 -10.356 9.025 1.00 95.88 326 LEU A C 1
ATOM 2582 O O . LEU A 1 326 ? -30.551 -11.053 10.036 1.00 95.88 326 LEU A O 1
ATOM 2586 N N . ARG A 1 327 ? -31.237 -10.780 7.918 1.00 96.25 327 ARG A N 1
ATOM 2587 C CA . ARG A 1 327 ? -31.823 -12.120 7.816 1.00 96.25 327 ARG A CA 1
ATOM 2588 C C . ARG A 1 327 ? -30.745 -13.189 8.016 1.00 96.25 327 ARG A C 1
ATOM 2590 O O . ARG A 1 327 ? -29.622 -13.068 7.535 1.00 96.25 327 ARG A O 1
ATOM 2597 N N . GLY A 1 328 ? -31.083 -14.228 8.774 1.00 92.88 328 GLY A N 1
ATOM 2598 C CA . GLY A 1 328 ? -30.170 -15.302 9.168 1.00 92.88 328 GLY A CA 1
ATOM 2599 C C . GLY A 1 328 ? -29.263 -14.975 10.360 1.00 92.88 328 GLY A C 1
ATOM 2600 O O . GLY A 1 328 ? -28.573 -15.869 10.856 1.00 92.88 328 GLY A O 1
ATOM 2601 N N . PHE A 1 329 ? -29.257 -13.739 10.868 1.00 93.56 329 PHE A N 1
ATOM 2602 C CA . PHE A 1 329 ? -28.466 -13.385 12.048 1.00 93.56 329 PHE A CA 1
ATOM 2603 C C . PHE A 1 329 ? -29.202 -13.825 13.317 1.00 93.56 329 PHE A C 1
ATOM 2605 O O . PHE A 1 329 ? -30.429 -13.784 13.379 1.00 93.56 329 PHE A O 1
ATOM 2612 N N . SER A 1 330 ? -28.466 -14.212 14.360 1.00 94.75 330 SER A N 1
ATOM 2613 C CA . SER A 1 330 ? -29.045 -14.327 15.705 1.00 94.75 330 SER A CA 1
ATOM 2614 C C . SER A 1 330 ? -29.423 -12.943 16.241 1.00 94.75 330 SER A C 1
ATOM 2616 O O . SER A 1 330 ? -28.857 -11.941 15.796 1.00 94.75 330 SER A O 1
ATOM 2618 N N . LEU A 1 331 ? -30.315 -12.863 17.239 1.00 95.56 331 LEU A N 1
ATOM 2619 C CA . LEU A 1 331 ? -30.672 -11.578 17.867 1.00 95.56 331 LEU A CA 1
ATOM 2620 C C . LEU A 1 331 ? -29.428 -10.792 18.303 1.00 95.56 331 LEU A C 1
ATOM 2622 O O . LEU A 1 331 ? -29.299 -9.608 18.008 1.00 95.56 331 LEU A O 1
ATOM 2626 N N . ARG A 1 332 ? -28.469 -11.468 18.948 1.00 94.25 332 ARG A N 1
ATOM 2627 C CA . ARG A 1 332 ? -27.212 -10.855 19.393 1.00 94.25 332 ARG A CA 1
ATOM 2628 C C . ARG A 1 332 ? -26.401 -10.292 18.224 1.00 94.25 332 ARG A C 1
ATOM 2630 O O . ARG A 1 332 ? -25.921 -9.166 18.313 1.00 94.25 332 ARG A O 1
ATOM 2637 N N . ALA A 1 333 ? -26.254 -11.056 17.141 1.00 84.56 333 ALA A N 1
ATOM 2638 C CA . ALA A 1 333 ? -25.526 -10.608 15.958 1.00 84.56 333 ALA A CA 1
ATOM 2639 C C . ALA A 1 333 ? -26.241 -9.437 15.265 1.00 84.56 333 ALA A C 1
ATOM 2641 O O . ALA A 1 333 ? -25.581 -8.491 14.843 1.00 84.56 333 ALA A O 1
ATOM 2642 N N . ALA A 1 334 ? -27.575 -9.464 15.196 1.00 93.94 334 ALA A N 1
ATOM 2643 C CA . ALA A 1 334 ? -28.376 -8.382 14.634 1.00 93.94 334 ALA A CA 1
ATOM 2644 C C . ALA A 1 334 ? -28.273 -7.094 15.469 1.00 93.94 334 ALA A C 1
ATOM 2646 O O . ALA A 1 334 ? -28.049 -6.024 14.912 1.00 93.94 334 ALA A O 1
ATOM 2647 N N . LEU A 1 335 ? -28.357 -7.186 16.801 1.00 93.62 335 LEU A N 1
ATOM 2648 C CA . LEU A 1 335 ? -28.190 -6.038 17.700 1.00 93.62 335 LEU A CA 1
ATOM 2649 C C . LEU A 1 335 ? -26.786 -5.432 17.595 1.00 93.62 335 LEU A C 1
ATOM 2651 O O . LEU A 1 335 ? -26.654 -4.217 17.462 1.00 93.62 335 LEU A O 1
ATOM 2655 N N . GLU A 1 336 ? -25.735 -6.254 17.565 1.00 83.56 336 GLU A N 1
ATOM 2656 C CA . GLU A 1 336 ? -24.369 -5.773 17.313 1.00 83.56 336 GLU A CA 1
ATOM 2657 C C . GLU A 1 336 ? -24.240 -5.133 15.917 1.00 83.56 336 GLU A C 1
ATOM 2659 O O . GLU A 1 336 ? -23.631 -4.070 15.770 1.00 83.56 336 GLU A O 1
ATOM 2664 N N . ALA A 1 337 ? -24.908 -5.698 14.905 1.00 83.88 337 ALA A N 1
ATOM 2665 C CA . ALA A 1 337 ? -25.025 -5.136 13.559 1.00 83.88 337 ALA A CA 1
ATOM 2666 C C . ALA A 1 337 ? -25.964 -3.919 13.459 1.00 83.88 337 ALA A C 1
ATOM 2668 O O . ALA A 1 337 ? -25.997 -3.268 12.418 1.00 83.88 337 ALA A O 1
ATOM 2669 N N . LEU A 1 338 ? -26.626 -3.478 14.531 1.00 90.94 338 LEU A N 1
ATOM 2670 C CA . LEU A 1 338 ? -27.377 -2.208 14.591 1.00 90.94 338 LEU A CA 1
ATOM 2671 C C . LEU A 1 338 ? -26.779 -1.188 15.576 1.00 90.94 338 LEU A C 1
ATOM 2673 O O . LEU A 1 338 ? -27.012 0.016 15.457 1.00 90.94 338 LEU A O 1
ATOM 2677 N N . LYS A 1 339 ? -25.903 -1.643 16.472 1.00 81.50 339 LYS A N 1
ATOM 2678 C CA . LYS A 1 339 ? -25.176 -0.824 17.447 1.00 81.50 339 LYS A CA 1
ATOM 2679 C C . LYS A 1 339 ? -24.368 0.303 16.793 1.00 81.50 339 LYS A C 1
ATOM 2681 O O . LYS A 1 339 ? -23.567 0.072 15.891 1.00 81.50 339 LYS A O 1
ATOM 2686 N N . GLY A 1 340 ? -24.568 1.532 17.268 1.00 73.75 340 GLY A N 1
ATOM 2687 C CA . GLY A 1 340 ? -23.887 2.729 16.755 1.00 73.75 340 GLY A CA 1
ATOM 2688 C C . GLY A 1 340 ? -24.589 3.428 15.585 1.00 73.75 340 GLY A C 1
ATOM 2689 O O . GLY A 1 340 ? -24.079 4.433 15.101 1.00 73.75 340 GLY A O 1
ATOM 2690 N N . HIS A 1 341 ? -25.752 2.935 15.147 1.00 83.25 341 HIS A N 1
ATOM 2691 C CA . HIS A 1 341 ? -26.612 3.640 14.187 1.00 83.25 341 HIS A CA 1
ATOM 2692 C C . HIS A 1 341 ? -27.758 4.418 14.851 1.00 83.25 341 HIS A C 1
ATOM 2694 O O . HIS A 1 341 ? -28.557 5.025 14.150 1.00 83.25 341 HIS A O 1
ATOM 2700 N N . GLY A 1 342 ? -27.848 4.405 16.187 1.00 84.69 342 GLY A N 1
ATOM 2701 C CA . GLY A 1 342 ? -28.891 5.128 16.926 1.00 84.69 342 GLY A CA 1
ATOM 2702 C C . GLY A 1 342 ? -30.315 4.631 16.650 1.00 84.69 342 GLY A C 1
ATOM 2703 O O . GLY A 1 342 ? -31.266 5.360 16.901 1.00 84.69 342 GLY A O 1
ATOM 2704 N N . VAL A 1 343 ? -30.464 3.413 16.119 1.00 93.12 343 VAL A N 1
ATOM 2705 C CA . VAL A 1 343 ? -31.761 2.816 15.785 1.00 93.12 343 VAL A CA 1
ATOM 2706 C C . VAL A 1 343 ? -32.321 2.093 17.004 1.00 93.12 343 VAL A C 1
ATOM 2708 O O . VAL A 1 343 ? -31.635 1.256 17.594 1.00 93.12 343 VAL A O 1
ATOM 2711 N N . ARG A 1 344 ? -33.574 2.381 17.362 1.00 96.12 344 ARG A N 1
ATOM 2712 C CA . ARG A 1 344 ? -34.314 1.616 18.375 1.00 96.12 344 ARG A CA 1
ATOM 2713 C C . ARG A 1 344 ? -34.679 0.249 17.803 1.00 96.12 344 ARG A C 1
ATOM 2715 O O . ARG A 1 344 ? -35.224 0.189 16.707 1.00 96.12 344 ARG A O 1
ATOM 2722 N N . VAL A 1 345 ? -34.371 -0.839 18.505 1.00 97.56 345 VAL A N 1
ATOM 2723 C CA . VAL A 1 345 ? -34.629 -2.199 18.005 1.00 97.56 345 VAL A CA 1
ATOM 2724 C C . VAL A 1 345 ? -35.713 -2.870 18.836 1.00 97.56 345 VAL A C 1
ATOM 2726 O O . VAL A 1 345 ? -35.492 -3.148 20.011 1.00 97.56 345 VAL A O 1
ATOM 2729 N N . ASP A 1 346 ? -36.832 -3.183 18.195 1.00 98.06 346 ASP A N 1
ATOM 2730 C CA . ASP A 1 346 ? -37.882 -4.047 18.722 1.00 98.06 346 ASP A CA 1
ATOM 2731 C C . ASP A 1 346 ? -37.746 -5.436 18.094 1.00 98.06 346 ASP A C 1
ATOM 2733 O O . ASP A 1 346 ? -37.447 -5.579 16.905 1.00 98.06 346 ASP A O 1
ATOM 2737 N N . PHE A 1 347 ? -37.966 -6.492 18.872 1.00 97.56 347 PHE A N 1
ATOM 2738 C CA . PHE A 1 347 ? -37.874 -7.855 18.361 1.00 97.56 347 PHE A CA 1
ATOM 2739 C C . PHE A 1 347 ? -38.982 -8.756 18.904 1.00 97.56 347 PHE A C 1
ATOM 2741 O O . PHE A 1 347 ? -39.512 -8.531 19.988 1.00 97.56 347 PHE A O 1
ATOM 2748 N N . GLN A 1 348 ? -39.332 -9.783 18.133 1.00 98.00 348 GLN A N 1
ATOM 2749 C CA . GLN A 1 348 ? -40.340 -10.779 18.490 1.00 98.00 348 GLN A CA 1
ATOM 2750 C C . GLN A 1 348 ? -39.843 -12.183 18.131 1.00 98.00 348 GLN A C 1
ATOM 2752 O O . GLN A 1 348 ? -39.400 -12.403 17.005 1.00 98.00 348 GLN A O 1
ATOM 2757 N N . GLY A 1 349 ? -39.962 -13.129 19.065 1.00 96.94 349 GLY A N 1
ATOM 2758 C CA . GLY A 1 349 ? -39.532 -14.521 18.891 1.00 96.94 349 GLY A CA 1
ATOM 2759 C C . GLY A 1 349 ? -38.105 -14.799 19.380 1.00 96.94 349 GLY A C 1
ATOM 2760 O O . GLY A 1 349 ? -37.490 -13.972 20.053 1.00 96.94 349 GLY A O 1
ATOM 2761 N N . PHE A 1 350 ? -37.589 -15.979 19.040 1.00 95.94 350 PHE A N 1
ATOM 2762 C CA . PHE A 1 350 ? -36.247 -16.469 19.383 1.00 95.94 350 PHE A CA 1
ATOM 2763 C C . PHE A 1 350 ? -35.608 -17.167 18.170 1.00 95.94 350 PHE A C 1
ATOM 2765 O O . PHE A 1 350 ? -36.292 -17.424 17.184 1.00 95.94 350 PHE A O 1
ATOM 2772 N N . GLY A 1 351 ? -34.295 -17.420 18.207 1.00 95.81 351 GLY A N 1
ATOM 2773 C CA . GLY A 1 351 ? -33.552 -18.035 17.098 1.00 95.81 351 GLY A CA 1
ATOM 2774 C C . GLY A 1 351 ? -32.902 -17.016 16.155 1.00 95.81 351 GLY A C 1
ATOM 2775 O O . GLY A 1 351 ? -32.146 -16.140 16.599 1.00 95.81 351 GLY A O 1
ATOM 2776 N N . ARG A 1 352 ? -33.162 -17.138 14.848 1.00 96.75 352 ARG A N 1
ATOM 2777 C CA . ARG A 1 352 ? -32.579 -16.283 13.797 1.00 96.75 352 ARG A CA 1
ATOM 2778 C C . ARG A 1 352 ? -33.607 -15.347 13.180 1.00 96.75 352 ARG A C 1
ATOM 2780 O O . ARG A 1 352 ? -34.783 -15.677 13.079 1.00 96.75 352 ARG A O 1
ATOM 2787 N N . VAL A 1 353 ? -33.154 -14.179 12.732 1.00 97.50 353 VAL A N 1
ATOM 2788 C CA . VAL A 1 353 ? -33.981 -13.184 12.039 1.00 97.50 353 VAL A CA 1
ATOM 2789 C C . VAL A 1 353 ? -34.482 -13.764 10.716 1.00 97.50 353 VAL A C 1
ATOM 2791 O O . VAL A 1 353 ? -33.697 -14.044 9.814 1.00 97.50 353 VAL A O 1
ATOM 2794 N N . ILE A 1 354 ? -35.798 -13.894 10.578 1.00 97.31 354 ILE A N 1
ATOM 2795 C CA . ILE A 1 354 ? -36.460 -14.312 9.332 1.00 97.31 354 ILE A CA 1
ATOM 2796 C C . ILE A 1 354 ? -37.077 -13.129 8.589 1.00 97.31 354 ILE A C 1
ATOM 2798 O O . ILE A 1 354 ? -37.220 -13.156 7.366 1.00 97.31 354 ILE A O 1
ATOM 2802 N N . ARG A 1 355 ? -37.439 -12.069 9.319 1.00 97.25 355 ARG A N 1
ATOM 2803 C CA . ARG A 1 355 ? -37.961 -10.825 8.755 1.00 97.25 355 ARG A CA 1
ATOM 2804 C C . ARG A 1 355 ? -37.410 -9.630 9.512 1.00 97.25 355 ARG A C 1
ATOM 2806 O O . ARG A 1 355 ? -37.178 -9.696 10.718 1.00 97.25 355 ARG A O 1
ATOM 2813 N N . GLN A 1 356 ? -37.249 -8.537 8.786 1.00 98.00 356 GLN A N 1
ATOM 2814 C CA . GLN A 1 356 ? -36.798 -7.262 9.316 1.00 98.00 356 GLN A CA 1
ATOM 2815 C C . GLN A 1 356 ? -37.613 -6.127 8.706 1.00 98.00 356 GLN A C 1
ATOM 2817 O O . GLN A 1 356 ? -38.024 -6.205 7.546 1.00 98.00 356 GLN A O 1
ATOM 2822 N N . TRP A 1 357 ? -37.771 -5.056 9.469 1.00 97.94 357 TRP A N 1
ATOM 2823 C CA . TRP A 1 357 ? -38.228 -3.762 8.986 1.00 97.94 357 TRP A CA 1
ATOM 2824 C C . TRP A 1 357 ? -37.333 -2.690 9.599 1.00 97.94 357 TRP A C 1
ATOM 2826 O O . TRP A 1 357 ? -37.093 -2.765 10.799 1.00 97.94 357 TRP A O 1
ATOM 2836 N N . PRO A 1 358 ? -36.847 -1.705 8.831 1.00 96.50 358 PRO A N 1
ATOM 2837 C CA . PRO A 1 358 ? -37.093 -1.503 7.406 1.00 96.50 358 PRO A CA 1
ATOM 2838 C C . PRO A 1 358 ? -36.377 -2.530 6.511 1.00 96.50 358 PRO A C 1
ATOM 2840 O O . PRO A 1 358 ? -35.523 -3.302 6.957 1.00 96.50 358 PRO A O 1
ATOM 2843 N N . ALA A 1 359 ? -36.769 -2.567 5.236 1.00 95.81 359 ALA A N 1
ATOM 2844 C CA . ALA A 1 359 ? -36.200 -3.499 4.268 1.00 95.81 359 ALA A CA 1
ATOM 2845 C C . ALA A 1 359 ? -34.694 -3.234 4.061 1.00 95.81 359 ALA A C 1
ATOM 2847 O O . ALA A 1 359 ? -34.263 -2.075 4.165 1.00 95.81 359 ALA A O 1
ATOM 2848 N N . PRO A 1 360 ? -33.889 -4.267 3.744 1.00 93.12 360 PRO A N 1
ATOM 2849 C CA . PRO A 1 360 ? -32.489 -4.077 3.392 1.00 93.12 360 PRO A CA 1
ATOM 2850 C C . PRO A 1 360 ? -32.311 -3.020 2.290 1.00 93.12 360 PRO A C 1
ATOM 2852 O O . PRO A 1 360 ? -33.123 -2.925 1.373 1.00 93.12 360 PRO A O 1
ATOM 2855 N N . GLY A 1 361 ? -31.263 -2.202 2.382 1.00 90.62 361 GLY A N 1
ATOM 2856 C CA . GLY A 1 361 ? -30.988 -1.096 1.462 1.00 90.62 361 GLY A CA 1
ATOM 2857 C C . GLY A 1 361 ? -31.720 0.213 1.786 1.00 90.62 361 GLY A C 1
ATOM 2858 O O . GLY A 1 361 ? -31.404 1.237 1.182 1.00 90.62 361 GLY A O 1
ATOM 2859 N N . THR A 1 362 ? -32.635 0.237 2.765 1.00 93.00 362 THR A N 1
ATOM 2860 C CA . THR A 1 362 ? -33.323 1.477 3.175 1.00 93.00 362 THR A CA 1
ATOM 2861 C C . THR A 1 362 ? -3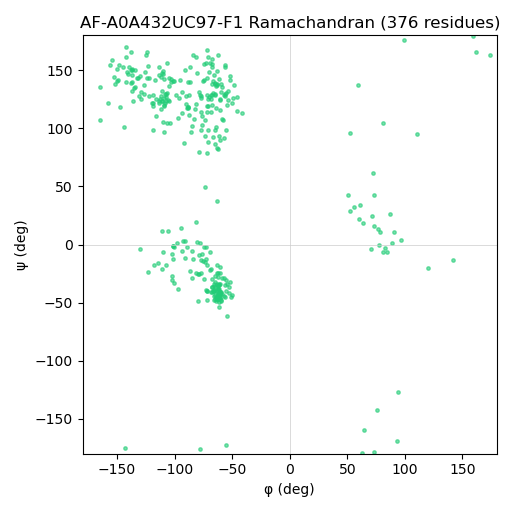2.308 2.519 3.669 1.00 93.00 362 THR A C 1
ATOM 2863 O O . THR A 1 362 ? -31.546 2.209 4.577 1.00 93.00 362 THR A O 1
ATOM 2866 N N . PRO A 1 363 ? -32.257 3.755 3.144 1.00 90.62 363 PRO A N 1
ATOM 2867 C CA . PRO A 1 363 ? -31.271 4.746 3.580 1.00 90.62 363 PRO A CA 1
ATOM 2868 C C . PRO A 1 363 ? -31.288 4.946 5.098 1.00 90.62 363 PRO A C 1
ATOM 2870 O O . PRO A 1 363 ? -32.357 5.153 5.670 1.00 90.62 363 PRO A O 1
ATOM 2873 N N . TRP A 1 364 ? -30.120 4.928 5.749 1.00 87.62 364 TRP A N 1
ATOM 2874 C CA . TRP A 1 364 ? -30.012 5.072 7.210 1.00 87.62 364 TRP A CA 1
ATOM 2875 C C . TRP A 1 364 ? -30.679 6.340 7.748 1.00 87.62 364 TRP A C 1
ATOM 2877 O O . TRP A 1 364 ? -31.233 6.319 8.840 1.00 87.62 364 TRP A O 1
ATOM 2887 N N . SER A 1 365 ? -30.709 7.416 6.957 1.00 88.06 365 SER A N 1
ATOM 2888 C CA . SER A 1 365 ? -31.411 8.663 7.288 1.00 88.06 365 SER A CA 1
ATOM 2889 C C . SER A 1 365 ? -32.924 8.498 7.488 1.00 88.06 365 SER A C 1
ATOM 2891 O O . SER A 1 365 ? -33.553 9.351 8.109 1.00 88.06 365 SER A O 1
ATOM 2893 N N . ARG A 1 366 ? -33.517 7.409 6.981 1.00 91.88 366 ARG A N 1
ATOM 2894 C CA . ARG A 1 366 ? -34.940 7.067 7.132 1.00 91.88 366 ARG A CA 1
ATOM 2895 C C . ARG A 1 366 ? -35.198 6.021 8.217 1.00 91.88 366 ARG A C 1
ATOM 2897 O O . ARG A 1 366 ? -36.351 5.674 8.450 1.00 91.88 366 ARG A O 1
ATOM 2904 N N . VAL A 1 367 ? -34.156 5.509 8.871 1.00 93.88 367 VAL A N 1
ATOM 2905 C CA . VAL A 1 367 ? -34.279 4.440 9.864 1.00 93.88 367 VAL A CA 1
ATOM 2906 C C . VAL A 1 367 ? -34.136 5.015 11.266 1.00 93.88 367 VAL A C 1
ATOM 2908 O O . VAL A 1 367 ? -33.034 5.319 11.708 1.00 93.88 367 VAL A O 1
ATOM 2911 N N . LYS A 1 368 ? -35.260 5.146 11.971 1.00 95.12 368 LYS A N 1
ATOM 2912 C CA . LYS A 1 368 ? -35.287 5.504 13.401 1.00 95.12 368 LYS A CA 1
ATOM 2913 C C . LYS A 1 368 ? -35.511 4.286 14.292 1.00 95.12 368 LYS A C 1
ATOM 2915 O O . LYS A 1 368 ? -34.961 4.199 15.387 1.00 95.12 368 LYS A O 1
ATOM 2920 N N . GLU A 1 369 ? -36.278 3.327 13.786 1.00 97.19 369 GLU A N 1
ATOM 2921 C CA . GLU A 1 369 ? -36.660 2.111 14.491 1.00 97.19 369 GLU A CA 1
ATOM 2922 C C . GLU A 1 369 ? -36.476 0.903 13.569 1.00 97.19 369 GLU A C 1
ATOM 2924 O O . GLU A 1 369 ? -36.568 1.017 12.343 1.00 97.19 369 GLU A O 1
ATOM 2929 N N . CYS A 1 370 ? -36.185 -0.245 14.166 1.00 97.56 370 CYS A N 1
ATOM 2930 C CA . CYS A 1 370 ? -36.038 -1.526 13.505 1.00 97.56 370 CYS A CA 1
ATOM 2931 C C . CYS A 1 370 ? -36.905 -2.556 14.222 1.00 97.56 370 CYS A C 1
ATOM 2933 O O . CYS A 1 370 ? -36.798 -2.696 15.437 1.00 97.56 370 CYS A O 1
ATOM 2935 N N . ARG A 1 371 ? -37.703 -3.317 13.473 1.00 98.31 371 ARG A N 1
ATOM 2936 C CA . ARG A 1 371 ? -38.420 -4.486 13.980 1.00 98.31 371 ARG A CA 1
ATOM 2937 C C . ARG A 1 371 ? -37.806 -5.762 13.421 1.00 98.31 371 ARG A C 1
ATOM 2939 O O . ARG A 1 371 ? -37.730 -5.923 12.204 1.00 98.31 371 ARG A O 1
ATOM 2946 N N . LEU A 1 372 ? -37.433 -6.689 14.296 1.00 98.31 372 LEU A N 1
ATOM 2947 C CA . LEU A 1 372 ? -36.917 -8.013 13.942 1.00 98.31 372 LEU A CA 1
ATOM 2948 C C . LEU A 1 372 ? -37.929 -9.096 14.321 1.00 98.31 372 LEU A C 1
ATOM 2950 O O . LEU A 1 372 ? -38.425 -9.126 15.444 1.00 98.31 372 LEU A O 1
ATOM 2954 N N . VAL A 1 373 ? -38.222 -10.015 13.405 1.00 97.94 373 VAL A N 1
ATOM 2955 C CA . VAL A 1 373 ? -38.986 -11.232 13.720 1.00 97.94 373 VAL A CA 1
ATOM 2956 C C . VAL A 1 373 ? -38.045 -12.413 13.605 1.00 97.94 373 VAL A C 1
ATOM 2958 O O . VAL A 1 373 ? -37.420 -12.613 12.558 1.00 97.94 373 VAL A O 1
ATOM 2961 N N . LEU A 1 374 ? -37.946 -13.171 14.690 1.00 98.25 374 LEU A N 1
ATOM 2962 C CA . LEU A 1 374 ? -37.069 -14.318 14.822 1.00 98.25 374 LEU A CA 1
ATOM 2963 C C . LEU A 1 374 ? -37.875 -15.612 14.869 1.00 98.25 374 LEU A C 1
ATOM 2965 O O . LEU A 1 374 ? -38.989 -15.639 15.396 1.00 98.25 374 LEU A O 1
ATOM 2969 N N . ARG A 1 375 ? -37.298 -16.676 14.316 1.00 97.25 375 ARG A N 1
ATOM 2970 C CA . ARG A 1 375 ? -37.827 -18.034 14.414 1.00 97.25 375 ARG A CA 1
ATOM 2971 C C . ARG A 1 375 ? -36.688 -19.008 14.696 1.00 97.25 375 ARG A C 1
ATOM 2973 O O . ARG A 1 375 ? -35.562 -18.799 14.235 1.00 97.25 375 ARG A O 1
ATOM 2980 N N . ASP A 1 376 ? -36.998 -20.041 15.467 1.00 93.69 376 ASP A N 1
ATOM 2981 C CA . ASP A 1 376 ? -36.090 -21.152 15.721 1.00 93.69 376 ASP A CA 1
ATOM 2982 C C . ASP A 1 376 ? -35.912 -22.007 14.457 1.00 93.69 376 ASP A C 1
ATOM 2984 O O . ASP A 1 376 ? -36.831 -22.091 13.642 1.00 93.69 376 ASP A O 1
ATOM 2988 N N . GLU A 1 377 ? -34.736 -22.607 14.274 1.00 79.12 377 GLU A N 1
ATOM 2989 C CA . GLU A 1 377 ? -34.395 -23.415 13.083 1.00 79.12 377 GLU A CA 1
ATOM 2990 C C . GLU A 1 377 ? -34.929 -24.861 13.161 1.00 79.12 377 GLU A C 1
ATOM 2992 O O . GLU A 1 377 ? -34.419 -25.736 12.463 1.00 79.12 377 GLU A O 1
ATOM 2997 N N . THR A 1 378 ? -35.928 -25.117 14.013 1.00 68.44 378 THR A N 1
ATOM 2998 C CA . THR A 1 378 ? -36.509 -26.450 14.234 1.00 68.44 378 THR A CA 1
ATOM 2999 C C . THR A 1 378 ? -37.431 -26.924 13.121 1.00 68.44 378 THR A C 1
ATOM 3001 O O . THR A 1 378 ? -38.189 -26.101 12.547 1.00 68.44 378 THR A O 1
#